Protein AF-0000000078977410 (afdb_homodimer)

Organism: NCBI:txid3068

Sequence (508 aa):
MSSPLLRNIPQKCVTSHCLGSPPLLCPMLLARGRVTGRFQIRHDTGGVRCRGFLGGLFGRGGTTTKQSQKPSLEDNLGPDVDELLLVETSQPDGSKAQILYRNGGPVAAADLESLCVKVGWPARPVSKVEAALRNSFMVSSLVLRVTLPPRPGSSESTTTTDGEAVVSEQLIGLARATSDHAFNATIWDVLVDPEFQGQGLGKALVEQMVRSLLRKDISNITLFADSKVVDFYRQMGFEADPEGIKGMFWYPKFMSSPLLRNIPQKCVTSHCLGSPPLLCPMLLARGRVTGRFQIRHDTGGVRCRGFLGGLFGRGGTTTKQSQKPSLEDNLGPDVDELLLVETSQPDGSKAQILYRNGGPVAAADLESLCVKVGWPARPVSKVEAALRNSFMVSSLVLRVTLPPRPGSSESTTTTDGEAVVSEQLIGLARATSDHAFNATIWDVLVDPEFQGQGLGKALVEQMVRSLLRKDISNITLFADSKVVDFYRQMGFEADPEGIKGMFWYPKF

Secondary structure (DSSP, 8-state):
---------------------------------------------------SGGGGSS--------------TTT------SEEEEEEEE-TTS-EEEEEEEES----HHHHHHHHHHHTPPP--HHHHHHHHHH-SEEEEEEEEEEEPPPTT--S-SS----PPEEEEEEEEEEEEEE-SSSEEEEEEEEE-GGGTTSSHHHHHHHHHHHHHHHTT--EEEEEE-GGGHHHHHTTTEEESGGG-EEEEE----/---------------------------------------------------SGGGGTS--------------TTT------SEEEEEEEE-TTS-EEEEEEEES----HHHHHHHHHHHTPPP--HHHHHHHHHT-SEEEEEEEEEEEPPPTT--S-SS----PPEEEEEEEEEEEEEE-SSSEEEEEEEEE-GGGTTSSHHHHHHHHHHHHHHHTT--EEEEEE-GGGHHHHHTTTEEESGGG-EEEEE----

Nearest PDB structures (foldseek):
  7daj-assembly1_B  TM=9.384E-01  e=1.564E-21  Oryza sativa Japonica Group
  7dai-assembly2_C  TM=9.442E-01  e=3.870E-21  Oryza sativa Japonica Group
  7dal-assembly1_B  TM=9.461E-01  e=4.602E-20  Oryza sativa Japonica Group
  7dai-assembly1_A-2  TM=9.448E-01  e=1.960E-19  Oryza sativa Japonica Group
  6k5m-assembly1_A  TM=9.207E-01  e=5.151E-19  Oryza sativa Japonica Group

Solvent-accessible surface area (backbone atoms only — not comparable to full-atom values): 30775 Å² total; per-residue (Å²): 141,84,84,86,79,85,77,71,78,68,83,74,78,77,71,75,72,76,76,76,84,83,80,81,71,79,70,84,74,84,75,83,80,77,80,63,82,75,75,78,73,78,75,73,76,71,76,78,76,70,70,76,76,65,65,68,77,71,68,83,77,76,76,84,59,87,73,69,74,66,74,23,61,79,78,54,55,67,79,96,60,51,62,44,84,75,47,76,48,75,47,96,82,55,31,32,41,32,37,31,39,26,59,46,78,93,73,58,46,67,60,52,48,54,47,37,49,72,70,68,48,82,89,70,62,57,69,46,47,41,40,28,62,69,44,29,71,38,44,33,35,30,33,40,35,39,36,37,50,46,72,85,69,79,66,72,79,66,77,85,71,79,82,51,63,49,76,47,77,41,83,41,28,36,34,33,24,29,34,22,78,26,49,42,34,38,50,43,75,72,49,54,36,70,82,59,54,96,62,56,51,65,56,52,53,52,52,52,51,52,32,55,38,45,74,63,58,29,64,49,37,32,36,72,32,51,62,90,45,44,66,66,43,39,77,74,28,31,35,68,37,62,95,50,26,36,26,28,39,51,45,76,49,125,142,80,88,75,81,75,81,73,77,79,76,80,71,78,75,76,78,74,80,74,84,85,79,78,76,71,78,72,67,81,72,77,80,72,78,59,82,72,73,73,70,77,73,72,74,71,72,78,74,72,69,74,76,64,65,68,77,71,66,82,76,76,76,82,59,86,75,68,77,65,76,23,62,78,77,55,56,68,80,95,58,52,64,45,84,75,44,76,49,72,45,95,82,55,31,34,40,34,35,31,40,26,58,47,77,93,73,57,46,67,60,52,50,54,47,37,49,72,70,67,48,81,88,69,64,58,70,44,46,40,41,26,60,69,45,30,70,40,44,35,35,29,33,40,36,38,36,36,51,46,71,85,68,79,65,75,82,68,76,78,71,76,84,51,60,49,74,48,76,42,80,42,30,36,35,34,25,30,35,21,78,26,49,43,33,39,50,41,74,74,49,55,36,68,83,58,54,94,62,57,52,65,57,52,53,51,53,52,50,52,33,54,38,45,74,61,59,29,63,50,37,31,37,73,32,51,60,89,46,44,65,65,44,40,76,74,27,31,36,68,38,62,94,50,25,37,26,28,37,50,45,76,50,123

pLDDT: mean 71.91, std 31.8, range [16.5, 98.88]

InterPro domains:
  IPR000182 GNAT domain [PF00583] (166-238)
  IPR000182 GNAT domain [PS51186] (127-254)
  IPR016181 Acyl-CoA N-acyltransferase [SSF55729] (165-243)
  IPR045039 Acetyltransferase NSI-like [PTHR43626] (67-253)

Foldseek 3Di:
DDDDDPPPVVPDPPPPCPDDDDDDCPPDDDDDDCPVPPPPPPPPVPPPLPPPDLVPPVDPPPDPPPPPPPPACLVDLDDPDQKDWDDWDADPQGKIKTKMKGKDDDDQLVLLQVQCVQVPHDGDDSVVSVVCVVQFPIKMFIKIKMWGFQDPDPPDDDPVDDRDIDIDIHTFWMKTWHDPLAEEIEIDDTDGRPSPPPNCVSVVRVSNVQSNCVVSVHNHYYYDDDPVCQVVVVVNPDDACVVNNDDDDDDDDD/DDDPCPPCPDPPPVPPDPDDDDDPCPDPPDDDDPPVPPPVPPPPVPVPLPPPDLVPPVDPPPDPPPPPPPDACLVDLDDPDQKDWDDWDADPQGKIKTKMKGKDDDDQLVLLQVQCVQVPHDGDDSVVSVVCVVQFPIKMFIKIKMWGFQDPDPPDDDDPDDRDIDIDIHTFWMKTWHDPLAEEIEIDDTDGRPSPPPNCVSVVRVSNVQSNCVVSVHNHYYYDDDPVCQVVVVVNPDDACVVNNDDDDDDDDD

Structure (mmCIF, N/CA/C/O backbone):
data_AF-0000000078977410-model_v1
#
loop_
_entity.id
_entity.type
_entity.pdbx_description
1 polymer 'N-acetyltransferase domain-containing protein'
#
loop_
_atom_site.group_PDB
_atom_site.id
_atom_site.type_symbol
_atom_site.label_atom_id
_atom_site.label_alt_id
_atom_site.label_comp_id
_atom_site.label_asym_id
_atom_site.label_entity_id
_atom_site.label_seq_id
_atom_site.pdbx_PDB_ins_code
_atom_site.Cartn_x
_atom_site.Cartn_y
_atom_site.Cartn_z
_atom_site.occupancy
_atom_site.B_iso_or_equiv
_atom_site.auth_seq_id
_atom_site.auth_comp_id
_atom_site.auth_asym_id
_atom_site.auth_atom_id
_atom_site.pdbx_PDB_model_num
ATOM 1 N N . MET A 1 1 ? -55.344 -20.859 -3.547 1 18.38 1 MET A N 1
ATOM 2 C CA . MET A 1 1 ? -55.344 -21.5 -2.236 1 18.38 1 MET A CA 1
ATOM 3 C C . MET A 1 1 ? -54.156 -21.047 -1.396 1 18.38 1 MET A C 1
ATOM 5 O O . MET A 1 1 ? -53.219 -20.438 -1.914 1 18.38 1 MET A O 1
ATOM 9 N N . SER A 1 2 ? -53.438 -22 -0.609 1 17.22 2 SER A N 1
ATOM 10 C CA . SER A 1 2 ? -53.125 -22.078 0.82 1 17.22 2 SER A CA 1
ATOM 11 C C . SER A 1 2 ? -51.812 -21.359 1.148 1 17.22 2 SER A C 1
ATOM 13 O O . SER A 1 2 ? -51.781 -20.453 1.982 1 17.22 2 SER A O 1
ATOM 15 N N . SER A 1 3 ? -50.656 -22.078 1.275 1 18.09 3 SER A N 1
ATOM 16 C CA . SER A 1 3 ? -50.156 -22.453 2.592 1 18.09 3 SER A CA 1
ATOM 17 C C . SER A 1 3 ? -49.062 -21.516 3.061 1 18.09 3 SER A C 1
ATOM 19 O O . SER A 1 3 ? -48.531 -20.734 2.271 1 18.09 3 SER A O 1
ATOM 21 N N . PRO A 1 4 ? -47.812 -22.109 3.611 1 18.12 4 PRO A N 1
ATOM 22 C CA . PRO A 1 4 ? -47.5 -22.094 5.039 1 18.12 4 PRO A CA 1
ATOM 23 C C . PRO A 1 4 ? -46.5 -20.984 5.41 1 18.12 4 PRO A C 1
ATOM 25 O O . PRO A 1 4 ? -46 -20.297 4.531 1 18.12 4 PRO A O 1
ATOM 28 N N . LEU A 1 5 ? -45.219 -21.328 5.789 1 18.14 5 LEU A N 1
ATOM 29 C C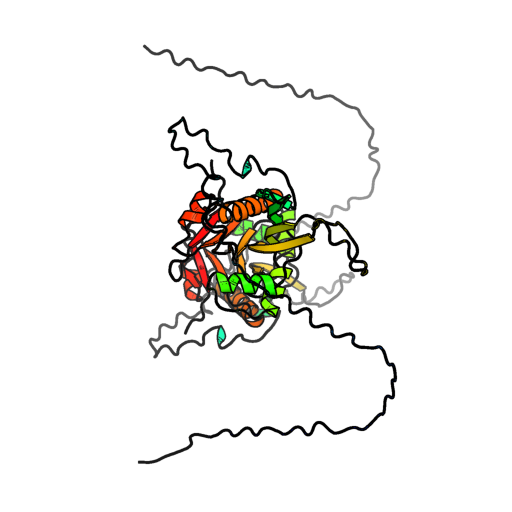A . LEU A 1 5 ? -44.625 -21.547 7.105 1 18.14 5 LEU A CA 1
ATOM 30 C C . LEU A 1 5 ? -43.469 -20.594 7.352 1 18.14 5 LEU A C 1
ATOM 32 O O . LEU A 1 5 ? -42.469 -20.641 6.645 1 18.14 5 LEU A O 1
ATOM 36 N N . LEU A 1 6 ? -43.688 -19.156 7.516 1 20.94 6 LEU A N 1
ATOM 37 C CA . LEU A 1 6 ? -42.844 -18.078 8 1 20.94 6 LEU A CA 1
ATOM 38 C C . LEU A 1 6 ? -42.094 -18.5 9.273 1 20.94 6 LEU A C 1
ATOM 40 O O . LEU A 1 6 ? -42.719 -18.594 10.344 1 20.94 6 LEU A O 1
ATOM 44 N N . ARG A 1 7 ? -41.25 -19.688 9.133 1 19.19 7 ARG A N 1
ATOM 45 C CA . ARG A 1 7 ? -40.656 -20.312 10.305 1 19.19 7 ARG A CA 1
ATOM 46 C C . ARG A 1 7 ? -39.844 -19.312 11.125 1 19.19 7 ARG A C 1
ATOM 48 O O . ARG A 1 7 ? -38.969 -18.641 10.586 1 19.19 7 ARG A O 1
ATOM 55 N N . ASN A 1 8 ? -40.406 -18.672 12.281 1 18.23 8 ASN A N 1
ATOM 56 C CA . ASN A 1 8 ? -40.125 -17.797 13.414 1 18.23 8 ASN A CA 1
ATOM 57 C C . ASN A 1 8 ? -38.906 -18.266 14.203 1 18.23 8 ASN A C 1
ATOM 59 O O . ASN A 1 8 ? -38.969 -19.312 14.852 1 18.23 8 ASN A O 1
ATOM 63 N N . ILE A 1 9 ? -37.75 -18.594 13.555 1 19.11 9 ILE A N 1
ATOM 64 C CA . ILE A 1 9 ? -36.844 -19.344 14.414 1 19.11 9 ILE A CA 1
ATOM 65 C C . ILE A 1 9 ? -36.531 -18.547 15.672 1 19.11 9 ILE A C 1
ATOM 67 O O . ILE A 1 9 ? -36.062 -17.406 15.594 1 19.11 9 ILE A O 1
ATOM 71 N N . PRO A 1 10 ? -37.219 -18.766 16.812 1 18.45 10 PRO A N 1
ATOM 72 C CA . PRO A 1 10 ? -37.281 -18.125 18.125 1 18.45 10 PRO A CA 1
ATOM 73 C C . PRO A 1 10 ? -35.938 -18.125 18.844 1 18.45 10 PRO A C 1
ATOM 75 O O . PRO A 1 10 ? -35.781 -17.453 19.875 1 18.45 10 PRO A O 1
ATOM 78 N N . GLN A 1 11 ? -34.75 -18.234 18.172 1 17.3 11 GLN A N 1
ATOM 79 C CA . GLN A 1 11 ? -33.812 -18.844 19.094 1 17.3 11 GLN A CA 1
ATOM 80 C C . GLN A 1 11 ? -33.656 -18 20.359 1 17.3 11 GLN A C 1
ATOM 82 O O . GLN A 1 11 ? -33.406 -16.797 20.281 1 17.3 11 GLN A O 1
ATOM 87 N N . LYS A 1 12 ? -34.312 -18.406 21.438 1 18.25 12 LYS A N 1
ATOM 88 C CA . LYS A 1 12 ? -34.469 -18.078 22.844 1 18.25 12 LYS A CA 1
ATOM 89 C C . LYS A 1 12 ? -33.094 -17.781 23.484 1 18.25 12 LYS A C 1
ATOM 91 O O . LYS A 1 12 ? -32.094 -18.312 23.062 1 18.25 12 LYS A O 1
ATOM 96 N N . CYS A 1 13 ? -33.031 -16.641 24.266 1 17.56 13 CYS A N 1
ATOM 97 C CA . CYS A 1 13 ? -32.281 -15.766 25.156 1 17.56 13 CYS A CA 1
ATOM 98 C C . CYS A 1 13 ? -31.672 -16.562 26.297 1 17.56 13 CYS A C 1
ATOM 100 O O . CYS A 1 13 ? -32.375 -16.984 27.203 1 17.56 13 CYS A O 1
ATOM 102 N N . VAL A 1 14 ? -30.969 -17.703 25.766 1 17.39 14 VAL A N 1
ATOM 103 C CA . VAL A 1 14 ? -30.609 -18.594 26.859 1 17.39 14 VAL A CA 1
ATOM 104 C C . VAL A 1 14 ? -29.906 -17.797 27.969 1 17.39 14 VAL A C 1
ATOM 106 O O . VAL A 1 14 ? -29.016 -16.984 27.688 1 17.39 14 VAL A O 1
ATOM 109 N N . THR A 1 15 ? -30.578 -17.594 29.016 1 17.97 15 THR A N 1
ATOM 110 C CA . THR A 1 15 ? -30.531 -16.906 30.312 1 17.97 15 THR A CA 1
ATOM 111 C C . THR A 1 15 ? -29.328 -17.375 31.125 1 17.97 15 THR A C 1
ATOM 113 O O . THR A 1 15 ? -29.328 -18.5 31.641 1 17.97 15 THR A O 1
ATOM 116 N N . SER A 1 16 ? -28.141 -17.453 30.297 1 17.64 16 SER A N 1
ATOM 117 C CA . SER A 1 16 ? -27.156 -18.188 31.078 1 17.64 16 SER A CA 1
ATOM 118 C C . SER A 1 16 ? -26.969 -17.578 32.469 1 17.64 16 SER A C 1
ATOM 120 O O . SER A 1 16 ? -26.969 -16.359 32.625 1 17.64 16 SER A O 1
ATOM 122 N N . HIS A 1 17 ? -27.328 -18.344 33.406 1 18.36 17 HIS A N 1
ATOM 123 C CA . HIS A 1 17 ? -27.516 -18.203 34.844 1 18.36 17 HIS A CA 1
ATOM 124 C C . HIS A 1 17 ? -26.172 -17.938 35.531 1 18.36 17 HIS A C 1
ATOM 126 O O . HIS A 1 17 ? -25.344 -18.844 35.656 1 18.36 17 HIS A O 1
ATOM 132 N N . CYS A 1 18 ? -25.375 -16.984 34.969 1 18.16 18 CYS A N 1
ATOM 133 C CA . CYS A 1 18 ? -24.094 -16.766 35.625 1 18.16 18 CYS A CA 1
ATOM 134 C C . CYS A 1 18 ? -24.281 -16.656 37.125 1 18.16 18 CYS A C 1
ATOM 136 O O . CYS A 1 18 ? -25.109 -15.867 37.594 1 18.16 18 CYS A O 1
ATOM 138 N N . LEU A 1 19 ? -23.938 -17.734 37.656 1 18.77 19 LEU A N 1
ATOM 139 C CA . LEU A 1 19 ? -23.969 -18.094 39.062 1 18.77 19 LEU A CA 1
ATOM 140 C C . LEU A 1 19 ? -23.312 -17.016 39.906 1 18.77 19 LEU A C 1
ATOM 142 O O . LEU A 1 19 ? -22.469 -16.266 39.438 1 18.77 19 LEU A O 1
ATOM 146 N N . GLY A 1 20 ? -23.703 -16.844 41.188 1 17.3 20 GLY A N 1
ATOM 147 C CA . GLY A 1 20 ? -23.984 -15.945 42.281 1 17.3 20 GLY A CA 1
ATOM 148 C C . GLY A 1 20 ? -22.75 -15.586 43.094 1 17.3 20 GLY A C 1
ATOM 149 O O . GLY A 1 20 ? -22.797 -14.68 43.938 1 17.3 20 GLY A O 1
ATOM 150 N N . SER A 1 21 ? -21.484 -16.203 42.875 1 18.52 21 SER A N 1
ATOM 151 C CA . SER A 1 21 ? -21.031 -16.438 44.25 1 18.52 21 SER A CA 1
ATOM 152 C C . SER A 1 21 ? -20.766 -15.117 44.969 1 18.52 21 SER A C 1
ATOM 154 O O . SER A 1 21 ? -20.516 -14.094 44.312 1 18.52 21 SER A O 1
ATOM 156 N N . PRO A 1 22 ? -20.406 -15.25 46.406 1 19.41 22 PRO A N 1
ATOM 157 C CA . PRO A 1 22 ? -20.781 -14.555 47.625 1 19.41 22 PRO A CA 1
ATOM 158 C C . PRO A 1 22 ? -19.953 -13.297 47.875 1 19.41 22 PRO A C 1
ATOM 160 O O . PRO A 1 22 ? -18.953 -13.07 47.188 1 19.41 22 PRO A O 1
ATOM 163 N N . PRO A 1 23 ? -19.734 -12.953 49.219 1 19 23 PRO A N 1
ATOM 164 C CA . PRO A 1 23 ? -19.953 -11.773 50.062 1 19 23 PRO A CA 1
ATOM 165 C C . PRO A 1 23 ? -18.688 -10.953 50.25 1 19 23 PRO A C 1
ATOM 167 O O . PRO A 1 23 ? -18.75 -9.805 50.719 1 19 23 PRO A O 1
ATOM 170 N N . LEU A 1 24 ? -17.438 -11.5 49.781 1 20.03 24 LEU A N 1
ATOM 171 C CA . LEU A 1 24 ? -16.516 -11.297 50.906 1 20.03 24 LEU A CA 1
ATOM 172 C C . LEU A 1 24 ? -16.219 -9.82 51.094 1 20.03 24 LEU A C 1
ATOM 174 O O . LEU A 1 24 ? -16.172 -9.047 50.125 1 20.03 24 LEU A O 1
ATOM 178 N N . LEU A 1 25 ? -16.125 -9.375 52.375 1 19.27 25 LEU A N 1
ATOM 179 C CA . LEU A 1 25 ? -16.297 -8.203 53.219 1 19.27 25 LEU A CA 1
ATOM 180 C C . LEU A 1 25 ? -15.086 -7.277 53.094 1 19.27 25 LEU A C 1
ATOM 182 O O . LEU A 1 25 ? -14.555 -6.824 54.125 1 19.27 25 LEU A O 1
ATOM 186 N N . CYS A 1 26 ? -14.523 -7.176 51.906 1 18.36 26 CYS A N 1
ATOM 187 C CA . CYS A 1 26 ? -13.219 -6.578 52.156 1 18.36 26 CYS A CA 1
ATOM 188 C C . CYS A 1 26 ? -13.367 -5.215 52.812 1 18.36 26 CYS A C 1
ATOM 190 O O . CYS A 1 26 ? -14.078 -4.344 52.312 1 18.36 26 CYS A O 1
ATOM 192 N N . PRO A 1 27 ? -12.867 -5.082 54 1 18.7 27 PRO A N 1
ATOM 193 C CA . PRO A 1 27 ? -13.094 -3.986 54.969 1 18.7 27 PRO A CA 1
ATOM 194 C C . PRO A 1 27 ? -12.422 -2.686 54.531 1 18.7 27 PRO A C 1
ATOM 196 O O . PRO A 1 27 ? -12.672 -1.631 55.094 1 18.7 27 PRO A O 1
ATOM 199 N N . MET A 1 28 ? -11.734 -2.684 53.344 1 18.89 28 MET A N 1
ATOM 200 C CA . MET A 1 28 ? -10.648 -1.744 53.625 1 18.89 28 MET A CA 1
ATOM 201 C C . MET A 1 28 ? -11.188 -0.343 53.875 1 18.89 28 MET A C 1
ATOM 203 O O . MET A 1 28 ? -12.125 0.1 53.219 1 18.89 28 MET A O 1
ATOM 207 N N . LEU A 1 29 ? -10.688 0.383 54.906 1 18.23 29 LEU A N 1
ATOM 208 C CA . LEU A 1 29 ? -10.969 1.514 55.781 1 18.23 29 LEU A CA 1
ATOM 209 C C . LEU A 1 29 ? -10.852 2.832 55.031 1 18.23 29 LEU A C 1
ATOM 211 O O . LEU A 1 29 ? -11.688 3.723 55.188 1 18.23 29 LEU A O 1
ATOM 215 N N . LEU A 1 30 ? -9.734 3.092 54.281 1 20.41 30 LEU A N 1
ATOM 216 C CA . LEU A 1 30 ? -9.078 4.324 54.719 1 20.41 30 LEU A CA 1
ATOM 217 C C . LEU A 1 30 ? -9.859 5.547 54.25 1 20.41 30 LEU A C 1
ATOM 219 O O . LEU A 1 30 ? -10.547 5.496 53.219 1 20.41 30 LEU A O 1
ATOM 223 N N . ALA A 1 31 ? -9.742 6.723 54.969 1 19.17 31 ALA A N 1
ATOM 224 C CA . ALA A 1 31 ? -10.43 7.957 55.312 1 19.17 31 ALA A CA 1
ATOM 225 C C . ALA A 1 31 ? -10.344 8.977 54.188 1 19.17 31 ALA A C 1
ATOM 227 O O . ALA A 1 31 ? -11.203 9.859 54.062 1 19.17 31 ALA A O 1
ATOM 228 N N . ARG A 1 32 ? -9.32 8.906 53.281 1 21.91 32 ARG A N 1
ATOM 229 C CA . ARG A 1 32 ? -8.773 10.242 53.062 1 21.91 32 ARG A CA 1
ATOM 230 C C . ARG A 1 32 ? -9.812 11.148 52.375 1 21.91 32 ARG A C 1
ATOM 232 O O . ARG A 1 32 ? -10.664 10.68 51.625 1 21.91 32 ARG A O 1
ATOM 239 N N . GLY A 1 33 ? -9.984 12.391 52.875 1 19.38 33 GLY A N 1
ATOM 240 C CA . GLY A 1 33 ? -10.852 13.547 52.781 1 19.38 33 GLY A CA 1
ATOM 241 C C . GLY A 1 33 ? -10.898 14.141 51.375 1 19.38 33 GLY A C 1
ATOM 242 O O . GLY A 1 33 ? -9.867 14.266 50.719 1 19.38 33 GLY A O 1
ATOM 243 N N . ARG A 1 34 ? -11.969 13.969 50.625 1 19.97 34 ARG A N 1
ATOM 244 C CA . ARG A 1 34 ? -12.328 14.391 49.25 1 19.97 34 ARG A CA 1
ATOM 245 C C . ARG A 1 34 ? -12.43 15.914 49.188 1 19.97 34 ARG A C 1
ATOM 247 O O . ARG A 1 34 ? -13.375 16.5 49.688 1 19.97 34 ARG A O 1
ATOM 254 N N . VAL A 1 35 ? -11.414 16.688 49.438 1 22.16 35 VAL A N 1
ATOM 255 C CA . VAL A 1 35 ? -11.727 18.109 49.219 1 22.16 35 VAL A CA 1
ATOM 256 C C . VAL A 1 35 ? -12.211 18.312 47.781 1 22.16 35 VAL A C 1
ATOM 258 O O . VAL A 1 35 ? -11.5 18 46.844 1 22.16 35 VAL A O 1
ATOM 261 N N . THR A 1 36 ? -13.438 18.234 47.469 1 22.09 36 THR A N 1
ATOM 262 C CA . THR A 1 36 ? -14.125 18.344 46.188 1 22.09 36 THR A CA 1
ATOM 263 C C . THR A 1 36 ? -14.055 19.766 45.656 1 22.09 36 THR A C 1
ATOM 265 O O . THR A 1 36 ? -14.727 20.109 44.688 1 22.09 36 THR A O 1
ATOM 268 N N . GLY A 1 37 ? -13.141 20.672 46.031 1 21.81 37 GLY A N 1
ATOM 269 C CA . GLY A 1 37 ? -13.578 21.969 45.562 1 21.81 37 GLY A CA 1
ATOM 270 C C . GLY A 1 37 ? -13.75 22.031 44.031 1 21.81 37 GLY A C 1
ATOM 271 O O . GLY A 1 37 ? -12.914 21.5 43.312 1 21.81 37 GLY A O 1
ATOM 272 N N . ARG A 1 38 ? -15.008 22.031 43.562 1 21.33 38 ARG A N 1
ATOM 273 C CA . ARG A 1 38 ? -15.539 22.109 42.219 1 21.33 38 ARG A CA 1
ATOM 274 C C . ARG A 1 38 ? -15.055 23.375 41.5 1 21.33 38 ARG A C 1
ATOM 276 O O . ARG A 1 38 ? -15.484 24.484 41.844 1 21.33 38 ARG A O 1
ATOM 283 N N . PHE A 1 39 ? -13.758 23.641 41.344 1 21.47 39 PHE A N 1
ATOM 284 C CA . PHE A 1 39 ? -13.477 24.781 40.469 1 21.47 39 PHE A CA 1
ATOM 285 C C . PHE A 1 39 ? -14.195 24.641 39.156 1 21.47 39 PHE A C 1
ATOM 287 O O . PHE A 1 39 ? -14.031 23.641 38.438 1 21.47 39 PHE A O 1
ATOM 294 N N . GLN A 1 40 ? -15.391 25.109 39.062 1 20.97 40 GLN A N 1
ATOM 295 C CA . GLN A 1 40 ? -16.125 25.297 37.812 1 20.97 40 GLN A CA 1
ATOM 296 C C . GLN A 1 40 ? -15.312 26.109 36.812 1 20.97 40 GLN A C 1
ATOM 298 O O . GLN A 1 40 ? -15.109 27.312 37 1 20.97 40 GLN A O 1
ATOM 303 N N . ILE A 1 41 ? -14.188 25.594 36.312 1 23.14 41 ILE A N 1
ATOM 304 C CA . ILE A 1 41 ? -13.578 26.281 35.156 1 23.14 41 ILE A CA 1
ATOM 305 C C . ILE A 1 41 ? -14.617 26.5 34.062 1 23.14 41 ILE A C 1
ATOM 307 O O . ILE A 1 41 ? -15.195 25.531 33.562 1 23.14 41 ILE A O 1
ATOM 311 N N . ARG A 1 42 ? -15.289 27.641 34.125 1 24.5 42 ARG A N 1
ATOM 312 C CA . ARG A 1 42 ? -16.078 28.125 32.969 1 24.5 42 ARG A CA 1
ATOM 313 C C . ARG A 1 42 ? -15.289 28 31.688 1 24.5 42 ARG A C 1
ATOM 315 O O . ARG A 1 42 ? -14.195 28.547 31.562 1 24.5 42 ARG A O 1
ATOM 322 N N . HIS A 1 43 ? -15.344 26.844 31 1 23.72 43 HIS A N 1
ATOM 323 C CA . HIS A 1 43 ? -14.883 26.562 29.641 1 23.72 43 HIS A CA 1
ATOM 324 C C . HIS A 1 43 ? -15.414 27.609 28.656 1 23.72 43 HIS A C 1
ATOM 326 O O . HIS A 1 43 ? -16.562 27.516 28.219 1 23.72 43 HIS A O 1
ATOM 332 N N . ASP A 1 44 ? -15.227 28.891 28.953 1 24.25 44 ASP A N 1
ATOM 333 C CA . ASP A 1 44 ? -15.539 29.75 27.812 1 24.25 44 ASP A CA 1
ATOM 334 C C . ASP A 1 44 ? -14.797 29.297 26.562 1 24.25 44 ASP A C 1
ATOM 336 O O . ASP A 1 44 ? -13.57 29.281 26.531 1 24.25 44 ASP A O 1
ATOM 340 N N . THR A 1 45 ? -15.305 28.328 25.844 1 27.66 45 THR A N 1
ATOM 341 C CA . THR A 1 45 ? -14.906 27.844 24.531 1 27.66 45 THR A CA 1
ATOM 342 C C . THR A 1 45 ? -14.773 29.016 23.547 1 27.66 45 THR A C 1
ATOM 344 O O . THR A 1 45 ? -15.727 29.344 22.844 1 27.66 45 THR A O 1
ATOM 347 N N . GLY A 1 46 ? -14.305 30.203 24 1 26.64 46 GLY A N 1
ATOM 348 C CA . GLY A 1 46 ? -14.102 31.156 22.922 1 26.64 46 GLY A CA 1
ATOM 349 C C . GLY A 1 46 ? -13.273 30.594 21.781 1 26.64 46 GLY A C 1
ATOM 350 O O . GLY A 1 46 ? -12.156 30.109 22 1 26.64 46 GLY A O 1
ATOM 351 N N . GLY A 1 47 ? -13.93 30 20.812 1 28 47 GLY A N 1
ATOM 352 C CA . GLY A 1 47 ? -13.398 29.609 19.516 1 28 47 GLY A CA 1
ATOM 353 C C . GLY A 1 47 ? -12.477 30.656 18.922 1 28 47 GLY A C 1
ATOM 354 O O . GLY A 1 47 ? -12.891 31.797 18.672 1 28 47 GLY A O 1
ATOM 355 N N . VAL A 1 48 ? -11.242 30.734 19.391 1 28.44 48 VAL A N 1
ATOM 356 C CA . VAL A 1 48 ? -10.25 31.547 18.703 1 28.44 48 VAL A CA 1
ATOM 357 C C . VAL A 1 48 ? -10.344 31.312 17.203 1 28.44 48 VAL A C 1
ATOM 359 O O . VAL A 1 48 ? -10.109 30.203 16.719 1 28.44 48 VAL A O 1
ATOM 362 N N . ARG A 1 49 ? -11.227 32.031 16.516 1 28.39 49 ARG A N 1
ATOM 363 C CA . ARG A 1 49 ? -11.281 32.125 15.055 1 28.39 49 ARG A CA 1
ATOM 364 C C . ARG A 1 49 ? -9.953 32.625 14.492 1 28.39 49 ARG A C 1
ATOM 366 O O . ARG A 1 49 ? -9.562 33.75 14.703 1 28.39 49 ARG A O 1
ATOM 373 N N . CYS A 1 50 ? -8.984 31.734 14.414 1 30.39 50 CYS A N 1
ATOM 374 C CA . CYS A 1 50 ? -7.738 31.984 13.688 1 30.39 50 CYS A CA 1
ATOM 375 C C . CYS A 1 50 ? -8.016 32.312 12.227 1 30.39 50 CYS A C 1
ATOM 377 O O . CYS A 1 50 ? -7.812 31.453 11.352 1 30.39 50 CYS A O 1
ATOM 379 N N . ARG A 1 51 ? -9.062 33 11.797 1 30.48 51 ARG A N 1
ATOM 380 C CA . ARG A 1 51 ? -9.305 33.312 10.391 1 30.48 51 ARG A CA 1
ATOM 381 C C . ARG A 1 51 ? -8.117 34.031 9.773 1 30.48 51 ARG A C 1
ATOM 383 O O . ARG A 1 51 ? -7.719 33.75 8.648 1 30.48 51 ARG A O 1
ATOM 390 N N . GLY A 1 52 ? -7.766 35.281 10.234 1 30.06 52 GLY A N 1
ATOM 391 C CA . GLY A 1 52 ? -7.141 36.312 9.422 1 30.06 52 GLY A CA 1
ATOM 392 C C . GLY A 1 52 ? -5.668 36.062 9.164 1 30.06 52 GLY A C 1
ATOM 393 O O . GLY A 1 52 ? -5.062 36.719 8.305 1 30.06 52 GLY A O 1
ATOM 394 N N . PHE A 1 53 ? -4.992 35.438 10.062 1 32.62 53 PHE A N 1
ATOM 395 C CA . PHE A 1 53 ? -3.559 35.688 10.125 1 32.62 53 PHE A CA 1
ATOM 396 C C . PHE A 1 53 ? -2.828 34.938 9.008 1 32.62 53 PHE A C 1
ATOM 398 O O . PHE A 1 53 ? -1.801 35.438 8.516 1 32.62 53 PHE A O 1
ATOM 405 N N . LEU A 1 54 ? -3.289 33.844 8.5 1 34.41 54 LEU A N 1
ATOM 406 C CA . LEU A 1 54 ? -2.447 33.031 7.641 1 34.41 54 LEU A CA 1
ATOM 407 C C . LEU A 1 54 ? -2.57 33.438 6.18 1 34.41 54 LEU A C 1
ATOM 409 O O . LEU A 1 54 ? -1.992 32.812 5.293 1 34.41 54 LEU A O 1
ATOM 413 N N . GLY A 1 55 ? -3.314 34.531 5.891 1 32.78 55 GLY A N 1
ATOM 414 C CA . GLY A 1 55 ? -3.496 34.906 4.496 1 32.78 55 GLY A CA 1
ATOM 415 C C . GLY A 1 55 ? -2.195 35.25 3.795 1 32.78 55 GLY A C 1
ATOM 416 O O . GLY A 1 55 ? -2.055 35 2.592 1 32.78 55 GLY A O 1
ATOM 417 N N . GLY A 1 56 ? -1.298 36.031 4.445 1 31.67 56 GLY A N 1
ATOM 418 C CA . GLY A 1 56 ? -0.184 36.688 3.768 1 31.67 56 GLY A CA 1
ATOM 419 C C . GLY A 1 56 ? 0.973 35.719 3.49 1 31.67 56 GLY A C 1
ATOM 420 O O . GLY A 1 56 ? 1.975 36.125 2.891 1 31.67 56 GLY A O 1
ATOM 421 N N . LEU A 1 57 ? 1.104 34.656 4.211 1 34.38 57 LEU A N 1
ATOM 422 C CA . LEU A 1 57 ? 2.395 33.969 4.18 1 34.38 57 LEU A CA 1
ATOM 423 C C . LEU A 1 57 ? 2.631 33.312 2.826 1 34.38 57 LEU A C 1
ATOM 425 O O . LEU A 1 57 ? 3.777 33.156 2.408 1 34.38 57 LEU A O 1
ATOM 429 N N . PHE A 1 58 ? 1.586 32.875 2.139 1 37 58 PHE A N 1
ATOM 430 C CA . PHE A 1 58 ? 1.872 32.312 0.832 1 37 58 PHE A CA 1
ATOM 431 C C . PHE A 1 58 ? 1.561 33.312 -0.282 1 37 58 PHE A C 1
ATOM 433 O O . PHE A 1 58 ? 0.393 33.562 -0.575 1 37 58 PHE A O 1
ATOM 440 N N . GLY A 1 59 ? 2.316 34.438 -0.414 1 30.28 59 GLY A N 1
ATOM 441 C CA . GLY A 1 59 ? 2.238 35.469 -1.424 1 30.28 59 GLY A CA 1
ATOM 442 C C . GLY A 1 59 ? 2.094 34.938 -2.832 1 30.28 59 GLY A C 1
ATOM 443 O O . GLY A 1 59 ? 2.701 33.938 -3.18 1 30.28 59 GLY A O 1
ATOM 444 N N . ARG A 1 60 ? 1.043 35.25 -3.51 1 33.34 60 ARG A N 1
ATOM 445 C CA . ARG A 1 60 ? 0.731 35.062 -4.926 1 33.34 60 ARG A CA 1
ATOM 446 C C . ARG A 1 60 ? 1.702 35.844 -5.805 1 33.34 60 ARG A C 1
ATOM 448 O O . ARG A 1 60 ? 1.413 37 -6.203 1 33.34 60 ARG A O 1
ATOM 455 N N . GLY A 1 61 ? 3.041 36 -5.602 1 31.02 61 GLY A N 1
ATOM 456 C CA . GLY A 1 61 ? 3.768 36.844 -6.527 1 31.02 61 GLY A CA 1
ATOM 457 C C . GLY A 1 61 ? 3.785 36.312 -7.945 1 31.02 61 GLY A C 1
ATOM 458 O O . GLY A 1 61 ? 4.133 35.156 -8.172 1 31.02 61 GLY A O 1
ATOM 459 N N . GLY A 1 62 ? 2.977 36.844 -8.867 1 30.05 62 GLY A N 1
ATOM 460 C CA . GLY A 1 62 ? 2.775 36.688 -10.305 1 30.05 62 GLY A CA 1
ATOM 461 C C . GLY A 1 62 ? 4.008 37.062 -11.117 1 30.05 62 GLY A C 1
ATOM 462 O O . GLY A 1 62 ? 3.914 37.312 -12.312 1 30.05 62 GLY A O 1
ATOM 463 N N . THR A 1 63 ? 5.16 37.438 -10.555 1 33.44 63 THR A N 1
ATOM 464 C CA . THR A 1 63 ? 6.016 38 -11.602 1 33.44 63 THR A CA 1
ATOM 465 C C . THR A 1 63 ? 6.488 36.906 -12.555 1 33.44 63 THR A C 1
ATOM 467 O O . THR A 1 63 ? 6.766 35.781 -12.125 1 33.44 63 THR A O 1
ATOM 470 N N . THR A 1 64 ? 6.348 37.094 -13.891 1 33.34 64 THR A N 1
ATOM 471 C CA . THR A 1 64 ? 6.637 36.344 -15.117 1 33.34 64 THR A CA 1
ATOM 472 C C . THR A 1 64 ? 8.117 36 -15.195 1 33.34 64 THR A C 1
ATOM 474 O O . THR A 1 64 ? 8.883 36.656 -15.914 1 33.34 64 THR A O 1
ATOM 477 N N . THR A 1 65 ? 8.969 36.25 -14.188 1 30.09 65 THR A N 1
ATOM 478 C CA . THR A 1 65 ? 10.352 36.031 -14.586 1 30.09 65 THR A CA 1
ATOM 479 C C . THR A 1 65 ? 10.547 34.625 -15.125 1 30.09 65 THR A C 1
ATOM 481 O O . THR A 1 65 ? 9.797 33.719 -14.773 1 30.09 65 THR A O 1
ATOM 484 N N . LYS A 1 66 ? 11.68 34.5 -15.992 1 36.34 66 LYS A N 1
ATOM 485 C CA . LYS A 1 66 ? 12.242 33.25 -16.516 1 36.34 66 LYS A CA 1
ATOM 486 C C . LYS A 1 66 ? 12.172 32.125 -15.469 1 36.34 66 LYS A C 1
ATOM 488 O O . LYS A 1 66 ? 12.695 32.281 -14.359 1 36.34 66 LYS A O 1
ATOM 493 N N . GLN A 1 67 ? 11.055 31.344 -15.336 1 35.38 67 GLN A N 1
ATOM 494 C CA . GLN A 1 67 ? 10.703 30.266 -14.422 1 35.38 67 GLN A CA 1
ATOM 495 C C . GLN A 1 67 ? 11.93 29.453 -14.023 1 35.38 67 GLN A C 1
ATOM 497 O O . GLN A 1 67 ? 12.5 28.734 -14.844 1 35.38 67 GLN A O 1
ATOM 502 N N . SER A 1 68 ? 12.859 29.969 -13.367 1 37.69 68 SER A N 1
ATOM 503 C CA . SER A 1 68 ? 13.875 29.109 -12.758 1 37.69 68 SER A CA 1
ATOM 504 C C . SER A 1 68 ? 13.289 27.766 -12.32 1 37.69 68 SER A C 1
ATOM 506 O O . SER A 1 68 ? 12.242 27.734 -11.672 1 37.69 68 SER A O 1
ATOM 508 N N . GLN A 1 69 ? 13.516 26.719 -13.102 1 43.03 69 GLN A N 1
ATOM 509 C CA . GLN A 1 69 ? 13.078 25.344 -12.844 1 43.03 69 GLN A CA 1
ATOM 510 C C . GLN A 1 69 ? 13.203 25 -11.367 1 43.03 69 GLN A C 1
ATOM 512 O O . GLN A 1 69 ? 14.289 25.078 -10.789 1 43.03 69 GLN A O 1
ATOM 517 N N . LYS A 1 70 ? 12.203 25.406 -10.602 1 49.44 70 LYS A N 1
ATOM 518 C CA . LYS A 1 70 ? 12.172 25 -9.203 1 49.44 70 LYS A CA 1
ATOM 519 C C . LYS A 1 70 ? 12.766 23.594 -9.023 1 49.44 70 LYS A C 1
ATOM 521 O O . LYS A 1 70 ? 12.414 22.672 -9.758 1 49.44 70 LYS A O 1
ATOM 526 N N . PRO A 1 71 ? 13.914 23.594 -8.297 1 49.16 71 PRO A N 1
ATOM 527 C CA . PRO A 1 71 ? 14.5 22.266 -8.086 1 49.16 71 PRO A CA 1
ATOM 528 C C . PRO A 1 71 ? 13.461 21.219 -7.703 1 49.16 71 PRO A C 1
ATOM 530 O O . PRO A 1 71 ? 12.477 21.531 -7.031 1 49.16 71 PRO A O 1
ATOM 533 N N . SER A 1 72 ? 13.555 20.078 -8.461 1 59.66 72 SER A N 1
ATOM 534 C CA . SER A 1 72 ? 12.68 18.953 -8.156 1 59.66 72 SER A CA 1
ATOM 535 C C . SER A 1 72 ? 12.883 18.469 -6.719 1 59.66 72 SER A C 1
ATOM 537 O O . SER A 1 72 ? 13.93 18.703 -6.121 1 59.66 72 SER A O 1
ATOM 539 N N . LEU A 1 73 ? 11.797 18.188 -6.012 1 69.19 73 LEU A N 1
ATOM 540 C CA . LEU A 1 73 ? 11.875 17.641 -4.66 1 69.19 73 LEU A CA 1
ATOM 541 C C . LEU A 1 73 ? 13.031 16.656 -4.539 1 69.19 73 LEU A C 1
ATOM 543 O O . LEU A 1 73 ? 13.68 16.578 -3.494 1 69.19 73 LEU A O 1
ATOM 547 N N . GLU A 1 74 ? 13.414 16 -5.672 1 69.06 74 GLU A N 1
ATOM 548 C CA . GLU A 1 74 ? 14.469 14.992 -5.641 1 69.06 74 GLU A CA 1
ATOM 549 C C . GLU A 1 74 ? 15.844 15.641 -5.457 1 69.06 74 GLU A C 1
ATOM 551 O O . GLU A 1 74 ? 16.75 15.023 -4.891 1 69.06 74 GLU A O 1
ATOM 556 N N . ASP A 1 75 ? 15.93 16.812 -6 1 66.06 75 ASP A N 1
ATOM 557 C CA . ASP A 1 75 ? 17.234 17.469 -6.004 1 66.06 75 ASP A CA 1
ATOM 558 C C . ASP A 1 75 ? 17.531 18.094 -4.645 1 66.06 75 ASP A C 1
ATOM 560 O O . ASP A 1 75 ? 18.688 18.375 -4.328 1 66.06 75 ASP A O 1
ATOM 564 N N . ASN A 1 76 ? 16.5 18.312 -3.877 1 68.5 76 ASN A N 1
ATOM 565 C CA . ASN A 1 76 ? 16.688 18.906 -2.557 1 68.5 76 ASN A CA 1
ATOM 566 C C . ASN A 1 76 ? 15.773 18.266 -1.52 1 68.5 76 ASN A C 1
ATOM 568 O O . ASN A 1 76 ? 14.672 18.75 -1.271 1 68.5 76 ASN A O 1
ATOM 572 N N . LEU A 1 77 ? 16.234 17.203 -0.954 1 75.44 77 LEU A N 1
ATOM 573 C CA . LEU A 1 77 ? 15.422 16.469 0.009 1 75.44 77 LEU A CA 1
ATOM 574 C C . LEU A 1 77 ? 15.383 17.203 1.35 1 75.44 77 LEU A C 1
ATOM 576 O O . LEU A 1 77 ? 14.562 16.891 2.211 1 75.44 77 LEU A O 1
ATOM 580 N N . GLY A 1 78 ? 16.062 18.297 1.416 1 71 78 GLY A N 1
ATOM 581 C CA . GLY A 1 78 ? 16.062 19.047 2.666 1 71 78 GLY A CA 1
ATOM 582 C C . GLY A 1 78 ? 16.609 18.234 3.836 1 71 78 GLY A C 1
ATOM 583 O O . GLY A 1 78 ? 17.141 17.141 3.648 1 71 78 GLY A O 1
ATOM 584 N N . PRO A 1 79 ? 16.578 18.859 5.031 1 70.31 79 PRO A N 1
ATOM 585 C CA . PRO A 1 79 ? 17.062 18.141 6.203 1 70.31 79 PRO A CA 1
ATOM 586 C C . PRO A 1 79 ? 16.172 16.953 6.586 1 70.31 79 PRO A C 1
ATOM 588 O O . PRO A 1 79 ? 14.969 16.984 6.348 1 70.31 79 PRO A O 1
ATOM 591 N N . ASP A 1 80 ? 16.859 15.844 6.961 1 75.06 80 ASP A N 1
ATOM 592 C CA . ASP A 1 80 ? 16.125 14.68 7.477 1 75.06 80 ASP A CA 1
ATOM 593 C C . ASP A 1 80 ? 15.781 14.859 8.953 1 75.06 80 ASP A C 1
ATOM 595 O O . ASP A 1 80 ? 16.562 14.477 9.828 1 75.06 80 ASP A O 1
ATOM 599 N N . VAL A 1 81 ? 14.656 15.617 9.141 1 79.38 81 VAL A N 1
ATOM 600 C CA . VAL A 1 81 ? 14.273 15.883 10.523 1 79.38 81 VAL A CA 1
ATOM 601 C C . VAL A 1 81 ? 12.922 15.234 10.812 1 79.38 81 VAL A C 1
ATOM 603 O O . VAL A 1 81 ? 12.062 15.148 9.938 1 79.38 81 VAL A O 1
ATOM 606 N N . ASP A 1 82 ? 12.867 14.82 12.055 1 88.25 82 ASP A N 1
ATOM 607 C CA . ASP A 1 82 ? 11.609 14.211 12.469 1 88.25 82 ASP A CA 1
ATOM 608 C C . ASP A 1 82 ? 10.547 15.273 12.758 1 88.25 82 ASP A C 1
ATOM 610 O O . ASP A 1 82 ? 9.352 14.977 12.742 1 88.25 82 ASP A O 1
ATOM 614 N N . GLU A 1 83 ? 11.07 16.484 13.062 1 93.06 83 GLU A N 1
ATOM 615 C CA . GLU A 1 83 ? 10.156 17.594 13.336 1 93.06 83 GLU A CA 1
ATOM 616 C C . GLU A 1 83 ? 10.586 18.859 12.594 1 93.06 83 GLU A C 1
ATOM 618 O O . GLU A 1 83 ? 11.773 19.172 12.547 1 93.06 83 GLU A O 1
ATOM 623 N N . LEU A 1 84 ? 9.609 19.531 11.945 1 94.06 84 LEU A N 1
ATOM 624 C CA . LEU A 1 84 ? 9.859 20.75 11.195 1 94.06 84 LEU A CA 1
ATOM 625 C C . LEU A 1 84 ? 8.859 21.844 11.578 1 94.06 84 LEU A C 1
ATOM 627 O O . LEU A 1 84 ? 7.645 21.594 11.594 1 94.06 84 LEU A O 1
ATOM 631 N N . LEU A 1 85 ? 9.383 23.047 11.977 1 96.06 85 LEU A N 1
ATOM 632 C CA . LEU A 1 85 ? 8.523 24.188 12.234 1 96.06 85 LEU A CA 1
ATOM 633 C C . LEU A 1 85 ? 8.023 24.797 10.93 1 96.06 85 LEU A C 1
ATOM 635 O O . LEU A 1 85 ? 8.828 25.219 10.094 1 96.06 85 LEU A O 1
ATOM 639 N N . LEU A 1 86 ? 6.707 24.859 10.766 1 95.19 86 LEU A N 1
ATOM 640 C CA . LEU A 1 86 ? 6.148 25.375 9.516 1 95.19 86 LEU A CA 1
ATOM 641 C C . LEU A 1 86 ? 5.707 26.828 9.68 1 95.19 86 LEU A C 1
ATOM 643 O O . LEU A 1 86 ? 5.918 27.641 8.781 1 95.19 86 LEU A O 1
ATOM 647 N N . VAL A 1 87 ? 5.043 27.094 10.742 1 94.19 87 VAL A N 1
ATOM 648 C CA . VAL A 1 87 ? 4.488 28.422 11.031 1 94.19 87 VAL A CA 1
ATOM 649 C C . VAL A 1 87 ? 4.695 28.75 12.508 1 94.19 87 VAL A C 1
ATOM 651 O O . VAL A 1 87 ? 4.59 27.875 13.367 1 94.19 87 VAL A O 1
ATOM 654 N N . GLU A 1 88 ? 5.031 29.984 12.766 1 95.5 88 GLU A N 1
ATOM 655 C CA . GLU A 1 88 ? 5.105 30.469 14.141 1 95.5 88 GLU A CA 1
ATOM 656 C C . GLU A 1 88 ? 4.496 31.859 14.266 1 95.5 88 GLU A C 1
ATOM 658 O O . GLU A 1 88 ? 4.723 32.719 13.414 1 95.5 88 GLU A O 1
ATOM 663 N N . THR A 1 89 ? 3.645 31.969 15.242 1 92.62 89 THR A N 1
ATOM 664 C CA . THR A 1 89 ? 3.08 33.281 15.555 1 92.62 89 THR A CA 1
ATOM 665 C C . THR A 1 89 ? 3.166 33.562 17.047 1 92.62 89 THR A C 1
ATOM 667 O O . THR A 1 89 ? 3.139 32.625 17.875 1 92.62 89 THR A O 1
ATOM 670 N N . SER A 1 90 ? 3.377 34.812 17.344 1 92.69 90 SER A N 1
ATOM 671 C CA . SER A 1 90 ? 3.426 35.25 18.734 1 92.69 90 SER A CA 1
ATOM 672 C C . SER A 1 90 ? 2.453 36.406 19 1 92.69 90 SER A C 1
ATOM 674 O O . SER A 1 90 ? 2.17 37.188 18.094 1 92.69 90 SER A O 1
ATOM 676 N N . GLN A 1 91 ? 1.954 36.375 20.203 1 89.88 91 GLN A N 1
ATOM 677 C CA . GLN A 1 91 ? 1.048 37.438 20.609 1 89.88 91 GLN A CA 1
ATOM 678 C C . GLN A 1 91 ? 1.722 38.375 21.609 1 89.88 91 GLN A C 1
ATOM 680 O O . GLN A 1 91 ? 2.721 38 22.234 1 89.88 91 GLN A O 1
ATOM 685 N N . PRO A 1 92 ? 1.165 39.562 21.734 1 90.38 92 PRO A N 1
ATOM 686 C CA . PRO A 1 92 ? 1.751 40.531 22.656 1 90.38 92 PRO A CA 1
ATOM 687 C C . PRO A 1 92 ? 1.786 40.031 24.094 1 90.38 92 PRO A C 1
ATOM 689 O O . PRO A 1 92 ? 2.654 40.469 24.875 1 90.38 92 PRO A O 1
ATOM 692 N N . ASP A 1 93 ? 0.874 39.156 24.469 1 88.12 93 ASP A N 1
ATOM 693 C CA . ASP A 1 93 ? 0.792 38.688 25.844 1 88.12 93 ASP A CA 1
ATOM 694 C C . ASP A 1 93 ? 1.841 37.625 26.125 1 88.12 93 ASP A C 1
ATOM 696 O O . ASP A 1 93 ? 1.902 37.062 27.219 1 88.12 93 ASP A O 1
ATOM 700 N N . GLY A 1 94 ? 2.613 37.344 25.141 1 88.06 94 GLY A N 1
ATOM 701 C CA . GLY A 1 94 ? 3.676 36.344 25.328 1 88.06 94 GLY A CA 1
ATOM 702 C C . GLY A 1 94 ? 3.299 34.969 24.844 1 88.06 94 GLY A C 1
ATOM 703 O O . GLY A 1 94 ? 4.145 34.062 24.797 1 88.06 94 GLY A O 1
ATOM 704 N N . SER A 1 95 ? 2.018 34.844 24.453 1 90.88 95 SER A N 1
ATOM 705 C CA . SER A 1 95 ? 1.588 33.531 23.953 1 90.88 95 SER A CA 1
ATOM 706 C C . SER A 1 95 ? 2.172 33.281 22.562 1 90.88 95 SER A C 1
ATOM 708 O O . SER A 1 95 ? 2.367 34.188 21.781 1 90.88 95 SER A O 1
ATOM 710 N N . LYS A 1 96 ? 2.508 31.969 22.406 1 95 96 LYS A N 1
ATOM 711 C CA . LYS A 1 96 ? 3.086 31.547 21.141 1 95 96 LYS A CA 1
ATOM 712 C C . LYS A 1 96 ? 2.316 30.359 20.547 1 95 96 LYS A C 1
ATOM 714 O O . LYS A 1 96 ? 1.869 29.484 21.281 1 95 96 LYS A O 1
ATOM 719 N N . ALA A 1 97 ? 2.137 30.438 19.219 1 95.31 97 ALA A N 1
ATOM 720 C CA . ALA A 1 97 ? 1.545 29.312 18.484 1 95.31 97 ALA A CA 1
ATOM 721 C C . ALA A 1 97 ? 2.455 28.859 17.359 1 95.31 97 ALA A C 1
ATOM 723 O O . ALA A 1 97 ? 2.986 29.688 16.609 1 95.31 97 ALA A O 1
ATOM 724 N N . GLN A 1 98 ? 2.623 27.531 17.359 1 97.38 98 GLN A N 1
ATOM 725 C CA . GLN A 1 98 ? 3.457 26.938 16.328 1 97.38 98 GLN A CA 1
ATOM 726 C C . GLN A 1 98 ? 2.725 25.812 15.609 1 97.38 98 GLN A C 1
ATOM 728 O O . GLN A 1 98 ? 1.998 25.031 16.25 1 97.38 98 GLN A O 1
ATOM 733 N N . ILE A 1 99 ? 2.863 25.734 14.32 1 97.56 99 ILE A N 1
ATOM 734 C CA . ILE A 1 99 ? 2.449 24.562 13.578 1 97.56 99 ILE A CA 1
ATOM 735 C C . ILE A 1 99 ? 3.68 23.75 13.172 1 97.56 99 ILE A C 1
ATOM 737 O O . ILE A 1 99 ? 4.57 24.25 12.484 1 97.56 99 ILE A O 1
ATOM 741 N N . LEU A 1 100 ? 3.621 22.484 13.617 1 97.06 100 LEU A N 1
ATOM 742 C CA . LEU A 1 100 ? 4.77 21.609 13.398 1 97.06 100 LEU A CA 1
ATOM 743 C C . LEU A 1 100 ? 4.398 20.438 12.492 1 97.06 100 LEU A C 1
ATOM 745 O O . LEU A 1 100 ? 3.287 19.922 12.57 1 97.06 100 LEU A O 1
ATOM 749 N N . TYR A 1 101 ? 5.344 20.109 11.578 1 97.12 101 TYR A N 1
ATOM 750 C CA . TYR A 1 101 ? 5.324 18.812 10.898 1 97.12 101 TYR A CA 1
ATOM 751 C C . TYR A 1 101 ? 6.148 17.781 11.656 1 97.12 101 TYR A C 1
ATOM 753 O O . TYR A 1 101 ? 7.293 18.047 12.031 1 97.12 101 TYR A O 1
ATOM 761 N N . ARG A 1 102 ? 5.555 16.641 11.93 1 96.75 102 ARG A N 1
ATOM 762 C CA . ARG A 1 102 ? 6.254 15.539 12.594 1 96.75 102 ARG A CA 1
ATOM 763 C C . ARG A 1 102 ? 6.188 14.266 11.758 1 96.75 102 ARG A C 1
ATOM 765 O O . ARG A 1 102 ? 5.109 13.867 11.312 1 96.75 102 ARG A O 1
ATOM 772 N N . ASN A 1 103 ? 7.352 13.719 11.453 1 94.44 103 ASN A N 1
ATOM 773 C CA . ASN A 1 103 ? 7.422 12.398 10.828 1 94.44 103 ASN A CA 1
ATOM 774 C C . ASN A 1 103 ? 7.59 11.305 11.875 1 94.44 103 ASN A C 1
ATOM 776 O O . ASN A 1 103 ? 8.68 11.125 12.43 1 94.44 103 ASN A O 1
ATOM 780 N N . GLY A 1 104 ? 6.547 10.703 12.07 1 89.56 104 GLY A N 1
ATOM 781 C CA . GLY A 1 104 ? 6.551 9.719 13.141 1 89.56 104 GLY A CA 1
ATOM 782 C C . GLY A 1 104 ? 6.062 10.273 14.461 1 89.56 104 GLY A C 1
ATOM 783 O O . GLY A 1 104 ? 5.496 11.367 14.516 1 89.56 104 GLY A O 1
ATOM 784 N N . GLY A 1 105 ? 6.07 9.562 15.555 1 80.56 105 GLY A N 1
ATOM 785 C CA . GLY A 1 105 ? 5.574 9.938 16.859 1 80.56 105 GLY A CA 1
ATOM 786 C C . GLY A 1 105 ? 4.195 9.383 17.172 1 80.56 105 GLY A C 1
ATOM 787 O O . GLY A 1 105 ? 3.51 8.891 16.266 1 80.56 105 GLY A O 1
ATOM 788 N N . PRO A 1 106 ? 3.916 9.531 18.328 1 86.19 106 PRO A N 1
ATOM 789 C CA . PRO A 1 106 ? 2.635 8.945 18.734 1 86.19 106 PRO A CA 1
ATOM 790 C C . PRO A 1 106 ? 1.438 9.766 18.266 1 86.19 106 PRO A C 1
ATOM 792 O O . PRO A 1 106 ? 1.462 10.992 18.328 1 86.19 106 PRO A O 1
ATOM 795 N N . VAL A 1 107 ? 0.531 9.195 17.625 1 96.19 107 VAL A N 1
ATOM 796 C CA . VAL A 1 107 ? -0.771 9.766 17.297 1 96.19 107 VAL A CA 1
ATOM 797 C C . VAL A 1 107 ? -1.88 8.898 17.891 1 96.19 107 VAL A C 1
ATOM 799 O O . VAL A 1 107 ? -1.948 7.695 17.625 1 96.19 107 VAL A O 1
ATOM 802 N N . ALA A 1 108 ? -2.668 9.57 18.766 1 96.25 108 ALA A N 1
ATOM 803 C CA . ALA A 1 108 ? -3.793 8.844 19.344 1 96.25 108 ALA A CA 1
ATOM 804 C C . ALA A 1 108 ? -4.914 8.656 18.312 1 96.25 108 ALA A C 1
ATOM 806 O O . ALA A 1 108 ? -5.316 9.609 17.656 1 96.25 108 ALA A O 1
ATOM 807 N N . ALA A 1 109 ? -5.43 7.418 18.297 1 97.62 109 ALA A N 1
ATOM 808 C CA . ALA A 1 109 ? -6.512 7.113 17.359 1 97.62 109 ALA A CA 1
ATOM 809 C C . ALA A 1 109 ? -7.715 8.016 17.594 1 97.62 109 ALA A C 1
ATOM 811 O O . ALA A 1 109 ? -8.383 8.438 16.656 1 97.62 109 ALA A O 1
ATOM 812 N N . ALA A 1 110 ? -7.93 8.328 18.844 1 96.38 110 ALA A N 1
ATOM 813 C CA . ALA A 1 110 ? -9.062 9.18 19.188 1 96.38 110 ALA A CA 1
ATOM 814 C C . ALA A 1 110 ? -8.906 10.57 18.594 1 96.38 110 ALA A C 1
ATOM 816 O O . ALA A 1 110 ? -9.875 11.172 18.125 1 96.38 110 ALA A O 1
ATOM 817 N N . ASP A 1 111 ? -7.691 11.094 18.641 1 97.12 111 ASP A N 1
ATOM 818 C CA . ASP A 1 111 ? -7.418 12.406 18.062 1 97.12 111 ASP A CA 1
ATOM 819 C C . ASP A 1 111 ? -7.621 12.383 16.547 1 97.12 111 ASP A C 1
ATOM 821 O O . ASP A 1 111 ? -8.188 13.32 15.977 1 97.12 111 ASP A O 1
ATOM 825 N N . LEU A 1 112 ? -7.184 11.32 15.891 1 98.25 112 LEU A N 1
ATOM 826 C CA . LEU A 1 112 ? -7.371 11.188 14.453 1 98.25 112 LEU A CA 1
ATOM 827 C C . LEU A 1 112 ? -8.852 11.094 14.102 1 98.25 112 LEU A C 1
ATOM 829 O O . LEU A 1 112 ? -9.32 11.758 13.18 1 98.25 112 LEU A O 1
ATOM 833 N N . GLU A 1 113 ? -9.594 10.328 14.852 1 97.12 113 GLU A N 1
ATOM 834 C CA . GLU A 1 113 ? -11.016 10.172 14.555 1 97.12 113 GLU A CA 1
ATOM 835 C C . GLU A 1 113 ? -11.773 11.477 14.766 1 97.12 113 GLU A C 1
ATOM 837 O O . GLU A 1 113 ? -12.703 11.797 14.016 1 97.12 113 GLU A O 1
ATOM 842 N N . SER A 1 114 ? -11.383 12.195 15.82 1 96.56 114 SER A N 1
ATOM 843 C CA . SER A 1 114 ? -11.969 13.516 16.016 1 96.56 114 SER A CA 1
ATOM 844 C C . SER A 1 114 ? -11.734 14.406 14.805 1 96.56 114 SER A C 1
ATOM 846 O O . SER A 1 114 ? -12.633 15.133 14.383 1 96.56 114 SER A O 1
ATOM 848 N N . LEU A 1 115 ? -10.562 14.375 14.289 1 97.19 115 LEU A N 1
ATOM 849 C CA . LEU A 1 115 ? -10.219 15.141 13.094 1 97.19 115 LEU A CA 1
ATOM 850 C C . LEU A 1 115 ? -11.016 14.656 11.891 1 97.19 115 LEU A C 1
ATOM 852 O O . LEU A 1 115 ? -11.5 15.461 11.094 1 97.19 115 LEU A O 1
ATOM 856 N N . CYS A 1 116 ? -11.18 13.32 11.727 1 96.88 116 CYS A N 1
ATOM 857 C CA . CYS A 1 116 ? -11.938 12.742 10.625 1 96.88 116 CYS A CA 1
ATOM 858 C C . CYS A 1 116 ? -13.391 13.203 10.664 1 96.88 116 CYS A C 1
ATOM 860 O O . CYS A 1 116 ? -13.984 13.508 9.625 1 96.88 116 CYS A O 1
ATOM 862 N N . VAL A 1 117 ? -13.945 13.289 11.828 1 95 117 VAL A N 1
ATOM 863 C CA . VAL A 1 117 ? -15.305 13.773 11.992 1 95 117 VAL A CA 1
ATOM 864 C C . VAL A 1 117 ? -15.398 15.227 11.516 1 95 117 VAL A C 1
ATOM 866 O O . VAL A 1 117 ? -16.344 15.594 10.805 1 95 117 VAL A O 1
ATOM 869 N N . LYS A 1 118 ? -14.477 16.031 11.867 1 95.75 118 LYS A N 1
ATOM 870 C CA . LYS A 1 118 ? -14.469 17.453 11.5 1 95.75 118 LYS A CA 1
ATOM 871 C C . LYS A 1 118 ? -14.484 17.609 9.984 1 95.75 118 LYS A C 1
ATOM 873 O O . LYS A 1 118 ? -15.086 18.562 9.461 1 95.75 118 LYS A O 1
ATOM 878 N N . VAL A 1 119 ? -13.805 16.719 9.25 1 95.12 119 VAL A N 1
ATOM 879 C CA . VAL A 1 119 ? -13.711 16.875 7.805 1 95.12 119 VAL A CA 1
ATOM 880 C C . VAL A 1 119 ? -14.883 16.156 7.129 1 95.12 119 VAL A C 1
ATOM 882 O O . VAL A 1 119 ? -15 16.172 5.902 1 95.12 119 VAL A O 1
ATOM 885 N N . GLY A 1 120 ? -15.734 15.445 7.871 1 94.25 120 GLY A N 1
ATOM 886 C CA . GLY A 1 120 ? -16.969 14.875 7.348 1 94.25 120 GLY A CA 1
ATOM 887 C C . GLY A 1 120 ? -16.812 13.422 6.926 1 94.25 120 GLY A C 1
ATOM 888 O O . GLY A 1 120 ? -17.609 12.914 6.125 1 94.25 120 GLY A O 1
ATOM 889 N N . TRP A 1 121 ? -15.797 12.719 7.402 1 94.5 121 TRP A N 1
ATOM 890 C CA . TRP A 1 121 ? -15.602 11.312 7.059 1 94.5 121 TRP A CA 1
ATOM 891 C C . TRP A 1 121 ? -16.422 10.406 7.973 1 94.5 121 TRP A C 1
ATOM 893 O O . TRP A 1 121 ? -16.688 10.75 9.125 1 94.5 121 TRP A O 1
ATOM 903 N N . PRO A 1 122 ? -16.859 9.258 7.414 1 92.06 122 PRO A N 1
ATOM 904 C CA . PRO A 1 122 ? -17.594 8.328 8.281 1 92.06 122 PRO A CA 1
ATOM 905 C C . PRO A 1 122 ? -16.719 7.785 9.414 1 92.06 122 PRO A C 1
ATOM 907 O O . PRO A 1 122 ? -15.508 7.637 9.25 1 92.06 122 PRO A O 1
ATOM 910 N N . ALA A 1 123 ? -17.406 7.496 10.516 1 92.56 123 ALA A N 1
ATOM 911 C CA . ALA A 1 123 ? -16.688 6.949 11.672 1 92.56 123 ALA A CA 1
ATOM 912 C C . ALA A 1 123 ? -16.188 5.539 11.391 1 92.56 123 ALA A C 1
ATOM 914 O O . ALA A 1 123 ? -16.859 4.746 10.734 1 92.56 123 ALA A O 1
ATOM 915 N N . ARG A 1 124 ? -15.031 5.266 11.82 1 94.56 124 ARG A N 1
ATOM 916 C CA . ARG A 1 124 ? -14.406 3.947 11.75 1 94.56 124 ARG A CA 1
ATOM 917 C C . ARG A 1 124 ? -14.172 3.377 13.148 1 94.56 124 ARG A C 1
ATOM 919 O O . ARG A 1 124 ? -14.016 4.129 14.109 1 94.56 124 ARG A O 1
ATOM 926 N N . PRO A 1 125 ? -14.133 2.037 13.281 1 94.69 125 PRO A N 1
ATOM 927 C CA . PRO A 1 125 ? -13.789 1.468 14.586 1 94.69 125 PRO A CA 1
ATOM 928 C C . PRO A 1 125 ? -12.398 1.898 15.07 1 94.69 125 PRO A C 1
ATOM 930 O O . PRO A 1 125 ? -11.414 1.741 14.344 1 94.69 125 PRO A O 1
ATOM 933 N N . VAL A 1 126 ? -12.367 2.344 16.312 1 96.12 126 VAL A N 1
ATOM 934 C CA . VAL A 1 126 ? -11.148 2.936 16.859 1 96.12 126 VAL A CA 1
ATOM 935 C C . VAL A 1 126 ? -10.031 1.892 16.891 1 96.12 126 VAL A C 1
ATOM 937 O O . VAL A 1 126 ? -8.875 2.205 16.609 1 96.12 126 VAL A O 1
ATOM 940 N N . SER A 1 127 ? -10.383 0.682 17.219 1 96.75 127 SER A N 1
ATOM 941 C CA . SER A 1 127 ? -9.375 -0.378 17.281 1 96.75 127 SER A CA 1
ATOM 942 C C . SER A 1 127 ? -8.742 -0.617 15.922 1 96.75 127 SER A C 1
ATOM 944 O O . SER A 1 127 ? -7.543 -0.9 15.828 1 96.75 127 SER A O 1
ATOM 946 N N . LYS A 1 128 ? -9.492 -0.529 14.859 1 97.19 128 LYS A N 1
ATOM 947 C CA . LYS A 1 128 ? -8.953 -0.701 13.516 1 97.19 128 LYS A CA 1
ATOM 948 C C . LYS A 1 128 ? -8.078 0.482 13.117 1 97.19 128 LYS A C 1
ATOM 950 O O . LYS A 1 128 ? -7.062 0.308 12.438 1 97.19 128 LYS A O 1
ATOM 955 N N . VAL A 1 129 ? -8.523 1.651 13.578 1 97.94 129 VAL A N 1
ATOM 956 C CA . VAL A 1 129 ? -7.719 2.84 13.312 1 97.94 129 VAL A CA 1
ATOM 957 C C . VAL A 1 129 ? -6.367 2.717 14.016 1 97.94 129 VAL A C 1
ATOM 959 O O . VAL A 1 129 ? -5.328 3.043 13.438 1 97.94 129 VAL A O 1
ATOM 962 N N . GLU A 1 130 ? -6.383 2.262 15.211 1 97.81 130 GLU A N 1
ATOM 963 C CA . GLU A 1 130 ? -5.145 2.041 15.953 1 97.81 130 GLU A CA 1
ATOM 964 C C . GLU A 1 130 ? -4.23 1.065 15.219 1 97.81 130 GLU A C 1
ATOM 966 O O . GLU A 1 130 ? -3.023 1.299 15.109 1 97.81 130 GLU A O 1
ATOM 971 N N . ALA A 1 131 ? -4.812 0.001 14.742 1 97.94 131 ALA A N 1
ATOM 972 C CA . ALA A 1 131 ? -4.043 -0.995 14 1 97.94 131 ALA A CA 1
ATOM 973 C C . ALA A 1 131 ? -3.445 -0.394 12.734 1 97.94 131 ALA A C 1
ATOM 975 O O . ALA A 1 131 ? -2.283 -0.642 12.406 1 97.94 131 ALA A O 1
ATOM 976 N N . ALA A 1 132 ? -4.27 0.406 12.047 1 98.25 132 ALA A N 1
ATOM 977 C CA . ALA A 1 132 ? -3.797 1.041 10.82 1 98.25 132 ALA A CA 1
ATOM 978 C C . ALA A 1 132 ? -2.619 1.971 11.102 1 98.25 132 ALA A C 1
ATOM 980 O O . ALA A 1 132 ? -1.63 1.971 10.367 1 98.25 132 ALA A O 1
ATOM 981 N N . LEU A 1 133 ? -2.721 2.73 12.18 1 98.12 133 LEU A N 1
ATOM 982 C CA . LEU A 1 133 ? -1.643 3.637 12.562 1 98.12 133 LEU A CA 1
ATOM 983 C C . LEU A 1 133 ? -0.383 2.859 12.93 1 98.12 133 LEU A C 1
ATOM 985 O O . LEU A 1 133 ? 0.714 3.197 12.477 1 98.12 133 LEU A O 1
ATOM 989 N N . ARG A 1 134 ? -0.556 1.813 13.633 1 97.25 134 ARG A N 1
ATOM 990 C CA . ARG A 1 134 ? 0.559 1.01 14.125 1 97.25 134 ARG A CA 1
ATOM 991 C C . ARG A 1 134 ? 1.283 0.319 12.977 1 97.25 134 ARG A C 1
ATOM 993 O O . ARG A 1 134 ? 2.508 0.173 13 1 97.25 134 ARG A O 1
ATOM 1000 N N . ASN A 1 135 ? 0.553 -0.038 11.953 1 97.38 135 ASN A N 1
ATOM 1001 C CA . ASN A 1 135 ? 1.128 -0.873 10.906 1 97.38 135 ASN A CA 1
ATOM 1002 C C . ASN A 1 135 ? 1.438 -0.062 9.648 1 97.38 135 ASN A C 1
ATOM 1004 O O . ASN A 1 135 ? 1.829 -0.622 8.625 1 97.38 135 ASN A O 1
ATOM 1008 N N . SER A 1 136 ? 1.261 1.227 9.781 1 98.12 136 SER A N 1
ATOM 1009 C CA . SER A 1 136 ? 1.725 2.094 8.703 1 98.12 136 SER A CA 1
ATOM 1010 C C . SER A 1 136 ? 3.246 2.213 8.703 1 98.12 136 SER A C 1
ATOM 1012 O O . SER A 1 136 ? 3.873 2.191 9.766 1 98.12 136 SER A O 1
ATOM 1014 N N . PHE A 1 137 ? 3.779 2.277 7.484 1 98 137 PHE A N 1
ATOM 1015 C CA . PHE A 1 137 ? 5.219 2.455 7.328 1 98 137 PHE A CA 1
ATOM 1016 C C . PHE A 1 137 ? 5.652 3.82 7.848 1 98 137 PHE A C 1
ATOM 1018 O O . PHE A 1 137 ? 6.703 3.945 8.484 1 98 137 PHE A O 1
ATOM 1025 N N . MET A 1 138 ? 4.789 4.785 7.566 1 97.31 138 MET A N 1
ATOM 1026 C CA . MET A 1 138 ? 5.047 6.168 7.953 1 97.31 138 MET A CA 1
ATOM 1027 C C . MET A 1 138 ? 3.746 6.879 8.32 1 97.31 138 MET A C 1
ATOM 1029 O O . MET A 1 138 ? 2.729 6.711 7.648 1 97.31 138 MET A O 1
ATOM 1033 N N . VAL A 1 139 ? 3.857 7.547 9.453 1 98.19 139 VAL A N 1
ATOM 1034 C CA . VAL A 1 139 ? 2.779 8.438 9.875 1 98.19 139 VAL A CA 1
ATOM 1035 C C . VAL A 1 139 ? 3.322 9.844 10.094 1 98.19 139 VAL A C 1
ATOM 1037 O O . VAL A 1 139 ? 4.23 10.047 10.898 1 98.19 139 VAL A O 1
ATOM 1040 N N . SER A 1 140 ? 2.811 10.742 9.297 1 97.88 140 SER A N 1
ATOM 1041 C CA . SER A 1 140 ? 3.172 12.148 9.438 1 97.88 140 SER A CA 1
ATOM 1042 C C . SER A 1 140 ? 1.999 12.969 9.961 1 97.88 140 SER A C 1
ATOM 1044 O O . SER A 1 140 ? 0.854 12.758 9.555 1 97.88 140 SER A O 1
ATOM 1046 N N . SER A 1 141 ? 2.35 13.914 10.867 1 98.25 141 SER A N 1
ATOM 1047 C CA . SER A 1 141 ? 1.286 14.695 11.484 1 98.25 141 SER A CA 1
ATOM 1048 C C . SER A 1 141 ? 1.604 16.188 11.438 1 98.25 141 SER A C 1
ATOM 1050 O O . SER A 1 141 ? 2.77 16.578 11.359 1 98.25 141 SER A O 1
ATOM 1052 N N . LEU A 1 142 ? 0.61 16.969 11.336 1 98.19 142 LEU A N 1
ATOM 1053 C CA . LEU A 1 142 ? 0.628 18.391 11.648 1 98.19 142 LEU A CA 1
ATOM 1054 C C . LEU A 1 142 ? 0.071 18.656 13.039 1 98.19 142 LEU A C 1
ATOM 1056 O O . LEU A 1 142 ? -1.035 18.219 13.367 1 98.19 142 LEU A O 1
ATOM 1060 N N . VAL A 1 143 ? 0.864 19.438 13.805 1 97.88 143 VAL A N 1
ATOM 1061 C CA . VAL A 1 143 ? 0.488 19.672 15.195 1 97.88 143 VAL A CA 1
ATOM 1062 C C . VAL A 1 143 ? 0.487 21.172 15.484 1 97.88 143 VAL A C 1
ATOM 1064 O O . VAL A 1 143 ? 1.437 21.875 15.141 1 97.88 143 VAL A O 1
ATOM 1067 N N . LEU A 1 144 ? -0.612 21.609 16.047 1 97.75 144 LEU A N 1
ATOM 1068 C CA . LEU A 1 144 ? -0.653 22.953 16.609 1 97.75 144 LEU A CA 1
ATOM 1069 C C . LEU A 1 144 ? -0.17 22.938 18.062 1 97.75 144 LEU A C 1
ATOM 1071 O O . LEU A 1 144 ? -0.766 22.281 18.922 1 97.75 144 LEU A O 1
ATOM 1075 N N . ARG A 1 145 ? 0.925 23.641 18.281 1 97.25 145 ARG A N 1
ATOM 1076 C CA . ARG A 1 145 ? 1.457 23.797 19.625 1 97.25 145 ARG A CA 1
ATOM 1077 C C . ARG A 1 145 ? 1.244 25.219 20.156 1 97.25 145 ARG A C 1
ATOM 1079 O O . ARG A 1 145 ? 1.694 26.188 19.531 1 97.25 145 ARG A O 1
ATOM 1086 N N . VAL A 1 146 ? 0.581 25.312 21.297 1 96.31 146 VAL A N 1
ATOM 1087 C CA . VAL A 1 146 ? 0.329 26.609 21.922 1 96.31 146 VAL A CA 1
ATOM 1088 C C . VAL A 1 146 ? 1.064 26.703 23.25 1 96.31 146 VAL A C 1
ATOM 1090 O O . VAL A 1 146 ? 0.957 25.797 24.078 1 96.31 146 VAL A O 1
ATOM 1093 N N . THR A 1 147 ? 1.847 27.766 23.391 1 95 147 THR A N 1
ATOM 1094 C CA . THR A 1 147 ? 2.559 28.047 24.641 1 95 147 THR A CA 1
ATOM 1095 C C . THR A 1 147 ? 2.031 29.328 25.281 1 95 147 THR A C 1
ATOM 1097 O O . THR A 1 147 ? 2.072 30.406 24.672 1 95 147 THR A O 1
ATOM 1100 N N . LEU A 1 148 ? 1.595 29.172 26.5 1 92.12 148 LEU A N 1
ATOM 1101 C CA . LEU A 1 148 ? 1.125 30.328 27.266 1 92.12 148 LEU A CA 1
ATOM 1102 C C . LEU A 1 148 ? 2.143 30.719 28.328 1 92.12 148 LEU A C 1
ATOM 1104 O O . LEU A 1 148 ? 2.703 29.859 29.016 1 92.12 148 LEU A O 1
ATOM 1108 N N . PRO A 1 149 ? 2.396 32 28.375 1 88.19 149 PRO A N 1
ATOM 1109 C CA . PRO A 1 149 ? 3.336 32.469 29.406 1 88.19 149 PRO A CA 1
ATOM 1110 C C . PRO A 1 149 ? 2.826 32.25 30.828 1 88.19 149 PRO A C 1
ATOM 1112 O O . PRO A 1 149 ? 1.618 32.094 31.031 1 88.19 149 PRO A O 1
ATOM 1115 N N . PRO A 1 150 ? 3.809 32.125 31.609 1 82.31 150 PRO A N 1
ATOM 1116 C CA . PRO A 1 150 ? 3.371 32 33 1 82.31 150 PRO A CA 1
ATOM 1117 C C . PRO A 1 150 ? 2.527 33.188 33.469 1 82.31 150 PRO A C 1
ATOM 1119 O O . PRO A 1 150 ? 2.701 34.312 32.969 1 82.31 150 PRO A O 1
ATOM 1122 N N . ARG A 1 151 ? 1.329 33.094 34.031 1 72.31 151 ARG A N 1
ATOM 1123 C CA . ARG A 1 151 ? 0.513 34.188 34.562 1 72.31 151 ARG A CA 1
ATOM 1124 C C . ARG A 1 151 ? 1.283 34.969 35.594 1 72.31 151 ARG A C 1
ATOM 1126 O O . ARG A 1 151 ? 1.907 34.406 36.5 1 72.31 151 ARG A O 1
ATOM 1133 N N . PRO A 1 152 ? 1.38 36.344 35.219 1 59.66 152 PRO A N 1
ATOM 1134 C CA . PRO A 1 152 ? 1.903 37.219 36.281 1 59.66 152 PRO A CA 1
ATOM 1135 C C . PRO A 1 152 ? 1.042 37.188 37.531 1 59.66 152 PRO A C 1
ATOM 1137 O O . PRO A 1 152 ? -0.178 37.031 37.469 1 59.66 152 PRO A O 1
ATOM 1140 N N . GLY A 1 153 ? 1.479 36.906 38.688 1 58.06 153 GLY A N 1
ATOM 1141 C CA . GLY A 1 153 ? 0.929 37.188 40 1 58.06 153 GLY A CA 1
ATOM 1142 C C . GLY A 1 153 ? 0.267 36 40.656 1 58.06 153 GLY A C 1
ATOM 1143 O O . GLY A 1 153 ? -0.471 36.156 41.656 1 58.06 153 GLY A O 1
ATOM 1144 N N . SER A 1 154 ? -0.027 34.906 40 1 50.22 154 SER A N 1
ATOM 1145 C CA . SER A 1 154 ? -0.662 34.062 41 1 50.22 154 SER A CA 1
ATOM 1146 C C . SER A 1 154 ? 0.197 33.938 42.25 1 50.22 154 SER A C 1
ATOM 1148 O O . SER A 1 154 ? 1.201 33.219 42.25 1 50.22 154 SER A O 1
ATOM 1150 N N . SER A 1 155 ? 0.403 35.031 42.938 1 43.28 155 SER A N 1
ATOM 1151 C CA . SER A 1 155 ? 1.02 35.031 44.281 1 43.28 155 SER A CA 1
ATOM 1152 C C . SER A 1 155 ? 0.37 34.031 45.188 1 43.28 155 SER A C 1
ATOM 1154 O O . SER A 1 155 ? 0.736 33.938 46.375 1 43.28 155 SER A O 1
ATOM 1156 N N . GLU A 1 156 ? -1.042 33.875 45.25 1 43.41 156 GLU A N 1
ATOM 1157 C CA . GLU A 1 156 ? -1.467 33.094 46.406 1 43.41 156 GLU A CA 1
ATOM 1158 C C . GLU A 1 156 ? -0.662 31.812 46.5 1 43.41 156 GLU A C 1
ATOM 1160 O O . GLU A 1 156 ? -0.124 31.328 45.531 1 43.41 156 GLU A O 1
ATOM 1165 N N . SER A 1 157 ? -0.609 31.188 47.844 1 38.97 157 SER A N 1
ATOM 1166 C CA . SER A 1 157 ? 0.204 30.094 48.375 1 38.97 157 SER A CA 1
ATOM 1167 C C . SER A 1 157 ? 0.171 28.875 47.469 1 38.97 157 SER A C 1
ATOM 1169 O O . SER A 1 157 ? 0.988 27.969 47.594 1 38.97 157 SER A O 1
ATOM 1171 N N . THR A 1 158 ? -1.183 28.328 47.375 1 41.12 158 THR A N 1
ATOM 1172 C CA . THR A 1 158 ? -1.167 26.875 47.344 1 41.12 158 THR A CA 1
ATOM 1173 C C . THR A 1 158 ? -0.198 26.375 46.25 1 41.12 158 THR A C 1
ATOM 1175 O O . THR A 1 158 ? 0.092 27.094 45.312 1 41.12 158 THR A O 1
ATOM 1178 N N . THR A 1 159 ? 0.232 25.047 46.375 1 38.81 159 THR A N 1
ATOM 1179 C CA . THR A 1 159 ? 1.192 24.141 45.75 1 38.81 159 THR A CA 1
ATOM 1180 C C . THR A 1 159 ? 1.146 24.25 44.25 1 38.81 159 THR A C 1
ATOM 1182 O O . THR A 1 159 ? 1.723 23.406 43.531 1 38.81 159 THR A O 1
ATOM 1185 N N . THR A 1 160 ? -0.077 24.562 43.812 1 41.62 160 THR A N 1
ATOM 1186 C CA . THR A 1 160 ? 0.064 24.391 42.375 1 41.62 160 THR A CA 1
ATOM 1187 C C . THR A 1 160 ? 1.149 25.297 41.844 1 41.62 160 THR A C 1
ATOM 1189 O O . THR A 1 160 ? 0.995 26.531 41.844 1 41.62 160 THR A O 1
ATOM 1192 N N . THR A 1 161 ? 2.355 25.047 42.156 1 43.19 161 THR A N 1
ATOM 1193 C CA . THR A 1 161 ? 3.709 25.562 41.969 1 43.19 161 THR A CA 1
ATOM 1194 C C . THR A 1 161 ? 3.77 26.516 40.781 1 43.19 161 THR A C 1
ATOM 1196 O O . THR A 1 161 ? 4.207 27.656 40.906 1 43.19 161 THR A O 1
ATOM 1199 N N . ASP A 1 162 ? 4.656 26.078 39.594 1 46.69 162 ASP A N 1
ATOM 1200 C CA . ASP A 1 162 ? 5.777 26.547 38.75 1 46.69 162 ASP A CA 1
ATOM 1201 C C . ASP A 1 162 ? 5.289 27.406 37.594 1 46.69 162 ASP A C 1
ATOM 1203 O O . ASP A 1 162 ? 4.238 27.125 37 1 46.69 162 ASP A O 1
ATOM 1207 N N . GLY A 1 163 ? 5.664 28.859 37.375 1 59.12 163 GLY A N 1
ATOM 1208 C CA . GLY A 1 163 ? 6.199 29.828 36.406 1 59.12 163 GLY A CA 1
ATOM 1209 C C . GLY A 1 163 ? 6.492 29.234 35.062 1 59.12 163 GLY A C 1
ATOM 1210 O O . GLY A 1 163 ? 7.324 29.75 34.312 1 59.12 163 GLY A O 1
ATOM 1211 N N . GLU A 1 164 ? 6.062 28.062 35.062 1 74 164 GLU A N 1
ATOM 1212 C CA . GLU A 1 164 ? 6.477 27.422 33.812 1 74 164 GLU A CA 1
ATOM 1213 C C . GLU A 1 164 ? 5.418 27.594 32.719 1 74 164 GLU A C 1
ATOM 1215 O O . GLU A 1 164 ? 4.227 27.688 33.031 1 74 164 GLU A O 1
ATOM 1220 N N . ALA A 1 165 ? 5.812 27.938 31.609 1 83.56 165 ALA A N 1
ATOM 1221 C CA . ALA A 1 165 ? 4.984 28.031 30.406 1 83.56 165 ALA A CA 1
ATOM 1222 C C . ALA A 1 165 ? 4.145 26.766 30.234 1 83.56 165 ALA A C 1
ATOM 1224 O O . ALA A 1 165 ? 4.594 25.672 30.547 1 83.56 165 ALA A O 1
ATOM 1225 N N . VAL A 1 166 ? 2.846 26.953 30.109 1 90.62 166 VAL A N 1
ATOM 1226 C CA . VAL A 1 166 ? 1.958 25.844 29.797 1 90.62 166 VAL A CA 1
ATOM 1227 C C . VAL A 1 166 ? 1.971 25.562 28.297 1 90.62 166 VAL A C 1
ATOM 1229 O O . VAL A 1 166 ? 1.778 26.484 27.5 1 90.62 166 VAL A O 1
ATOM 1232 N N . VAL A 1 167 ? 2.24 24.344 27.969 1 93.88 167 VAL A N 1
ATOM 1233 C CA . VAL A 1 167 ? 2.305 23.969 26.562 1 93.88 167 VAL A CA 1
ATOM 1234 C C . VAL A 1 167 ? 1.193 22.984 26.25 1 93.88 167 VAL A C 1
ATOM 1236 O O . VAL A 1 167 ? 0.972 22.031 26.984 1 93.88 167 VAL A O 1
ATOM 1239 N N . SER A 1 168 ? 0.397 23.219 25.188 1 95.56 168 SER A N 1
ATOM 1240 C CA . SER A 1 168 ? -0.612 22.297 24.688 1 95.56 168 SER A CA 1
ATOM 1241 C C . SER A 1 168 ? -0.401 22 23.203 1 95.56 168 SER A C 1
ATOM 1243 O O . SER A 1 168 ? 0.066 22.859 22.453 1 95.56 168 SER A O 1
ATOM 1245 N N . GLU A 1 169 ? -0.782 20.703 22.844 1 96.31 169 GLU A N 1
ATOM 1246 C CA . GLU A 1 169 ? -0.65 20.297 21.438 1 96.31 169 GLU A CA 1
ATOM 1247 C C . GLU A 1 169 ? -1.947 19.688 20.922 1 96.31 169 GLU A C 1
ATOM 1249 O O . GLU A 1 169 ? -2.658 19 21.656 1 96.31 169 GLU A O 1
ATOM 1254 N N . GLN A 1 170 ? -2.225 20.016 19.734 1 96.81 170 GLN A N 1
ATOM 1255 C CA . GLN A 1 170 ? -3.412 19.484 19.062 1 96.81 170 GLN A CA 1
ATOM 1256 C C . GLN A 1 170 ? -3.072 18.984 17.656 1 96.81 170 GLN A C 1
ATOM 1258 O O . GLN A 1 170 ? -2.34 19.625 16.922 1 96.81 170 GLN A O 1
ATOM 1263 N N . LEU A 1 171 ? -3.613 17.766 17.359 1 98.31 171 LEU A N 1
ATOM 1264 C CA . LEU A 1 171 ? -3.477 17.234 16 1 98.31 171 LEU A CA 1
ATOM 1265 C C . LEU A 1 171 ? -4.352 18.016 15.023 1 98.31 171 LEU A C 1
ATOM 1267 O O . LEU A 1 171 ? -5.566 18.109 15.211 1 98.31 171 LEU A O 1
ATOM 1271 N N . ILE A 1 172 ? -3.723 18.578 13.93 1 98.5 172 ILE A N 1
ATOM 1272 C CA . ILE A 1 172 ? -4.535 19.375 13.016 1 98.5 172 ILE A CA 1
ATOM 1273 C C . ILE A 1 172 ? -4.387 18.844 11.594 1 98.5 172 ILE A C 1
ATOM 1275 O O . ILE A 1 172 ? -5.02 19.344 10.664 1 98.5 172 ILE A O 1
ATOM 1279 N N . GLY A 1 173 ? -3.562 17.797 11.336 1 98.69 173 GLY A N 1
ATOM 1280 C CA . GLY A 1 173 ? -3.416 17.141 10.039 1 98.69 173 GLY A CA 1
ATOM 1281 C C . GLY A 1 173 ? -2.67 15.828 10.125 1 98.69 173 GLY A C 1
ATOM 1282 O O . GLY A 1 173 ? -1.937 15.578 11.078 1 98.69 173 GLY A O 1
ATOM 1283 N N . LEU A 1 174 ? -2.865 15.008 9.148 1 98.62 174 LEU A N 1
ATOM 1284 C CA . LEU A 1 174 ? -2.211 13.711 9.148 1 98.62 174 LEU A CA 1
ATOM 1285 C C . LEU A 1 174 ? -2.141 13.133 7.738 1 98.62 174 LEU A C 1
ATOM 1287 O O . LEU A 1 174 ? -3.01 13.414 6.906 1 98.62 174 LEU A O 1
ATOM 1291 N N . ALA A 1 175 ? -1.122 12.391 7.488 1 98.44 175 ALA A N 1
ATOM 1292 C CA . ALA A 1 175 ? -0.967 11.492 6.348 1 98.44 175 ALA A CA 1
ATOM 1293 C C . ALA A 1 175 ? -0.239 10.211 6.758 1 98.44 175 ALA A C 1
ATOM 1295 O O . ALA A 1 175 ? 0.637 10.242 7.625 1 98.44 175 ALA A O 1
ATOM 1296 N N . ARG A 1 176 ? -0.594 9.133 6.203 1 98.25 176 ARG A N 1
ATOM 1297 C CA . ARG A 1 176 ? 0.149 7.906 6.473 1 98.25 176 ARG A CA 1
ATOM 1298 C C . ARG A 1 176 ? 0.463 7.16 5.18 1 98.25 176 ARG A C 1
ATOM 1300 O O . ARG A 1 176 ? -0.12 7.445 4.133 1 98.25 176 ARG A O 1
ATOM 1307 N N . ALA A 1 177 ? 1.457 6.273 5.227 1 98.62 177 ALA A N 1
ATOM 1308 C CA . ALA A 1 177 ? 1.842 5.5 4.047 1 98.62 177 ALA A CA 1
ATOM 1309 C C . ALA A 1 177 ? 2.068 4.031 4.406 1 98.62 177 ALA A C 1
ATOM 1311 O O . ALA A 1 177 ? 2.635 3.723 5.457 1 98.62 177 ALA A O 1
ATOM 1312 N N . THR A 1 178 ? 1.537 3.125 3.594 1 98.75 178 THR A N 1
ATOM 1313 C CA . THR A 1 178 ? 1.97 1.73 3.596 1 98.75 178 THR A CA 1
ATOM 1314 C C . THR A 1 178 ? 3.098 1.512 2.592 1 98.75 178 THR A C 1
ATOM 1316 O O . THR A 1 178 ? 3.205 2.24 1.604 1 98.75 178 THR A O 1
ATOM 1319 N N . SER A 1 179 ? 3.977 0.521 2.875 1 98.75 179 SER A N 1
ATOM 1320 C CA . SER A 1 179 ? 5.152 0.333 2.033 1 98.75 179 SER A CA 1
ATOM 1321 C C . SER A 1 179 ? 5.719 -1.076 2.182 1 98.75 179 SER A C 1
ATOM 1323 O O . SER A 1 179 ? 5.469 -1.75 3.184 1 98.75 179 SER A O 1
ATOM 1325 N N . ASP A 1 180 ? 6.355 -1.483 1.158 1 98.5 180 ASP A N 1
ATOM 1326 C CA . ASP A 1 180 ? 7.172 -2.689 1.244 1 98.5 180 ASP A CA 1
ATOM 1327 C C . ASP A 1 180 ? 8.594 -2.361 1.71 1 98.5 180 ASP A C 1
ATOM 1329 O O . ASP A 1 180 ? 9.469 -3.227 1.704 1 98.5 180 ASP A O 1
ATOM 1333 N N . HIS A 1 181 ? 8.867 -1.103 2.051 1 98.19 181 HIS A N 1
ATOM 1334 C CA . HIS A 1 181 ? 10.117 -0.582 2.6 1 98.19 181 HIS A CA 1
ATOM 1335 C C . HIS A 1 181 ? 11.234 -0.636 1.567 1 98.19 181 HIS A C 1
ATOM 1337 O O . HIS A 1 181 ? 12.414 -0.559 1.92 1 98.19 181 HIS A O 1
ATOM 1343 N N . ALA A 1 182 ? 10.898 -0.86 0.304 1 98.06 182 ALA A N 1
ATOM 1344 C CA . ALA A 1 182 ? 11.938 -1.046 -0.701 1 98.06 182 ALA A CA 1
ATOM 1345 C C . ALA A 1 182 ? 11.609 -0.285 -1.982 1 98.06 182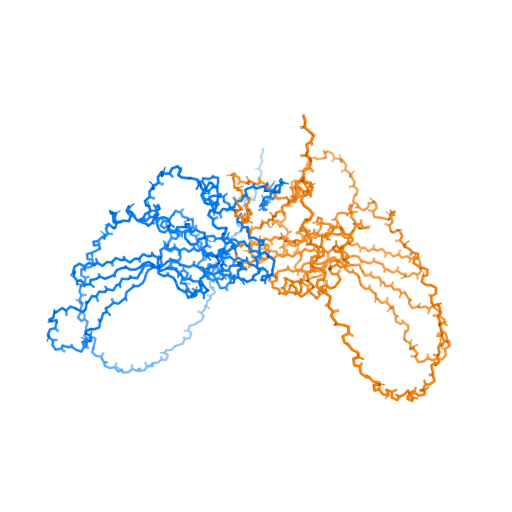 ALA A C 1
ATOM 1347 O O . ALA A 1 182 ? 12.352 0.613 -2.387 1 98.06 182 ALA A O 1
ATOM 1348 N N . PHE A 1 183 ? 10.477 -0.598 -2.535 1 97.56 183 PHE A N 1
ATOM 1349 C CA . PHE A 1 183 ? 10.164 -0.051 -3.85 1 97.56 183 PHE A CA 1
ATOM 1350 C C . PHE A 1 183 ? 8.977 0.899 -3.777 1 97.56 183 PHE A C 1
ATOM 1352 O O . PHE A 1 183 ? 9.023 2.002 -4.324 1 97.56 183 PHE A O 1
ATOM 1359 N N . ASN A 1 184 ? 7.922 0.441 -3.09 1 98.19 184 ASN A N 1
ATOM 1360 C CA . ASN A 1 184 ? 6.602 1.041 -3.252 1 98.19 184 ASN A CA 1
ATOM 1361 C C . ASN A 1 184 ? 6.105 1.659 -1.948 1 98.19 184 ASN A C 1
ATOM 1363 O O . ASN A 1 184 ? 6.34 1.114 -0.869 1 98.19 184 ASN A O 1
ATOM 1367 N N . ALA A 1 185 ? 5.445 2.766 -2.057 1 98.75 185 ALA A N 1
ATOM 1368 C CA . ALA A 1 185 ? 4.641 3.318 -0.972 1 98.75 185 ALA A CA 1
ATOM 1369 C C . ALA A 1 185 ? 3.324 3.887 -1.5 1 98.75 185 ALA A C 1
ATOM 1371 O O . ALA A 1 185 ? 3.279 4.445 -2.6 1 98.75 185 ALA A O 1
ATOM 1372 N N . THR A 1 186 ? 2.26 3.668 -0.771 1 98.88 186 THR A N 1
ATOM 1373 C CA . THR A 1 186 ? 0.975 4.297 -1.053 1 98.88 186 THR A CA 1
ATOM 1374 C C . THR A 1 186 ? 0.555 5.207 0.099 1 98.88 186 THR A C 1
ATOM 1376 O O . THR A 1 186 ? 0.556 4.789 1.259 1 98.88 186 THR A O 1
ATOM 1379 N N . ILE A 1 187 ? 0.236 6.441 -0.198 1 98.69 187 ILE A N 1
ATOM 1380 C CA . ILE A 1 187 ? -0.171 7.43 0.793 1 98.69 187 ILE A CA 1
ATOM 1381 C C . ILE A 1 187 ? -1.681 7.359 1.008 1 98.69 187 ILE A C 1
ATOM 1383 O O . ILE A 1 187 ? -2.447 7.27 0.045 1 98.69 187 ILE A O 1
ATOM 1387 N N . TRP A 1 188 ? -2.049 7.363 2.291 1 97.62 188 TRP A N 1
ATOM 1388 C CA . TRP A 1 188 ? -3.445 7.266 2.701 1 97.62 188 TRP A CA 1
ATOM 1389 C C . TRP A 1 188 ? -3.814 8.391 3.658 1 97.62 188 TRP A C 1
ATOM 1391 O O . TRP A 1 188 ? -2.941 8.977 4.305 1 97.62 188 TRP A O 1
ATOM 1401 N N . ASP A 1 189 ? -5.105 8.656 3.797 1 96.25 189 ASP A N 1
ATOM 1402 C CA . ASP A 1 189 ? -5.734 9.422 4.875 1 96.25 189 ASP A CA 1
ATOM 1403 C C . ASP A 1 189 ? -5.121 10.812 4.996 1 96.25 189 ASP A C 1
ATOM 1405 O O . ASP A 1 189 ? -4.738 11.234 6.094 1 96.25 189 ASP A O 1
ATOM 1409 N N . VAL A 1 190 ? -4.988 11.43 3.916 1 98.06 190 VAL A N 1
ATOM 1410 C CA . VAL A 1 190 ? -4.48 12.797 3.975 1 98.06 190 VAL A CA 1
ATOM 1411 C C . VAL A 1 190 ? -5.605 13.75 4.367 1 98.06 190 VAL A C 1
ATOM 1413 O O . VAL A 1 190 ? -6.613 13.859 3.664 1 98.06 190 VAL A O 1
ATOM 1416 N N . LEU A 1 191 ? -5.422 14.438 5.5 1 98.06 191 LEU A N 1
ATOM 1417 C CA . LEU A 1 191 ? -6.457 15.367 5.922 1 98.06 191 LEU A CA 1
ATOM 1418 C C . LEU A 1 191 ? -5.863 16.484 6.77 1 98.06 191 LEU A C 1
ATOM 1420 O O . LEU A 1 191 ? -4.852 16.297 7.445 1 98.06 191 LEU A O 1
ATOM 1424 N N . VAL A 1 192 ? -6.41 17.609 6.707 1 98.56 192 VAL A N 1
ATOM 1425 C CA . VAL A 1 192 ? -6.102 18.797 7.496 1 98.56 192 VAL A CA 1
ATOM 1426 C C . VAL A 1 192 ? -7.383 19.359 8.102 1 98.56 192 VAL A C 1
ATOM 1428 O O . VAL A 1 192 ? -8.422 19.406 7.438 1 98.56 192 VAL A O 1
ATOM 1431 N N . ASP A 1 193 ? -7.312 19.734 9.344 1 98.5 193 ASP A N 1
ATOM 1432 C CA . ASP A 1 193 ? -8.43 20.422 10.008 1 98.5 193 ASP A CA 1
ATOM 1433 C C . ASP A 1 193 ? -8.969 21.547 9.141 1 98.5 193 ASP A C 1
ATOM 1435 O O . ASP A 1 193 ? -8.211 22.391 8.656 1 98.5 193 ASP A O 1
ATOM 1439 N N . PRO A 1 194 ? -10.297 21.562 8.945 1 97.94 194 PRO A N 1
ATOM 1440 C CA . PRO A 1 194 ? -10.891 22.562 8.062 1 97.94 194 PRO A CA 1
ATOM 1441 C C . PRO A 1 194 ? -10.516 24 8.461 1 97.94 194 PRO A C 1
ATOM 1443 O O . PRO A 1 194 ? -10.359 24.859 7.598 1 97.94 194 PRO A O 1
ATOM 1446 N N . GLU A 1 195 ? -10.344 24.25 9.703 1 97 195 GLU A N 1
ATOM 1447 C CA . GLU A 1 195 ? -10.008 25.578 10.195 1 97 195 GLU A CA 1
ATOM 1448 C C . GLU A 1 195 ? -8.609 26 9.742 1 97 195 GLU A C 1
ATOM 1450 O O . GLU A 1 195 ? -8.258 27.172 9.797 1 97 195 GLU A O 1
ATOM 1455 N N . PHE A 1 196 ? -7.812 25.047 9.273 1 96.94 196 PHE A N 1
ATOM 1456 C CA . PHE A 1 196 ? -6.43 25.344 8.914 1 96.94 196 PHE A CA 1
ATOM 1457 C C . PHE A 1 196 ? -6.188 25.062 7.438 1 96.94 196 PHE A C 1
ATOM 1459 O O . PHE A 1 196 ? -5.043 25.047 6.98 1 96.94 196 PHE A O 1
ATOM 1466 N N . GLN A 1 197 ? -7.23 24.797 6.672 1 95.75 197 GLN A N 1
ATOM 1467 C CA . GLN A 1 197 ? -7.094 24.5 5.25 1 95.75 197 GLN A CA 1
ATOM 1468 C C . GLN A 1 197 ? -6.914 25.766 4.438 1 95.75 197 GLN A C 1
ATOM 1470 O O . GLN A 1 197 ? -7.148 26.875 4.938 1 95.75 197 GLN A O 1
ATOM 1475 N N . GLY A 1 198 ? -6.383 25.562 3.252 1 94.19 198 GLY A N 1
ATOM 1476 C CA . GLY A 1 198 ? -6.223 26.688 2.348 1 94.19 198 GLY A CA 1
ATOM 1477 C C . GLY A 1 198 ? -5 27.531 2.654 1 94.19 198 GLY A C 1
ATOM 1478 O O . GLY A 1 198 ? -4.871 28.656 2.156 1 94.19 198 GLY A O 1
ATOM 1479 N N . GLN A 1 199 ? -4.102 26.969 3.459 1 93.81 199 GLN A N 1
ATOM 1480 C CA . GLN A 1 199 ? -2.92 27.719 3.879 1 93.81 199 GLN A CA 1
ATOM 1481 C C . GLN A 1 199 ? -1.64 27.016 3.439 1 93.81 199 GLN A C 1
ATOM 1483 O O . GLN A 1 199 ? -0.546 27.375 3.887 1 93.81 199 GLN A O 1
ATOM 1488 N N . GLY A 1 200 ? -1.782 25.984 2.67 1 96.12 200 GLY A N 1
ATOM 1489 C CA . GLY A 1 200 ? -0.625 25.281 2.145 1 96.12 200 GLY A CA 1
ATOM 1490 C C . GLY A 1 200 ? -0.141 24.172 3.055 1 96.12 200 GLY A C 1
ATOM 1491 O O . GLY A 1 200 ? 0.859 23.516 2.762 1 96.12 200 GLY A O 1
ATOM 1492 N N . LEU A 1 201 ? -0.833 23.906 4.145 1 97.31 201 LEU A N 1
ATOM 1493 C CA . LEU A 1 201 ? -0.39 22.906 5.125 1 97.31 201 LEU A CA 1
ATOM 1494 C C . LEU A 1 201 ? -0.498 21.5 4.562 1 97.31 201 LEU A C 1
ATOM 1496 O O . LEU A 1 201 ? 0.349 20.656 4.844 1 97.31 201 LEU A O 1
ATOM 1500 N N . GLY A 1 202 ? -1.562 21.281 3.799 1 97.62 202 GLY A N 1
ATOM 1501 C CA . GLY A 1 202 ? -1.682 19.984 3.145 1 97.62 202 GLY A CA 1
ATOM 1502 C C . GLY A 1 202 ? -0.544 19.703 2.184 1 97.62 202 GLY A C 1
ATOM 1503 O O . GLY A 1 202 ? -0.017 18.578 2.154 1 97.62 202 GLY A O 1
ATOM 1504 N N . LYS A 1 203 ? -0.231 20.688 1.403 1 96.88 203 LYS A N 1
ATOM 1505 C CA . LYS A 1 203 ? 0.895 20.562 0.481 1 96.88 203 LYS A CA 1
ATOM 1506 C C . LYS A 1 203 ? 2.191 20.266 1.229 1 96.88 203 LYS A C 1
ATOM 1508 O O . LYS A 1 203 ? 2.943 19.375 0.849 1 96.88 203 LYS A O 1
ATOM 1513 N N . ALA A 1 204 ? 2.416 21.031 2.258 1 96.06 204 ALA A N 1
ATOM 1514 C CA . ALA A 1 204 ? 3.615 20.828 3.064 1 96.06 204 ALA A CA 1
ATOM 1515 C C . ALA A 1 204 ? 3.656 19.406 3.631 1 96.06 204 ALA A C 1
ATOM 1517 O O . ALA A 1 204 ? 4.707 18.766 3.633 1 96.06 204 ALA A O 1
ATOM 1518 N N . LEU A 1 205 ? 2.559 18.953 4.121 1 97.12 205 LEU A N 1
ATOM 1519 C CA . LEU A 1 205 ? 2.428 17.625 4.707 1 97.12 205 LEU A CA 1
ATOM 1520 C C . LEU A 1 205 ? 2.82 16.547 3.705 1 97.12 205 LEU A C 1
ATOM 1522 O O . LEU A 1 205 ? 3.691 15.719 3.984 1 97.12 205 LEU A O 1
ATOM 1526 N N . VAL A 1 206 ? 2.303 16.578 2.502 1 97.44 206 VAL A N 1
ATOM 1527 C CA . VAL A 1 206 ? 2.521 15.562 1.483 1 97.44 206 VAL A CA 1
ATOM 1528 C C . VAL A 1 206 ? 3.939 15.68 0.93 1 97.44 206 VAL A C 1
ATOM 1530 O O . VAL A 1 206 ? 4.637 14.672 0.778 1 97.44 206 VAL A O 1
ATOM 1533 N N . GLU A 1 207 ? 4.344 16.844 0.655 1 95.44 207 GLU A N 1
ATOM 1534 C CA . GLU A 1 207 ? 5.68 17.047 0.099 1 95.44 207 GLU A CA 1
ATOM 1535 C C . GLU A 1 207 ? 6.754 16.547 1.06 1 95.44 207 GLU A C 1
ATOM 1537 O O . GLU A 1 207 ? 7.727 15.914 0.639 1 95.44 207 GLU A O 1
ATOM 1542 N N . GLN A 1 208 ? 6.598 16.859 2.316 1 95.31 208 GLN A N 1
ATOM 1543 C CA . GLN A 1 208 ? 7.582 16.406 3.289 1 95.31 208 GLN A CA 1
ATOM 1544 C C . GLN A 1 208 ? 7.57 14.875 3.404 1 95.31 208 GLN A C 1
ATOM 1546 O O . GLN A 1 208 ? 8.625 14.25 3.549 1 95.31 208 GLN A O 1
ATOM 1551 N N . MET A 1 209 ? 6.41 14.297 3.385 1 96.25 209 MET A N 1
ATOM 1552 C CA . MET A 1 209 ? 6.332 12.844 3.412 1 96.25 209 MET A CA 1
ATOM 1553 C C . MET A 1 209 ? 7.027 12.234 2.197 1 96.25 209 MET A C 1
ATOM 1555 O O . MET A 1 209 ? 7.773 11.258 2.326 1 96.25 209 MET A O 1
ATOM 1559 N N . VAL A 1 210 ? 6.805 12.805 1 1 96.81 210 VAL A N 1
ATOM 1560 C CA . VAL A 1 210 ? 7.445 12.328 -0.222 1 96.81 210 VAL A CA 1
ATOM 1561 C C . VAL A 1 210 ? 8.961 12.406 -0.077 1 96.81 210 VAL A C 1
ATOM 1563 O O . VAL A 1 210 ? 9.672 11.453 -0.408 1 96.81 210 VAL A O 1
ATOM 1566 N N . ARG A 1 211 ? 9.43 13.477 0.484 1 94.69 211 ARG A N 1
ATOM 1567 C CA . ARG A 1 211 ? 10.859 13.625 0.708 1 94.69 211 ARG A CA 1
ATOM 1568 C C . ARG A 1 211 ? 11.391 12.523 1.625 1 94.69 211 ARG A C 1
ATOM 1570 O O . ARG A 1 211 ? 12.453 11.961 1.376 1 94.69 211 ARG A O 1
ATOM 1577 N N . SER A 1 212 ? 10.672 12.289 2.664 1 94.75 212 SER A N 1
ATOM 1578 C CA . SER A 1 212 ? 11.078 11.258 3.613 1 94.75 212 SER A CA 1
ATOM 1579 C C . SER A 1 212 ? 11.125 9.883 2.955 1 94.75 212 SER A C 1
ATOM 1581 O O . SER A 1 212 ? 12.039 9.094 3.213 1 94.75 212 SER A O 1
ATOM 1583 N N . LEU A 1 213 ? 10.188 9.602 2.117 1 96.5 213 LEU A N 1
ATOM 1584 C CA . LEU A 1 213 ? 10.148 8.328 1.406 1 96.5 213 LEU A CA 1
ATOM 1585 C C . LEU A 1 213 ? 11.312 8.219 0.43 1 96.5 213 LEU A C 1
ATOM 1587 O O . LEU A 1 213 ? 11.969 7.176 0.358 1 96.5 213 LEU A O 1
ATOM 1591 N N . LEU A 1 214 ? 11.625 9.289 -0.286 1 95.44 214 LEU A N 1
ATOM 1592 C CA . LEU A 1 214 ? 12.734 9.297 -1.235 1 95.44 214 LEU A CA 1
ATOM 1593 C C . LEU A 1 214 ? 14.07 9.094 -0.521 1 95.44 214 LEU A C 1
ATOM 1595 O O . LEU A 1 214 ? 14.953 8.398 -1.032 1 95.44 214 LEU A O 1
ATOM 1599 N N . ARG A 1 215 ? 14.148 9.656 0.661 1 94.31 215 ARG A N 1
ATOM 1600 C CA . ARG A 1 215 ? 15.367 9.492 1.448 1 94.31 215 ARG A CA 1
ATOM 1601 C C . ARG A 1 215 ? 15.586 8.031 1.823 1 94.31 215 ARG A C 1
ATOM 1603 O O . ARG A 1 215 ? 16.719 7.609 2.062 1 94.31 215 ARG A O 1
ATOM 1610 N N . LYS A 1 216 ? 14.531 7.305 1.884 1 94.62 216 LYS A N 1
ATOM 1611 C CA . LYS A 1 216 ? 14.609 5.883 2.221 1 94.62 216 LYS A CA 1
ATOM 1612 C C . LYS A 1 216 ? 14.695 5.023 0.961 1 94.62 216 LYS A C 1
ATOM 1614 O O . LYS A 1 216 ? 14.5 3.809 1.02 1 94.62 216 LYS A O 1
ATOM 1619 N N . ASP A 1 217 ? 14.891 5.664 -0.17 1 95 217 ASP A N 1
ATOM 1620 C CA . ASP A 1 217 ? 15.078 5.031 -1.472 1 95 217 ASP A CA 1
ATOM 1621 C C . ASP A 1 217 ? 13.797 4.344 -1.939 1 95 217 ASP A C 1
ATOM 1623 O O . ASP A 1 217 ? 13.852 3.271 -2.547 1 95 217 ASP A O 1
ATOM 1627 N N . ILE A 1 218 ? 12.734 4.848 -1.495 1 96.81 218 ILE A N 1
ATOM 1628 C CA . ILE A 1 218 ? 11.422 4.449 -2 1 96.81 218 ILE A CA 1
ATOM 1629 C C . ILE A 1 218 ? 10.93 5.477 -3.016 1 96.81 218 ILE A C 1
ATOM 1631 O O . ILE A 1 218 ? 10.586 6.605 -2.65 1 96.81 218 ILE A O 1
ATOM 1635 N N . SER A 1 219 ? 10.852 5.023 -4.258 1 94.44 219 SER A N 1
ATOM 1636 C CA . SER A 1 219 ? 10.633 6.027 -5.289 1 94.44 219 SER A CA 1
ATOM 1637 C C . SER A 1 219 ? 9.305 5.805 -6.008 1 94.44 219 SER A C 1
ATOM 1639 O O . SER A 1 219 ? 8.82 6.688 -6.715 1 94.44 219 SER A O 1
ATOM 1641 N N . ASN A 1 220 ? 8.75 4.578 -5.938 1 96.88 220 ASN A N 1
ATOM 1642 C CA . ASN A 1 220 ? 7.414 4.371 -6.488 1 96.88 220 ASN A CA 1
ATOM 1643 C C . ASN A 1 220 ? 6.332 4.754 -5.484 1 96.88 220 ASN A C 1
ATOM 1645 O O . ASN A 1 220 ? 5.832 3.898 -4.75 1 96.88 220 ASN A O 1
ATOM 1649 N N . ILE A 1 221 ? 5.992 6.051 -5.484 1 98.31 221 ILE A N 1
ATOM 1650 C CA . ILE A 1 221 ? 5.051 6.605 -4.52 1 98.31 221 ILE A CA 1
ATOM 1651 C C . ILE A 1 221 ? 3.703 6.852 -5.195 1 98.31 221 ILE A C 1
ATOM 1653 O O . ILE A 1 221 ? 3.627 7.547 -6.211 1 98.31 221 ILE A O 1
ATOM 1657 N N . THR A 1 222 ? 2.662 6.227 -4.641 1 98.5 222 THR A N 1
ATOM 1658 C CA . THR A 1 222 ? 1.339 6.297 -5.254 1 98.5 222 THR A CA 1
ATOM 1659 C C . THR A 1 222 ? 0.298 6.766 -4.242 1 98.5 222 THR A C 1
ATOM 1661 O O . THR A 1 222 ? 0.565 6.801 -3.039 1 98.5 222 THR A O 1
ATOM 1664 N N . LEU A 1 223 ? -0.814 7.199 -4.711 1 98.25 223 LEU A N 1
ATOM 1665 C CA . LEU A 1 223 ? -2.002 7.473 -3.91 1 98.25 223 LEU A CA 1
ATOM 1666 C C . LEU A 1 223 ? -3.264 7.383 -4.762 1 98.25 223 LEU A C 1
ATOM 1668 O O . LEU A 1 223 ? -3.186 7.211 -5.98 1 98.25 223 LEU A O 1
ATOM 1672 N N . PHE A 1 224 ? -4.414 7.375 -4.117 1 96.69 224 PHE A N 1
ATOM 1673 C CA . PHE A 1 224 ? -5.727 7.453 -4.75 1 96.69 224 PHE A CA 1
ATOM 1674 C C . PHE A 1 224 ? -6.422 8.758 -4.391 1 96.69 224 PHE A C 1
ATOM 1676 O O . PHE A 1 224 ? -6.621 9.062 -3.213 1 96.69 224 PHE A O 1
ATOM 1683 N N . ALA A 1 225 ? -6.746 9.523 -5.359 1 96.44 225 ALA A N 1
ATOM 1684 C CA . ALA A 1 225 ? -7.316 10.852 -5.148 1 96.44 225 ALA A CA 1
ATOM 1685 C C . ALA A 1 225 ? -8.758 10.914 -5.645 1 96.44 225 ALA A C 1
ATOM 1687 O O . ALA A 1 225 ? -9.062 10.445 -6.742 1 96.44 225 ALA A O 1
ATOM 1688 N N . ASP A 1 226 ? -9.586 11.516 -4.812 1 92.38 226 ASP A N 1
ATOM 1689 C CA . ASP A 1 226 ? -10.898 11.906 -5.309 1 92.38 226 ASP A CA 1
ATOM 1690 C C . ASP A 1 226 ? -10.781 12.867 -6.492 1 92.38 226 ASP A C 1
ATOM 1692 O O . ASP A 1 226 ? -9.82 13.633 -6.574 1 92.38 226 ASP A O 1
ATOM 1696 N N . SER A 1 227 ? -11.773 12.852 -7.348 1 91.06 227 SER A N 1
ATOM 1697 C CA . SER A 1 227 ? -11.742 13.672 -8.547 1 91.06 227 SER A CA 1
ATOM 1698 C C . SER A 1 227 ? -11.562 15.148 -8.203 1 91.06 227 SER A C 1
ATOM 1700 O O . SER A 1 227 ? -10.945 15.898 -8.961 1 91.06 227 SER A O 1
ATOM 1702 N N . LYS A 1 228 ? -11.992 15.602 -7.047 1 91.81 228 LYS A N 1
ATOM 1703 C CA . LYS A 1 228 ? -12 17.016 -6.668 1 91.81 228 LYS A CA 1
ATOM 1704 C C . LYS A 1 228 ? -10.609 17.469 -6.223 1 91.81 228 LYS A C 1
ATOM 1706 O O . LYS A 1 228 ? -10.336 18.672 -6.145 1 91.81 228 LYS A O 1
ATOM 1711 N N . VAL A 1 229 ? -9.727 16.469 -5.918 1 93.94 229 VAL A N 1
ATOM 1712 C CA . VAL A 1 229 ? -8.445 16.875 -5.363 1 93.94 229 VAL A CA 1
ATOM 1713 C C . VAL A 1 229 ? -7.312 16.406 -6.273 1 93.94 229 VAL A C 1
ATOM 1715 O O . VAL A 1 229 ? -6.137 16.484 -5.906 1 93.94 229 VAL A O 1
ATOM 1718 N N . VAL A 1 230 ? -7.574 16.031 -7.48 1 95.62 230 VAL A N 1
ATOM 1719 C CA . VAL A 1 230 ? -6.566 15.594 -8.438 1 95.62 230 VAL A CA 1
ATOM 1720 C C . VAL A 1 230 ? -5.594 16.734 -8.734 1 95.62 230 VAL A C 1
ATOM 1722 O O . VAL A 1 230 ? -4.379 16.531 -8.766 1 95.62 230 VAL A O 1
ATOM 1725 N N . ASP A 1 231 ? -6.145 17.906 -8.938 1 95.12 231 ASP A N 1
ATOM 1726 C CA . ASP A 1 231 ? -5.312 19.047 -9.258 1 95.12 231 ASP A CA 1
ATOM 1727 C C . ASP A 1 231 ? -4.391 19.406 -8.094 1 95.12 231 ASP A C 1
ATOM 1729 O O . ASP A 1 231 ? -3.25 19.828 -8.297 1 95.12 231 ASP A O 1
ATOM 1733 N N . PHE A 1 232 ? -4.918 19.234 -6.918 1 95.56 232 PHE A N 1
ATOM 1734 C CA . PHE A 1 232 ? -4.121 19.453 -5.719 1 95.56 232 PHE A CA 1
ATOM 1735 C C . PHE A 1 232 ? -2.852 18.609 -5.75 1 95.56 232 PHE A C 1
ATOM 1737 O O . PHE A 1 232 ? -1.75 19.125 -5.551 1 95.56 232 PHE A O 1
ATOM 1744 N N . TYR A 1 233 ? -2.922 17.375 -6.098 1 97.12 233 TYR A N 1
ATOM 1745 C CA . TYR A 1 233 ? -1.79 16.453 -6.09 1 97.12 233 TYR A CA 1
ATOM 1746 C C . TYR A 1 233 ? -0.922 16.641 -7.324 1 97.12 233 TYR A C 1
ATOM 1748 O O . TYR A 1 233 ? 0.297 16.469 -7.27 1 97.12 233 TYR A O 1
ATOM 1756 N N . ARG A 1 234 ? -1.535 17 -8.406 1 95.75 234 ARG A N 1
ATOM 1757 C CA . ARG A 1 234 ? -0.777 17.281 -9.625 1 95.75 234 ARG A CA 1
ATOM 1758 C C . ARG A 1 234 ? 0.264 18.359 -9.391 1 95.75 234 ARG A C 1
ATOM 1760 O O . ARG A 1 234 ? 1.383 18.281 -9.906 1 95.75 234 ARG A O 1
ATOM 1767 N N . GLN A 1 235 ? -0.089 19.312 -8.648 1 93.44 235 GLN A N 1
ATOM 1768 C CA . GLN A 1 235 ? 0.807 20.438 -8.359 1 93.44 235 GLN A CA 1
ATOM 1769 C C . GLN A 1 235 ? 2.033 19.969 -7.578 1 93.44 235 GLN A C 1
ATOM 1771 O O . GLN A 1 235 ? 3.041 20.672 -7.512 1 93.44 235 GLN A O 1
ATOM 1776 N N . MET A 1 236 ? 1.943 18.812 -7 1 94.19 236 MET A N 1
ATOM 1777 C CA . MET A 1 236 ? 3.037 18.297 -6.18 1 94.19 236 MET A CA 1
ATOM 1778 C C . MET A 1 236 ? 3.809 17.219 -6.918 1 94.19 236 MET A C 1
ATOM 1780 O O . MET A 1 236 ? 4.594 16.484 -6.312 1 94.19 236 MET A O 1
ATOM 1784 N N . GLY A 1 237 ? 3.5 17.016 -8.188 1 94.5 237 GLY A N 1
ATOM 1785 C CA . GLY A 1 237 ? 4.293 16.094 -8.984 1 94.5 237 GLY A CA 1
ATOM 1786 C C . GLY A 1 237 ? 3.611 14.758 -9.203 1 94.5 237 GLY A C 1
ATOM 1787 O O . GLY A 1 237 ? 4.184 13.859 -9.82 1 94.5 237 GLY A O 1
ATOM 1788 N N . PHE A 1 238 ? 2.381 14.656 -8.727 1 96.88 238 PHE A N 1
ATOM 1789 C CA . PHE A 1 238 ? 1.646 13.422 -8.984 1 96.88 238 PHE A CA 1
ATOM 1790 C C . PHE A 1 238 ? 0.959 13.469 -10.344 1 96.88 238 PHE A C 1
ATOM 1792 O O . PHE A 1 238 ? 0.479 14.523 -10.766 1 96.88 238 PHE A O 1
ATOM 1799 N N . GLU A 1 239 ? 0.927 12.312 -10.977 1 96.06 239 GLU A N 1
ATOM 1800 C CA . GLU A 1 239 ? 0.283 12.188 -12.281 1 96.06 239 GLU A CA 1
ATOM 1801 C C . GLU A 1 239 ? -0.778 11.086 -12.266 1 96.06 239 GLU A C 1
ATOM 1803 O O . GLU A 1 239 ? -0.53 9.984 -11.781 1 96.06 239 GLU A O 1
ATOM 1808 N N . ALA A 1 240 ? -1.882 11.461 -12.781 1 93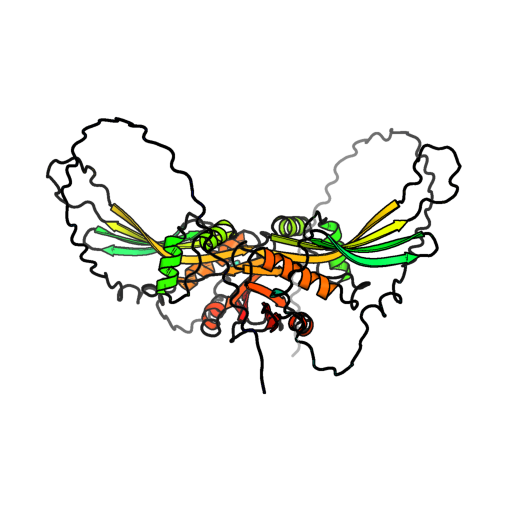.75 240 ALA A N 1
ATOM 1809 C CA . ALA A 1 240 ? -2.955 10.477 -12.898 1 93.75 240 ALA A CA 1
ATOM 1810 C C . ALA A 1 240 ? -2.766 9.602 -14.133 1 93.75 240 ALA A C 1
ATOM 1812 O O . ALA A 1 240 ? -2.389 10.102 -15.203 1 93.75 240 ALA A O 1
ATOM 1813 N N . ASP A 1 241 ? -2.932 8.242 -14.008 1 90.25 241 ASP A N 1
ATOM 1814 C CA . ASP A 1 241 ? -2.955 7.266 -15.094 1 90.25 241 ASP A CA 1
ATOM 1815 C C . ASP A 1 241 ? -1.717 7.395 -15.977 1 90.25 241 ASP A C 1
ATOM 1817 O O . ASP A 1 241 ? -1.829 7.469 -17.203 1 90.25 241 ASP A O 1
ATOM 1821 N N . PRO A 1 242 ? -0.57 7.438 -15.367 1 88.56 242 PRO A N 1
ATOM 1822 C CA . PRO A 1 242 ? 0.613 7.551 -16.219 1 88.56 242 PRO A CA 1
ATOM 1823 C C . PRO A 1 242 ? 0.759 6.379 -17.188 1 88.56 242 PRO A C 1
ATOM 1825 O O . PRO A 1 242 ? 0.637 5.219 -16.781 1 88.56 242 PRO A O 1
ATOM 1828 N N . GLU A 1 243 ? 0.964 6.742 -18.5 1 88.81 243 GLU A N 1
ATOM 1829 C CA . GLU A 1 243 ? 1.148 5.746 -19.562 1 88.81 243 GLU A CA 1
ATOM 1830 C C . GLU A 1 243 ? -0.038 4.789 -19.625 1 88.81 243 GLU A C 1
ATOM 1832 O O . GLU A 1 243 ? 0.125 3.615 -19.953 1 88.81 243 GLU A O 1
ATOM 1837 N N . GLY A 1 244 ? -1.143 5.211 -19.141 1 89.56 244 GLY A N 1
ATOM 1838 C CA . GLY A 1 244 ? -2.373 4.441 -19.25 1 89.56 244 GLY A CA 1
ATOM 1839 C C . GLY A 1 244 ? -2.613 3.523 -18.062 1 89.56 244 GLY A C 1
ATOM 1840 O O . GLY A 1 244 ? -3.602 2.787 -18.031 1 89.56 244 GLY A O 1
ATOM 1841 N N . ILE A 1 245 ? -1.71 3.578 -17.141 1 93.38 245 ILE A N 1
ATOM 1842 C CA . ILE A 1 245 ? -1.877 2.76 -15.945 1 93.38 245 ILE A CA 1
ATOM 1843 C C . ILE A 1 245 ? -3.127 3.203 -15.188 1 93.38 245 ILE A C 1
ATOM 1845 O O . ILE A 1 245 ? -3.389 4.402 -15.055 1 93.38 245 ILE A O 1
ATOM 1849 N N . LYS A 1 246 ? -3.898 2.221 -14.695 1 95.06 246 LYS A N 1
ATOM 1850 C CA . LYS A 1 246 ? -5.129 2.521 -13.969 1 95.06 246 LYS A CA 1
ATOM 1851 C C . LYS A 1 246 ? -5.055 2.02 -12.531 1 95.06 246 LYS A C 1
ATOM 1853 O O . LYS A 1 246 ? -4.633 0.889 -12.289 1 95.06 246 LYS A O 1
ATOM 1858 N N . GLY A 1 247 ? -5.363 2.953 -11.633 1 96 247 GLY A N 1
ATOM 1859 C CA . GLY A 1 247 ? -5.684 2.477 -10.297 1 96 247 GLY A CA 1
ATOM 1860 C C . GLY A 1 247 ? -7.031 1.787 -10.219 1 96 247 GLY A C 1
ATOM 1861 O O . GLY A 1 247 ? -8.016 2.277 -10.773 1 96 247 GLY A O 1
ATOM 1862 N N . MET A 1 248 ? -7.039 0.583 -9.578 1 97.44 248 MET A N 1
ATOM 1863 C CA . MET A 1 248 ? -8.281 -0.182 -9.523 1 97.44 248 MET A CA 1
ATOM 1864 C C . MET A 1 248 ? -8.617 -0.574 -8.086 1 97.44 248 MET A C 1
ATOM 1866 O O . MET A 1 248 ? -7.719 -0.788 -7.273 1 97.44 248 MET A O 1
ATOM 1870 N N . PHE A 1 249 ? -9.93 -0.624 -7.832 1 96.94 249 PHE A N 1
ATOM 1871 C CA . PHE A 1 249 ? -10.477 -1.039 -6.543 1 96.94 249 PHE A CA 1
ATOM 1872 C C . PHE A 1 249 ? -11.297 -2.316 -6.688 1 96.94 249 PHE A C 1
ATOM 1874 O O . PHE A 1 249 ? -12.062 -2.467 -7.645 1 96.94 249 PHE A O 1
ATOM 1881 N N . TRP A 1 250 ? -11.141 -3.135 -5.711 1 95.81 250 TRP A N 1
ATOM 1882 C CA . TRP A 1 250 ? -11.93 -4.359 -5.723 1 95.81 250 TRP A CA 1
ATOM 1883 C C . TRP A 1 250 ? -13.297 -4.133 -5.09 1 95.81 250 TRP A C 1
ATOM 1885 O O . TRP A 1 250 ? -13.406 -3.514 -4.027 1 95.81 250 TRP A O 1
ATOM 1895 N N . TYR A 1 251 ? -14.32 -4.582 -5.703 1 89.12 251 TYR A N 1
ATOM 1896 C CA . TYR A 1 251 ? -15.688 -4.594 -5.191 1 89.12 251 TYR A CA 1
ATOM 1897 C C . TYR A 1 251 ? -16.312 -5.98 -5.332 1 89.12 251 TYR A C 1
ATOM 1899 O O . TYR A 1 251 ? -16.016 -6.699 -6.289 1 89.12 251 TYR A O 1
ATOM 1907 N N . PRO A 1 252 ? -17.062 -6.355 -4.336 1 79.62 252 PRO A N 1
ATOM 1908 C CA . PRO A 1 252 ? -17.75 -7.641 -4.484 1 79.62 252 PRO A CA 1
ATOM 1909 C C . PRO A 1 252 ? -18.703 -7.664 -5.68 1 79.62 252 PRO A C 1
ATOM 1911 O O . PRO A 1 252 ? -19.328 -6.645 -6 1 79.62 252 PRO A O 1
ATOM 1914 N N . LYS A 1 253 ? -18.562 -8.656 -6.551 1 67.06 253 LYS A N 1
ATOM 1915 C CA . LYS A 1 253 ? -19.516 -8.797 -7.648 1 67.06 253 LYS A CA 1
ATOM 1916 C C . LYS A 1 253 ? -20.875 -9.281 -7.141 1 67.06 253 LYS A C 1
ATOM 1918 O O . LYS A 1 253 ? -20.938 -10.219 -6.344 1 67.06 253 LYS A O 1
ATOM 1923 N N . PHE A 1 254 ? -21.859 -8.344 -7.043 1 50.25 254 PHE A N 1
ATOM 1924 C CA . PHE A 1 254 ? -23.219 -8.781 -6.746 1 50.25 254 PHE A CA 1
ATOM 1925 C C . PHE A 1 254 ? -23.891 -9.367 -7.984 1 50.25 254 PHE A C 1
ATOM 1927 O O . PHE A 1 254 ? -23.547 -8.992 -9.109 1 50.25 254 PHE A O 1
ATOM 1934 N N . MET B 1 1 ? 26.984 30.281 -47.188 1 20.06 1 MET B N 1
ATOM 1935 C CA . MET B 1 1 ? 28.328 29.984 -46.719 1 20.06 1 MET B CA 1
ATOM 1936 C C . MET B 1 1 ? 28.297 29.125 -45.438 1 20.06 1 MET B C 1
ATOM 1938 O O . MET B 1 1 ? 27.406 29.281 -44.594 1 20.06 1 MET B O 1
ATOM 1942 N N . SER B 1 2 ? 29.188 27.969 -45.281 1 19.58 2 SER B N 1
ATOM 1943 C CA . SER B 1 2 ? 29.25 26.562 -44.938 1 19.58 2 SER B CA 1
ATOM 1944 C C . SER B 1 2 ? 29.562 26.375 -43.438 1 19.58 2 SER B C 1
ATOM 1946 O O . SER B 1 2 ? 29.281 25.312 -42.875 1 19.58 2 SER B O 1
ATOM 1948 N N . SER B 1 3 ? 30.234 27.297 -42.688 1 21.03 3 SER B N 1
ATOM 1949 C CA . SER B 1 3 ? 31.391 26.797 -41.969 1 21.03 3 SER B CA 1
ATOM 1950 C C . SER B 1 3 ? 30.984 26.188 -40.625 1 21.03 3 SER B C 1
ATOM 1952 O O . SER B 1 3 ? 30.344 26.844 -39.812 1 21.03 3 SER B O 1
ATOM 1954 N N . PRO B 1 4 ? 30.781 24.766 -40.469 1 21.94 4 PRO B N 1
ATOM 1955 C CA . PRO B 1 4 ? 30.297 23.688 -39.594 1 21.94 4 PRO B CA 1
ATOM 1956 C C . PRO B 1 4 ? 31.172 23.484 -38.375 1 21.94 4 PRO B C 1
ATOM 1958 O O . PRO B 1 4 ? 32.312 23 -38.5 1 21.94 4 PRO B O 1
ATOM 1961 N N . LEU B 1 5 ? 31.469 24.594 -37.594 1 20.58 5 LEU B N 1
ATOM 1962 C CA . LEU B 1 5 ? 32.594 24.531 -36.688 1 20.58 5 LEU B CA 1
ATOM 1963 C C . LEU B 1 5 ? 32.375 23.484 -35.594 1 20.58 5 LEU B C 1
ATOM 1965 O O . LEU B 1 5 ? 31.391 23.531 -34.875 1 20.58 5 LEU B O 1
ATOM 1969 N N . LEU B 1 6 ? 32.812 22.172 -35.781 1 19.66 6 LEU B N 1
ATOM 1970 C CA . LEU B 1 6 ? 32.812 20.844 -35.188 1 19.66 6 LEU B CA 1
ATOM 1971 C C . LEU B 1 6 ? 33.562 20.844 -33.875 1 19.66 6 LEU B C 1
ATOM 1973 O O . LEU B 1 6 ? 34.781 21.016 -33.812 1 19.66 6 LEU B O 1
ATOM 1977 N N . ARG B 1 7 ? 33.094 21.766 -32.875 1 19.66 7 ARG B N 1
ATOM 1978 C CA . ARG B 1 7 ? 33.969 21.969 -31.719 1 19.66 7 ARG B CA 1
ATOM 1979 C C . ARG B 1 7 ? 34.25 20.656 -31 1 19.66 7 ARG B C 1
ATOM 1981 O O . ARG B 1 7 ? 33.344 19.922 -30.656 1 19.66 7 ARG B O 1
ATOM 1988 N N . ASN B 1 8 ? 35.406 19.953 -31.219 1 17.58 8 ASN B N 1
ATOM 1989 C CA . ASN B 1 8 ? 36.156 18.75 -30.891 1 17.58 8 ASN B CA 1
ATOM 1990 C C . ASN B 1 8 ? 36.375 18.625 -29.375 1 17.58 8 ASN B C 1
ATOM 1992 O O . ASN B 1 8 ? 37.062 19.438 -28.781 1 17.58 8 ASN B O 1
ATOM 1996 N N . ILE B 1 9 ? 35.312 18.75 -28.531 1 20.62 9 ILE B N 1
ATOM 1997 C CA . ILE B 1 9 ? 35.688 18.875 -27.125 1 20.62 9 ILE B CA 1
ATOM 1998 C C . ILE B 1 9 ? 36.531 17.672 -26.703 1 20.62 9 ILE B C 1
ATOM 2000 O O . ILE B 1 9 ? 36.125 16.531 -26.922 1 20.62 9 ILE B O 1
ATOM 2004 N N . PRO B 1 10 ? 37.812 17.891 -26.516 1 18.41 10 PRO B N 1
ATOM 2005 C CA . PRO B 1 10 ? 38.906 16.953 -26.297 1 18.41 10 PRO B CA 1
ATOM 2006 C C . PRO B 1 10 ? 38.688 16.047 -25.094 1 18.41 10 PRO B C 1
ATOM 2008 O O . PRO B 1 10 ? 37.938 16.406 -24.172 1 18.41 10 PRO B O 1
ATOM 2011 N N . GLN B 1 11 ? 38.688 14.664 -25.391 1 17.39 11 GLN B N 1
ATOM 2012 C CA . GLN B 1 11 ? 38.594 13.344 -24.766 1 17.39 11 GLN B CA 1
ATOM 2013 C C . GLN B 1 11 ? 39.625 13.18 -23.672 1 17.39 11 GLN B C 1
ATOM 2015 O O . GLN B 1 11 ? 40.812 13.094 -23.953 1 17.39 11 GLN B O 1
ATOM 2020 N N . LYS B 1 12 ? 39.531 14.148 -22.625 1 18.41 12 LYS B N 1
ATOM 2021 C CA . LYS B 1 12 ? 40.625 14.086 -21.656 1 18.41 12 LYS B CA 1
ATOM 2022 C C . LYS B 1 12 ? 40.812 12.664 -21.125 1 18.41 12 LYS B C 1
ATOM 2024 O O . LYS B 1 12 ? 39.875 12.109 -20.516 1 18.41 12 LYS B O 1
ATOM 2029 N N . CYS B 1 13 ? 41.531 11.719 -21.828 1 16.5 13 CYS B N 1
ATOM 2030 C CA . CYS B 1 13 ? 41.938 10.328 -21.656 1 16.5 13 CYS B CA 1
ATOM 2031 C C . CYS B 1 13 ? 42.719 10.125 -20.359 1 16.5 13 CYS B C 1
ATOM 2033 O O . CYS B 1 13 ? 43.844 10.57 -20.219 1 16.5 13 CYS B O 1
ATOM 2035 N N . VAL B 1 14 ? 42 10.688 -19.234 1 18.42 14 VAL B N 1
ATOM 2036 C CA . VAL B 1 14 ? 42.875 10.648 -18.062 1 18.42 14 VAL B CA 1
ATOM 2037 C C . VAL B 1 14 ? 43.406 9.227 -17.859 1 18.42 14 VAL B C 1
ATOM 2039 O O . VAL B 1 14 ? 42.625 8.266 -17.891 1 18.42 14 VAL B O 1
ATOM 2042 N N . THR B 1 15 ? 44.656 8.977 -18.266 1 17.31 15 THR B N 1
ATOM 2043 C CA . THR B 1 15 ? 45.594 7.859 -18.359 1 17.31 15 THR B CA 1
ATOM 2044 C C . THR B 1 15 ? 45.781 7.211 -17 1 17.31 15 THR B C 1
ATOM 2046 O O . THR B 1 15 ? 46.219 7.875 -16.047 1 17.31 15 THR B O 1
ATOM 2049 N N . SER B 1 16 ? 44.719 6.48 -16.594 1 17.94 16 SER B N 1
ATOM 2050 C CA . SER B 1 16 ? 44.719 5.688 -15.359 1 17.94 16 SER B CA 1
ATOM 2051 C C . SER B 1 16 ? 45.969 4.793 -15.297 1 17.94 16 SER B C 1
ATOM 2053 O O . SER B 1 16 ? 46.25 4.039 -16.219 1 17.94 16 SER B O 1
ATOM 2055 N N . HIS B 1 17 ? 47 5.418 -14.719 1 17.64 17 HIS B N 1
ATOM 2056 C CA . HIS B 1 17 ? 48.281 4.758 -14.586 1 17.64 17 HIS B CA 1
ATOM 2057 C C . HIS B 1 17 ? 48.156 3.398 -13.914 1 17.64 17 HIS B C 1
ATOM 2059 O O . HIS B 1 17 ? 47.344 3.242 -12.984 1 17.64 17 HIS B O 1
ATOM 2065 N N . CYS B 1 18 ? 48.656 2.291 -14.539 1 18.2 18 CYS B N 1
ATOM 2066 C CA . CYS B 1 18 ? 48.719 0.839 -14.656 1 18.2 18 CYS B CA 1
ATOM 2067 C C . CYS B 1 18 ? 49.531 0.249 -13.508 1 18.2 18 CYS B C 1
ATOM 2069 O O . CYS B 1 18 ? 49.812 -0.949 -13.492 1 18.2 18 CYS B O 1
ATOM 2071 N N . LEU B 1 19 ? 49.625 1.17 -12.312 1 18.72 19 LEU B N 1
ATOM 2072 C CA . LEU B 1 19 ? 50.875 0.698 -11.742 1 18.72 19 LEU B CA 1
ATOM 2073 C C . LEU B 1 19 ? 50.812 -0.791 -11.422 1 18.72 19 LEU B C 1
ATOM 2075 O O . LEU B 1 19 ? 49.719 -1.337 -11.242 1 18.72 19 LEU B O 1
ATOM 2079 N N . GLY B 1 20 ? 52 -1.523 -11.281 1 17.38 20 GLY B N 1
ATOM 2080 C CA . GLY B 1 20 ? 52.781 -2.727 -11.562 1 17.38 20 GLY B CA 1
ATOM 2081 C C . GLY B 1 20 ? 52.656 -3.775 -10.477 1 17.38 20 GLY B C 1
ATOM 2082 O O . GLY B 1 20 ? 53.094 -4.918 -10.656 1 17.38 20 GLY B O 1
ATOM 2083 N N . SER B 1 21 ? 51.969 -3.535 -9.219 1 18.16 21 SER B N 1
ATOM 2084 C CA . SER B 1 21 ? 52.875 -4.16 -8.266 1 18.16 21 SER B CA 1
ATOM 2085 C C . SER B 1 21 ? 52.938 -5.668 -8.461 1 18.16 21 SER B C 1
ATOM 2087 O O . SER B 1 21 ? 52.031 -6.262 -9.047 1 18.16 21 SER B O 1
ATOM 2089 N N . PRO B 1 22 ? 53.875 -6.336 -7.477 1 19.97 22 PRO B N 1
ATOM 2090 C CA . PRO B 1 22 ? 54.875 -7.41 -7.566 1 19.97 22 PRO B CA 1
ATOM 2091 C C . PRO B 1 22 ? 54.25 -8.797 -7.465 1 19.97 22 PRO B C 1
ATOM 2093 O O . PRO B 1 22 ? 53.094 -8.93 -7.074 1 19.97 22 PRO B O 1
ATOM 2096 N N . PRO B 1 23 ? 55.125 -9.797 -7.277 1 19.88 23 PRO B N 1
ATOM 2097 C CA . PRO B 1 23 ? 55.375 -11.156 -7.766 1 19.88 23 PRO B CA 1
ATOM 2098 C C . PRO B 1 23 ? 54.688 -12.227 -6.922 1 19.88 23 PRO B C 1
ATOM 2100 O O . PRO B 1 23 ? 54.688 -13.406 -7.285 1 19.88 23 PRO B O 1
ATOM 2103 N N . LEU B 1 24 ? 53.938 -11.734 -5.758 1 20.36 24 LEU B N 1
ATOM 2104 C CA . LEU B 1 24 ? 54.25 -12.688 -4.703 1 20.36 24 LEU B CA 1
ATOM 2105 C C . LEU B 1 24 ? 53.75 -14.086 -5.07 1 20.36 24 LEU B C 1
ATOM 2107 O O . LEU B 1 24 ? 52.719 -14.227 -5.715 1 20.36 24 LEU B O 1
ATOM 2111 N N . LEU B 1 25 ? 54.594 -15.07 -4.738 1 19.03 25 LEU B N 1
ATOM 2112 C CA . LEU B 1 25 ? 54.906 -16.453 -5.062 1 19.03 25 LEU B CA 1
ATOM 2113 C C . LEU B 1 25 ? 53.844 -17.406 -4.535 1 19.03 25 LEU B C 1
ATOM 2115 O O . LEU B 1 25 ? 53.688 -17.547 -3.32 1 19.03 25 LEU B O 1
ATOM 2119 N N . CYS B 1 26 ? 52.625 -17.172 -4.977 1 19.23 26 CYS B N 1
ATOM 2120 C CA . CYS B 1 26 ? 51.594 -18.016 -4.395 1 19.23 26 CYS B CA 1
ATOM 2121 C C . CYS B 1 26 ? 51.906 -19.484 -4.574 1 19.23 26 CYS B C 1
ATOM 2123 O O . CYS B 1 26 ? 52.062 -19.953 -5.699 1 19.23 26 CYS B O 1
ATOM 2125 N N . PRO B 1 27 ? 52.562 -19.969 -3.547 1 19.62 27 PRO B N 1
ATOM 2126 C CA . PRO B 1 27 ? 53.031 -21.344 -3.67 1 19.62 27 PRO B CA 1
ATOM 2127 C C . PRO B 1 27 ? 51.906 -22.312 -4.027 1 19.62 27 PRO B C 1
ATOM 2129 O O . PRO B 1 27 ? 50.75 -22.109 -3.639 1 19.62 27 PRO B O 1
ATOM 2132 N N . MET B 1 28 ? 52.031 -22.922 -5.191 1 18.91 28 MET B N 1
ATOM 2133 C CA . MET B 1 28 ? 51.25 -23.781 -6.055 1 18.91 28 MET B CA 1
ATOM 2134 C C . MET B 1 28 ? 50.906 -25.094 -5.348 1 18.91 28 MET B C 1
ATOM 2136 O O . MET B 1 28 ? 50.281 -25.984 -5.938 1 18.91 28 MET B O 1
ATOM 2140 N N . LEU B 1 29 ? 51.281 -25.234 -4.016 1 19.14 29 LEU B N 1
ATOM 2141 C CA . LEU B 1 29 ? 51.594 -26.656 -3.977 1 19.14 29 LEU B CA 1
ATOM 2142 C C . LEU B 1 29 ? 50.344 -27.5 -4.156 1 19.14 29 LEU B C 1
ATOM 2144 O O . LEU B 1 29 ? 50.438 -28.688 -4.488 1 19.14 29 LEU B O 1
ATOM 2148 N N . LEU B 1 30 ? 49.188 -26.922 -3.852 1 19.83 30 LEU B N 1
ATOM 2149 C CA . LEU B 1 30 ? 48.344 -27.969 -3.307 1 19.83 30 LEU B CA 1
ATOM 2150 C C . LEU B 1 30 ? 48 -29 -4.375 1 19.83 30 LEU B C 1
ATOM 2152 O O . LEU B 1 30 ? 47.5 -28.641 -5.453 1 19.83 30 LEU B O 1
ATOM 2156 N N . ALA B 1 31 ? 48.594 -30.172 -4.277 1 19.12 31 ALA B N 1
ATOM 2157 C CA . ALA B 1 31 ? 48.656 -31.328 -5.176 1 19.12 31 ALA B CA 1
ATOM 2158 C C . ALA B 1 31 ? 47.25 -31.828 -5.508 1 19.12 31 ALA B C 1
ATOM 2160 O O . ALA B 1 31 ? 47.031 -32.344 -6.602 1 19.12 31 ALA B O 1
ATOM 2161 N N . ARG B 1 32 ? 46.312 -31.719 -4.52 1 22.62 32 ARG B N 1
ATOM 2162 C CA . ARG B 1 32 ? 45.562 -32.969 -4.383 1 22.62 32 ARG B CA 1
ATOM 2163 C C . ARG B 1 32 ? 44.75 -33.25 -5.645 1 22.62 32 ARG B C 1
ATOM 2165 O O . ARG B 1 32 ? 44.406 -32.344 -6.387 1 22.62 32 ARG B O 1
ATOM 2172 N N . GLY B 1 33 ? 44.531 -34.562 -5.992 1 19.03 33 GLY B N 1
ATOM 2173 C CA . GLY B 1 33 ? 44.156 -35.406 -7.113 1 19.03 33 GLY B CA 1
ATOM 2174 C C . GLY B 1 33 ? 42.781 -35.125 -7.656 1 19.03 33 GLY B C 1
ATOM 2175 O O . GLY B 1 33 ? 41.812 -35.031 -6.898 1 19.03 33 GLY B O 1
ATOM 2176 N N . ARG B 1 34 ? 42.656 -34.25 -8.641 1 21.33 34 ARG B N 1
ATOM 2177 C CA . ARG B 1 34 ? 41.469 -33.812 -9.328 1 21.33 34 ARG B CA 1
ATOM 2178 C C . ARG B 1 34 ? 40.719 -34.969 -9.969 1 21.33 34 ARG B C 1
ATOM 2180 O O . ARG B 1 34 ? 41.188 -35.531 -10.969 1 21.33 34 ARG B O 1
ATOM 2187 N N . VAL B 1 35 ? 40.312 -35.969 -9.219 1 21.38 35 VAL B N 1
ATOM 2188 C CA . VAL B 1 35 ? 39.594 -36.938 -10.023 1 21.38 35 VAL B CA 1
ATOM 2189 C C . VAL B 1 35 ? 38.5 -36.25 -10.828 1 21.38 35 VAL B C 1
ATOM 2191 O O . VAL B 1 35 ? 37.625 -35.625 -10.258 1 21.38 35 VAL B O 1
ATOM 2194 N N . THR B 1 36 ? 38.781 -35.75 -11.945 1 22.8 36 THR B N 1
ATOM 2195 C CA . THR B 1 36 ? 37.969 -35 -12.883 1 22.8 36 THR B CA 1
ATOM 2196 C C . THR B 1 36 ? 36.844 -35.844 -13.414 1 22.8 36 THR B C 1
ATOM 2198 O O . THR B 1 36 ? 36.125 -35.469 -14.344 1 22.8 36 THR B O 1
ATOM 2201 N N . GLY B 1 37 ? 36.406 -37 -12.828 1 21.27 37 GLY B N 1
ATOM 2202 C CA . GLY B 1 37 ? 35.562 -37.656 -13.805 1 21.27 37 GLY B CA 1
ATOM 2203 C C . GLY B 1 37 ? 34.406 -36.781 -14.273 1 21.27 37 GLY B C 1
ATOM 2204 O O . GLY B 1 37 ? 33.719 -36.188 -13.461 1 21.27 37 GLY B O 1
ATOM 2205 N N . ARG B 1 38 ? 34.625 -36.094 -15.391 1 21.98 38 ARG B N 1
ATOM 2206 C CA . ARG B 1 38 ? 33.656 -35.219 -16.094 1 21.98 38 ARG B CA 1
ATOM 2207 C C . ARG B 1 38 ? 32.375 -35.969 -16.391 1 21.98 38 ARG B C 1
ATOM 2209 O O . ARG B 1 38 ? 32.344 -36.875 -17.234 1 21.98 38 ARG B O 1
ATOM 2216 N N . PHE B 1 39 ? 31.672 -36.5 -15.398 1 21.38 39 PHE B N 1
ATOM 2217 C CA . PHE B 1 39 ? 30.359 -36.969 -15.852 1 21.38 39 PHE B CA 1
ATOM 2218 C C . PHE B 1 39 ? 29.656 -35.875 -16.656 1 21.38 39 PHE B C 1
ATOM 2220 O O . PHE B 1 39 ? 29.469 -34.75 -16.188 1 21.38 39 PHE B O 1
ATOM 2227 N N . GLN B 1 40 ? 29.984 -35.812 -17.875 1 20.8 40 GLN B N 1
ATOM 2228 C CA . GLN B 1 40 ? 29.234 -34.969 -18.812 1 20.8 40 GLN B CA 1
ATOM 2229 C C . GLN B 1 40 ? 27.734 -35.25 -18.719 1 20.8 40 GLN B C 1
ATOM 2231 O O . GLN B 1 40 ? 27.281 -36.344 -19.094 1 20.8 40 GLN B O 1
ATOM 2236 N N . ILE B 1 41 ? 27.125 -34.938 -17.578 1 22.95 41 ILE B N 1
ATOM 2237 C CA . ILE B 1 41 ? 25.656 -34.969 -17.641 1 22.95 41 ILE B CA 1
ATOM 2238 C C . ILE B 1 41 ? 25.172 -34.188 -18.859 1 22.95 41 ILE B C 1
ATOM 2240 O O . ILE B 1 41 ? 25.469 -33 -19 1 22.95 41 ILE B O 1
ATOM 2244 N N . ARG B 1 42 ? 25.094 -34.875 -19.953 1 24.88 42 ARG B N 1
ATOM 2245 C CA . ARG B 1 42 ? 24.344 -34.312 -21.078 1 24.88 42 ARG B CA 1
ATOM 2246 C C . ARG B 1 42 ? 23.016 -33.719 -20.609 1 24.88 42 ARG B C 1
ATOM 2248 O O . ARG B 1 42 ? 22.188 -34.406 -20 1 24.88 42 ARG B O 1
ATOM 2255 N N . HIS B 1 43 ? 23.047 -32.438 -20.094 1 23.53 43 HIS B N 1
ATOM 2256 C CA . HIS B 1 43 ? 21.875 -31.609 -19.859 1 23.53 43 HIS B CA 1
ATOM 2257 C C . HIS B 1 43 ? 20.953 -31.578 -21.062 1 23.53 43 HIS B C 1
ATOM 2259 O O . HIS B 1 43 ? 21.219 -30.844 -22.031 1 23.53 43 HIS B O 1
ATOM 2265 N N . ASP B 1 44 ? 20.594 -32.75 -21.578 1 23.66 44 ASP B N 1
ATOM 2266 C CA . ASP B 1 44 ? 19.531 -32.562 -22.547 1 23.66 44 ASP B CA 1
ATOM 2267 C C . ASP B 1 44 ? 18.391 -31.719 -21.984 1 23.66 44 ASP B C 1
ATOM 2269 O O . ASP B 1 44 ? 17.766 -32.094 -20.984 1 23.66 44 ASP B O 1
ATOM 2273 N N . THR B 1 45 ? 18.531 -30.422 -21.984 1 27.77 45 THR B N 1
ATOM 2274 C CA . THR B 1 45 ? 17.5 -29.422 -21.734 1 27.77 45 THR B CA 1
ATOM 2275 C C . THR B 1 45 ? 16.234 -29.734 -22.5 1 27.77 45 THR B C 1
ATOM 2277 O O . THR B 1 45 ? 16.031 -29.25 -23.625 1 27.77 45 THR B O 1
ATOM 2280 N N . GLY B 1 46 ? 15.906 -31.031 -22.641 1 25.89 46 GLY B N 1
ATOM 2281 C CA . GLY B 1 46 ? 14.602 -31.156 -23.281 1 25.89 46 GLY B CA 1
ATOM 2282 C C . GLY B 1 46 ? 13.531 -30.328 -22.609 1 25.89 46 GLY B C 1
ATOM 2283 O O . GLY B 1 46 ? 13.289 -30.469 -21.406 1 25.89 46 GLY B O 1
ATOM 2284 N N . GLY B 1 47 ? 13.438 -29.078 -22.984 1 28.11 47 GLY B N 1
ATOM 2285 C CA . GLY B 1 47 ? 12.305 -28.219 -22.688 1 28.11 47 GLY B CA 1
ATOM 2286 C C . GLY B 1 47 ? 10.969 -28.938 -22.75 1 28.11 47 GLY B C 1
ATOM 2287 O O . GLY B 1 47 ? 10.586 -29.453 -23.797 1 28.11 47 GLY B O 1
ATOM 2288 N N . VAL B 1 48 ? 10.664 -29.703 -21.75 1 28.56 48 VAL B N 1
ATOM 2289 C CA . VAL B 1 48 ? 9.305 -30.219 -21.656 1 28.56 48 VAL B CA 1
ATOM 2290 C C . VAL B 1 48 ? 8.312 -29.109 -21.984 1 28.56 48 VAL B C 1
ATOM 2292 O O . VAL B 1 48 ? 8.227 -28.109 -21.281 1 28.56 48 VAL B O 1
ATOM 2295 N N . ARG B 1 49 ? 8.07 -28.891 -23.25 1 28.84 49 ARG B N 1
ATOM 2296 C CA . ARG B 1 49 ? 6.965 -28.062 -23.75 1 28.84 49 ARG B CA 1
ATOM 2297 C C . ARG B 1 49 ? 5.633 -28.547 -23.188 1 28.84 49 ARG B C 1
ATOM 2299 O O . ARG B 1 49 ? 5.188 -29.656 -23.484 1 28.84 49 ARG B O 1
ATOM 2306 N N . CYS B 1 50 ? 5.355 -28.219 -21.969 1 30.81 50 CYS B N 1
ATOM 2307 C CA . CYS B 1 50 ? 4.023 -28.375 -21.391 1 30.81 50 CYS B CA 1
ATOM 2308 C C . CYS B 1 50 ? 2.973 -27.672 -22.25 1 30.81 50 CYS B C 1
ATOM 2310 O O . CYS B 1 50 ? 2.498 -26.594 -21.906 1 30.81 50 CYS B O 1
ATOM 2312 N N . ARG B 1 51 ? 3.043 -27.641 -23.578 1 30.33 51 ARG B N 1
ATOM 2313 C CA . ARG B 1 51 ? 2.02 -26.984 -24.391 1 30.33 51 ARG B CA 1
ATOM 2314 C C . ARG B 1 51 ? 0.632 -27.531 -24.062 1 30.33 51 ARG B C 1
ATOM 2316 O O . ARG B 1 51 ? -0.323 -26.766 -23.938 1 30.33 51 ARG B O 1
ATOM 2323 N N . GLY B 1 52 ? 0.306 -28.828 -24.422 1 30.33 52 GLY B N 1
ATOM 2324 C CA . GLY B 1 52 ? -1.02 -29.312 -24.797 1 30.33 52 GLY B CA 1
ATOM 2325 C C . GLY B 1 52 ? -1.935 -29.5 -23.594 1 30.33 52 GLY B C 1
ATOM 2326 O O . GLY B 1 52 ? -3.143 -29.688 -23.75 1 30.33 52 GLY B O 1
ATOM 2327 N N . PHE B 1 53 ? -1.401 -29.797 -22.469 1 32.72 53 PHE B N 1
ATOM 2328 C CA . PHE B 1 53 ? -2.24 -30.516 -21.516 1 32.72 53 PHE B CA 1
ATOM 2329 C C . PHE B 1 53 ? -3.246 -29.578 -20.859 1 32.72 53 PHE B C 1
ATOM 2331 O O . PHE B 1 53 ? -4.359 -29.984 -20.531 1 32.72 53 PHE B O 1
ATOM 2338 N N . LEU B 1 54 ? -2.988 -28.312 -20.688 1 34.47 54 LEU B N 1
ATOM 2339 C CA . LEU B 1 54 ? -3.842 -27.484 -19.844 1 34.47 54 LEU B CA 1
ATOM 2340 C C . LEU B 1 54 ? -4.992 -26.891 -20.641 1 34.47 54 LEU B C 1
ATOM 2342 O O . LEU B 1 54 ? -5.777 -26.094 -20.125 1 34.47 54 LEU B O 1
ATOM 2346 N N . GLY B 1 55 ? -5.109 -27.25 -21.938 1 33.06 55 GLY B N 1
ATOM 2347 C CA . GLY B 1 55 ? -6.148 -26.625 -22.734 1 33.06 55 GLY B CA 1
ATOM 2348 C C . GLY B 1 55 ? -7.547 -26.906 -22.219 1 33.06 55 GLY B C 1
ATOM 2349 O O . GLY B 1 55 ? -8.453 -26.078 -22.375 1 33.06 55 GLY B O 1
ATOM 2350 N N . GLY B 1 56 ? -7.848 -28.172 -21.828 1 32.03 56 GLY B N 1
ATOM 2351 C CA . GLY B 1 56 ? -9.211 -28.625 -21.609 1 32.03 56 GLY B CA 1
ATOM 2352 C C . GLY B 1 56 ? -9.773 -28.172 -20.281 1 32.03 56 GLY B C 1
ATOM 2353 O O . GLY B 1 56 ? -10.93 -28.469 -19.953 1 32.03 56 GLY B O 1
ATOM 2354 N N . LEU B 1 57 ? -8.961 -27.859 -19.328 1 34.88 57 LEU B N 1
ATOM 2355 C CA . LEU B 1 57 ? -9.492 -27.781 -17.969 1 34.88 57 LEU B CA 1
ATOM 2356 C C . LEU B 1 57 ? -10.406 -26.578 -17.812 1 34.88 57 LEU B C 1
ATOM 2358 O O . LEU B 1 57 ? -11.32 -26.578 -16.984 1 34.88 57 LEU B O 1
ATOM 2362 N N . PHE B 1 58 ? -10.156 -25.484 -18.547 1 37.41 58 PHE B N 1
ATOM 2363 C CA . PHE B 1 58 ? -11.094 -24.375 -18.406 1 37.41 58 PHE B CA 1
ATOM 2364 C C . PHE B 1 58 ? -12.055 -24.328 -19.578 1 37.41 58 PHE B C 1
ATOM 2366 O O . PHE B 1 58 ? -11.672 -23.938 -20.688 1 37.41 58 PHE B O 1
ATOM 2373 N N . GLY B 1 59 ? -12.961 -25.328 -19.766 1 30.41 59 GLY B N 1
ATOM 2374 C CA . GLY B 1 59 ? -14 -25.453 -20.781 1 30.41 59 GLY B CA 1
ATOM 2375 C C . GLY B 1 59 ? -14.781 -24.156 -20.984 1 30.41 59 GLY B C 1
ATOM 2376 O O . GLY B 1 59 ? -15.078 -23.453 -20.016 1 30.41 59 GLY B O 1
ATOM 2377 N N . ARG B 1 60 ? -14.742 -23.594 -22.141 1 33.56 60 ARG B N 1
ATOM 2378 C CA . ARG B 1 60 ? -15.539 -22.5 -22.672 1 33.56 60 ARG B CA 1
ATOM 2379 C C . ARG B 1 60 ? -17.016 -22.875 -22.734 1 33.56 60 ARG B C 1
ATOM 2381 O O . ARG B 1 60 ? -17.516 -23.312 -23.766 1 33.56 60 ARG B O 1
ATOM 2388 N N . GLY B 1 61 ? -17.703 -23.594 -21.812 1 31.22 61 GLY B N 1
ATOM 2389 C CA . GLY B 1 61 ? -19.109 -23.875 -22.109 1 31.22 61 GLY B CA 1
ATOM 2390 C C . GLY B 1 61 ? -19.969 -22.625 -22.125 1 31.22 61 GLY B C 1
ATOM 2391 O O . GLY B 1 61 ? -19.969 -21.844 -21.172 1 31.22 61 GLY B O 1
ATOM 2392 N N . GLY B 1 62 ? -20.328 -22.094 -23.297 1 30.66 62 GLY B N 1
ATOM 2393 C CA . GLY B 1 62 ? -21.219 -21.016 -23.719 1 30.66 62 GLY B CA 1
ATOM 2394 C C . GLY B 1 62 ? -22.656 -21.25 -23.312 1 30.66 62 GLY B C 1
ATOM 2395 O O . GLY B 1 62 ? -23.562 -20.641 -23.875 1 30.66 62 GLY B O 1
ATOM 2396 N N . THR B 1 63 ? -23.047 -22.266 -22.531 1 33.69 63 THR B N 1
ATOM 2397 C CA . THR B 1 63 ? -24.5 -22.328 -22.562 1 33.69 63 THR B CA 1
ATOM 2398 C C . THR B 1 63 ? -25.094 -21.141 -21.812 1 33.69 63 THR B C 1
ATOM 2400 O O . THR B 1 63 ? -24.562 -20.703 -20.797 1 33.69 63 THR B O 1
ATOM 2403 N N . THR B 1 64 ? -26.047 -20.406 -22.453 1 33.75 64 THR B N 1
ATOM 2404 C CA . THR B 1 64 ? -26.875 -19.234 -22.141 1 33.75 64 THR B CA 1
ATOM 2405 C C . THR B 1 64 ? -27.688 -19.469 -20.875 1 33.75 64 THR B C 1
ATOM 2407 O O . THR B 1 64 ? -28.906 -19.625 -20.953 1 33.75 64 THR B O 1
ATOM 2410 N N . THR B 1 65 ? -27.5 -20.547 -20.109 1 30.33 65 THR B N 1
ATOM 2411 C CA . THR B 1 65 ? -28.531 -20.641 -19.078 1 30.33 65 THR B CA 1
ATOM 2412 C C . THR B 1 65 ? -28.562 -19.359 -18.234 1 30.33 65 THR B C 1
ATOM 2414 O O . THR B 1 65 ? -27.562 -18.656 -18.125 1 30.33 65 THR B O 1
ATOM 2417 N N . LYS B 1 66 ? -29.828 -19.094 -17.625 1 36.34 66 LYS B N 1
ATOM 2418 C CA . LYS B 1 66 ? -30.125 -18.062 -16.641 1 36.34 66 LYS B CA 1
ATOM 2419 C C . LYS B 1 66 ? -28.969 -17.891 -15.656 1 36.34 66 LYS B C 1
ATOM 2421 O O . LYS B 1 66 ? -28.547 -18.859 -15.016 1 36.34 66 LYS B O 1
ATOM 2426 N N . GLN B 1 67 ? -27.922 -17.047 -15.945 1 35.19 67 GLN B N 1
ATOM 2427 C CA . GLN B 1 67 ? -26.688 -16.719 -15.242 1 35.19 67 GLN B CA 1
ATOM 2428 C C . GLN B 1 67 ? -26.891 -16.781 -13.734 1 35.19 67 GLN B C 1
ATOM 2430 O O . GLN B 1 67 ? -27.562 -15.938 -13.156 1 35.19 67 GLN B O 1
ATOM 2435 N N . SER B 1 68 ? -27.125 -17.859 -13.141 1 37.69 68 SER B N 1
ATOM 2436 C CA . SER B 1 68 ? -27.031 -17.953 -11.688 1 37.69 68 SER B CA 1
ATOM 2437 C C . SER B 1 68 ? -25.922 -17.047 -11.156 1 37.69 68 SER B C 1
ATOM 2439 O O . SER B 1 68 ? -24.797 -17.078 -11.68 1 37.69 68 SER B O 1
ATOM 2441 N N . GLN B 1 69 ? -26.266 -15.906 -10.578 1 42.97 69 GLN B N 1
ATOM 2442 C CA . GLN B 1 69 ? -25.359 -14.938 -9.969 1 42.97 69 GLN B CA 1
ATOM 2443 C C . GLN B 1 69 ? -24.234 -15.633 -9.211 1 42.97 69 GLN B C 1
ATOM 2445 O O . GLN B 1 69 ? -24.484 -16.406 -8.289 1 42.97 69 GLN B O 1
ATOM 2450 N N . LYS B 1 70 ? -23.219 -16.047 -9.938 1 49.53 70 LYS B N 1
ATOM 2451 C CA . LYS B 1 70 ? -22.047 -16.594 -9.281 1 49.53 70 LYS B CA 1
ATOM 2452 C C . LYS B 1 70 ? -21.781 -15.906 -7.945 1 49.53 70 LYS B C 1
ATOM 2454 O O . LYS B 1 70 ? -21.781 -14.672 -7.863 1 49.53 70 LYS B O 1
ATOM 2459 N N 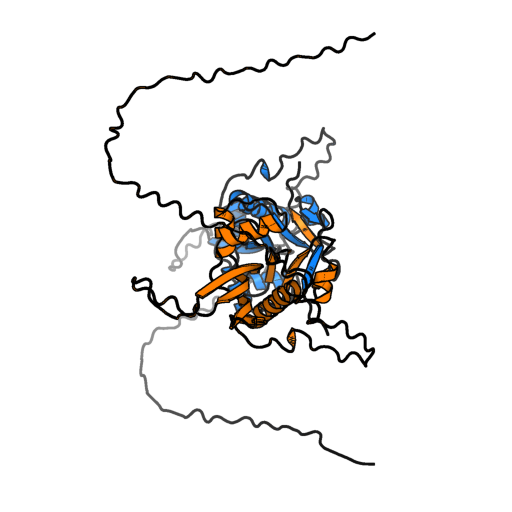. PRO B 1 71 ? -21.922 -16.734 -6.867 1 49.34 71 PRO B N 1
ATOM 2460 C CA . PRO B 1 71 ? -21.672 -16.109 -5.566 1 49.34 71 PRO B CA 1
ATOM 2461 C C . PRO B 1 71 ? -20.406 -15.234 -5.57 1 49.34 71 PRO B C 1
ATOM 2463 O O . PRO B 1 71 ? -19.453 -15.531 -6.281 1 49.34 71 PRO B O 1
ATOM 2466 N N . SER B 1 72 ? -20.641 -13.984 -5.027 1 59.31 72 SER B N 1
ATOM 2467 C CA . SER B 1 72 ? -19.516 -13.062 -4.895 1 59.31 72 SER B CA 1
ATOM 2468 C C . SER B 1 72 ? -18.406 -13.656 -4.027 1 59.31 72 SER B C 1
ATOM 2470 O O . SER B 1 72 ? -18.672 -14.547 -3.211 1 59.31 72 SER B O 1
ATOM 2472 N N . LEU B 1 73 ? -17.188 -13.508 -4.406 1 69.12 73 LEU B N 1
ATOM 2473 C CA . LEU B 1 73 ? -16.047 -13.953 -3.607 1 69.12 73 LEU B CA 1
ATOM 2474 C C . LEU B 1 73 ? -16.297 -13.711 -2.123 1 69.12 73 LEU B C 1
ATOM 2476 O O . LEU B 1 73 ? -15.883 -14.516 -1.28 1 69.12 73 LEU B O 1
ATOM 2480 N N . GLU B 1 74 ? -17.125 -12.688 -1.791 1 68.62 74 GLU B N 1
ATOM 2481 C CA . GLU B 1 74 ? -17.375 -12.344 -0.394 1 68.62 74 GLU B CA 1
ATOM 2482 C C . GLU B 1 74 ? -18.25 -13.391 0.279 1 68.62 74 GLU B C 1
ATOM 2484 O O . GLU B 1 74 ? -18.172 -13.602 1.49 1 68.62 74 GLU B O 1
ATOM 2489 N N . ASP B 1 75 ? -19.109 -13.945 -0.539 1 66 75 ASP B N 1
ATOM 2490 C CA . ASP B 1 75 ? -20.094 -14.867 0.019 1 66 75 ASP B CA 1
ATOM 2491 C C . ASP B 1 75 ? -19.469 -16.234 0.289 1 66 75 ASP B C 1
ATOM 2493 O O . ASP B 1 75 ? -20 -17.016 1.086 1 66 75 ASP B O 1
ATOM 2497 N N . ASN B 1 76 ? -18.391 -16.531 -0.372 1 68 76 ASN B N 1
ATOM 2498 C CA . ASN B 1 76 ? -17.719 -17.812 -0.189 1 68 76 ASN B CA 1
ATOM 2499 C C . ASN B 1 76 ? -16.203 -17.656 -0.182 1 68 76 ASN B C 1
ATOM 2501 O O . ASN B 1 76 ? -15.562 -17.766 -1.228 1 68 76 ASN B O 1
ATOM 2505 N N . LEU B 1 77 ? -15.68 -17.391 0.989 1 74.94 77 LEU B N 1
ATOM 2506 C CA . LEU B 1 77 ? -14.242 -17.172 1.093 1 74.94 77 LEU B CA 1
ATOM 2507 C C . LEU B 1 77 ? -13.477 -18.484 1.01 1 74.94 77 LEU B C 1
ATOM 2509 O O . LEU B 1 77 ? -12.258 -18.484 0.834 1 74.94 77 LEU B O 1
ATOM 2513 N N . GLY B 1 78 ? -14.203 -19.547 0.88 1 70.75 78 GLY B N 1
ATOM 2514 C CA . GLY B 1 78 ? -13.539 -20.844 0.802 1 70.75 78 GLY B CA 1
ATOM 2515 C C . GLY B 1 78 ? -12.711 -21.156 2.031 1 70.75 78 GLY B C 1
ATOM 2516 O O . GLY B 1 78 ? -12.789 -20.453 3.039 1 70.75 78 GLY B O 1
ATOM 2517 N N . PRO B 1 79 ? -12.031 -22.328 1.983 1 70 79 PRO B N 1
ATOM 2518 C CA . PRO B 1 79 ? -11.203 -22.688 3.133 1 70 79 PRO B CA 1
ATOM 2519 C C . PRO B 1 79 ? -10 -21.766 3.311 1 70 79 PRO B C 1
ATOM 2521 O O . PRO B 1 79 ? -9.484 -21.219 2.33 1 70 79 PRO B O 1
ATOM 2524 N N . ASP B 1 80 ? -9.742 -21.422 4.594 1 74.88 80 ASP B N 1
ATOM 2525 C CA . ASP B 1 80 ? -8.547 -20.656 4.918 1 74.88 80 ASP B CA 1
ATOM 2526 C C . ASP B 1 80 ? -7.316 -21.547 4.996 1 74.88 80 ASP B C 1
ATOM 2528 O O . ASP B 1 80 ? -6.973 -22.047 6.07 1 74.88 80 ASP B O 1
ATOM 2532 N N . VAL B 1 81 ? -6.801 -21.844 3.758 1 78.94 81 VAL B N 1
ATOM 2533 C CA . VAL B 1 81 ? -5.648 -22.734 3.732 1 78.94 81 VAL B CA 1
ATOM 2534 C C . VAL B 1 81 ? -4.422 -21.969 3.229 1 78.94 81 VAL B C 1
ATOM 2536 O O . VAL B 1 81 ? -4.535 -21.078 2.385 1 78.94 81 VAL B O 1
ATOM 2539 N N . ASP B 1 82 ? -3.336 -22.391 3.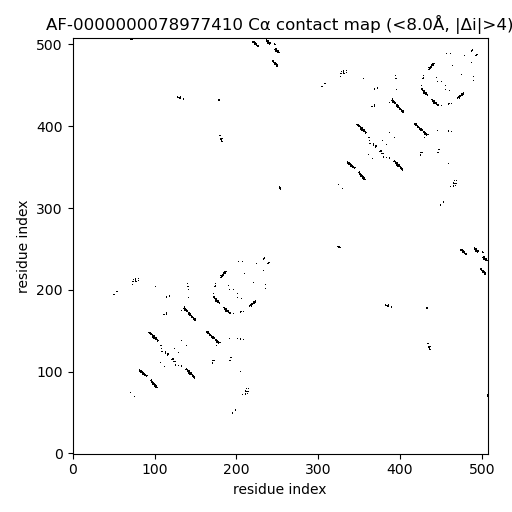824 1 88.31 82 ASP B N 1
ATOM 2540 C CA . ASP B 1 82 ? -2.084 -21.781 3.4 1 88.31 82 ASP B CA 1
ATOM 2541 C C . ASP B 1 82 ? -1.619 -22.344 2.061 1 88.31 82 ASP B C 1
ATOM 2543 O O . ASP B 1 82 ? -0.833 -21.719 1.353 1 88.31 82 ASP B O 1
ATOM 2547 N N . GLU B 1 83 ? -2.129 -23.578 1.798 1 93 83 GLU B N 1
ATOM 2548 C CA . GLU B 1 83 ? -1.776 -24.219 0.535 1 93 83 GLU B CA 1
ATOM 2549 C C . GLU B 1 83 ? -3.004 -24.828 -0.138 1 93 83 GLU B C 1
ATOM 2551 O O . GLU B 1 83 ? -3.846 -25.438 0.526 1 93 83 GLU B O 1
ATOM 2556 N N . LEU B 1 84 ? -3.139 -24.594 -1.452 1 94.06 84 LEU B N 1
ATOM 2557 C CA . LEU B 1 84 ? -4.262 -25.094 -2.236 1 94.06 84 LEU B CA 1
ATOM 2558 C C . LEU B 1 84 ? -3.771 -25.766 -3.52 1 94.06 84 LEU B C 1
ATOM 2560 O O . LEU B 1 84 ? -2.975 -25.188 -4.258 1 94.06 84 LEU B O 1
ATOM 2564 N N . LEU B 1 85 ? -4.199 -27.047 -3.744 1 96.06 85 LEU B N 1
ATOM 2565 C CA . LEU B 1 85 ? -3.902 -27.734 -5 1 96.06 85 LEU B CA 1
ATOM 2566 C C . LEU B 1 85 ? -4.785 -27.203 -6.125 1 96.06 85 LEU B C 1
ATOM 2568 O O . LEU B 1 85 ? -6.016 -27.266 -6.039 1 96.06 85 LEU B O 1
ATOM 2572 N N . LEU B 1 86 ? -4.152 -26.703 -7.176 1 95.12 86 LEU B N 1
ATOM 2573 C CA . LEU B 1 86 ? -4.926 -26.125 -8.273 1 95.12 86 LEU B CA 1
ATOM 2574 C C . LEU B 1 86 ? -5.047 -27.109 -9.43 1 95.12 86 LEU B C 1
ATOM 2576 O O . LEU B 1 86 ? -6.113 -27.219 -10.039 1 95.12 86 LEU B O 1
ATOM 2580 N N . VAL B 1 87 ? -3.975 -27.719 -9.773 1 94.12 87 VAL B N 1
ATOM 2581 C CA . VAL B 1 87 ? -3.893 -28.641 -10.891 1 94.12 87 VAL B CA 1
ATOM 2582 C C . VAL B 1 87 ? -3.047 -29.859 -10.492 1 94.12 87 VAL B C 1
ATOM 2584 O O . VAL B 1 87 ? -2.045 -29.719 -9.789 1 94.12 87 VAL B O 1
ATOM 2587 N N . GLU B 1 88 ? -3.486 -31 -10.906 1 95.5 88 GLU B N 1
ATOM 2588 C CA . GLU B 1 88 ? -2.689 -32.219 -10.727 1 95.5 88 GLU B CA 1
ATOM 2589 C C . GLU B 1 88 ? -2.717 -33.062 -11.984 1 95.5 88 GLU B C 1
ATOM 2591 O O . GLU B 1 88 ? -3.771 -33.25 -12.594 1 95.5 88 GLU B O 1
ATOM 2596 N N . THR B 1 89 ? -1.543 -33.438 -12.383 1 92.62 89 THR B N 1
ATOM 2597 C CA . THR B 1 89 ? -1.428 -34.375 -13.5 1 92.62 89 THR B CA 1
ATOM 2598 C C . THR B 1 89 ? -0.479 -35.531 -13.156 1 92.62 89 THR B C 1
ATOM 2600 O O . THR B 1 89 ? 0.454 -35.344 -12.367 1 92.62 89 THR B O 1
ATOM 2603 N N . SER B 1 90 ? -0.821 -36.688 -13.672 1 92.5 90 SER B N 1
ATOM 2604 C CA . SER B 1 90 ? 0.023 -37.875 -13.484 1 92.5 90 SER B CA 1
ATOM 2605 C C . SER B 1 90 ? 0.378 -38.5 -14.82 1 92.5 90 SER B C 1
ATOM 2607 O O . SER B 1 90 ? -0.402 -38.438 -15.773 1 92.5 90 SER B O 1
ATOM 2609 N N . GLN B 1 91 ? 1.583 -39 -14.805 1 89.69 91 GLN B N 1
ATOM 2610 C CA . GLN B 1 91 ? 2.045 -39.719 -16 1 89.69 91 GLN B CA 1
ATOM 2611 C C . GLN B 1 91 ? 2.059 -41.219 -15.781 1 89.69 91 GLN B C 1
ATOM 2613 O O . GLN B 1 91 ? 2.068 -41.688 -14.641 1 89.69 91 GLN B O 1
ATOM 2618 N N . PRO B 1 92 ? 2.061 -41.969 -16.859 1 90.19 92 PRO B N 1
ATOM 2619 C CA . PRO B 1 92 ? 2.064 -43.438 -16.75 1 90.19 92 PRO B CA 1
ATOM 2620 C C . PRO B 1 92 ? 3.281 -43.969 -15.992 1 90.19 92 PRO B C 1
ATOM 2622 O O . PRO B 1 92 ? 3.211 -45.031 -15.375 1 90.19 92 PRO B O 1
ATOM 2625 N N . ASP B 1 93 ? 4.383 -43.219 -16.016 1 87.94 93 ASP B N 1
ATOM 2626 C CA . ASP B 1 93 ? 5.609 -43.688 -15.383 1 87.94 93 ASP B CA 1
ATOM 2627 C C . ASP B 1 93 ? 5.574 -43.469 -13.875 1 87.94 93 ASP B C 1
ATOM 2629 O O . ASP B 1 93 ? 6.543 -43.75 -13.172 1 87.94 93 ASP B O 1
ATOM 2633 N N . GLY B 1 94 ? 4.516 -42.906 -13.422 1 88 94 GLY B N 1
ATOM 2634 C CA . GLY B 1 94 ? 4.371 -42.688 -11.992 1 88 94 GLY B CA 1
ATOM 2635 C C . GLY B 1 94 ? 4.711 -41.281 -11.578 1 88 94 GLY B C 1
ATOM 2636 O O . GLY B 1 94 ? 4.504 -40.906 -10.422 1 88 94 GLY B O 1
ATOM 2637 N N . SER B 1 95 ? 5.215 -40.531 -12.578 1 90.75 95 SER B N 1
ATOM 2638 C CA . SER B 1 95 ? 5.539 -39.156 -12.258 1 90.75 95 SER B CA 1
ATOM 2639 C C . SER B 1 95 ? 4.277 -38.312 -12.062 1 90.75 95 SER B C 1
ATOM 2641 O O . SER B 1 95 ? 3.26 -38.562 -12.719 1 90.75 95 SER B O 1
ATOM 2643 N N . LYS B 1 96 ? 4.406 -37.406 -11.078 1 94.88 96 LYS B N 1
ATOM 2644 C CA . LYS B 1 96 ? 3.279 -36.531 -10.773 1 94.88 96 LYS B CA 1
ATOM 2645 C C . LYS B 1 96 ? 3.699 -35.062 -10.805 1 94.88 96 LYS B C 1
ATOM 2647 O O . LYS B 1 96 ? 4.801 -34.719 -10.367 1 94.88 96 LYS B O 1
ATOM 2652 N N . ALA B 1 97 ? 2.807 -34.25 -11.383 1 95.31 97 ALA B N 1
ATOM 2653 C CA . ALA B 1 97 ? 2.996 -32.781 -11.359 1 95.31 97 ALA B CA 1
ATOM 2654 C C . ALA B 1 97 ? 1.787 -32.094 -10.75 1 95.31 97 ALA B C 1
ATOM 2656 O O . ALA B 1 97 ? 0.643 -32.406 -11.078 1 95.31 97 ALA B O 1
ATOM 2657 N N . GLN B 1 98 ? 2.146 -31.203 -9.836 1 97.31 98 GLN B N 1
ATOM 2658 C CA . GLN B 1 98 ? 1.1 -30.438 -9.172 1 97.31 98 GLN B CA 1
ATOM 2659 C C . GLN B 1 98 ? 1.394 -28.938 -9.234 1 97.31 98 GLN B C 1
ATOM 2661 O O . GLN B 1 98 ? 2.547 -28.516 -9.117 1 97.31 98 GLN B O 1
ATOM 2666 N N . ILE B 1 99 ? 0.397 -28.156 -9.484 1 97.56 99 ILE B N 1
ATOM 2667 C CA . ILE B 1 99 ? 0.494 -26.719 -9.297 1 97.56 99 ILE B CA 1
ATOM 2668 C C . ILE B 1 99 ? -0.239 -26.312 -8.016 1 97.56 99 ILE B C 1
ATOM 2670 O O . ILE B 1 99 ? -1.438 -26.562 -7.875 1 97.56 99 ILE B O 1
ATOM 2674 N N . LEU B 1 100 ? 0.555 -25.656 -7.164 1 97.06 100 LEU B N 1
ATOM 2675 C CA . LEU B 1 100 ? 0.027 -25.297 -5.855 1 97.06 100 LEU B CA 1
ATOM 2676 C C . LEU B 1 100 ? -0.027 -23.781 -5.691 1 97.06 100 LEU B C 1
ATOM 2678 O O . LEU B 1 100 ? 0.86 -23.062 -6.172 1 97.06 100 LEU B O 1
ATOM 2682 N N . TYR B 1 101 ? -1.128 -23.312 -5.066 1 97.12 101 TYR B N 1
ATOM 2683 C CA . TYR B 1 101 ? -1.173 -21.969 -4.5 1 97.12 101 TYR B CA 1
ATOM 2684 C C . TYR B 1 101 ? -0.735 -21.984 -3.041 1 97.12 101 TYR B C 1
ATOM 2686 O O . TYR B 1 101 ? -1.218 -22.797 -2.246 1 97.12 101 TYR B O 1
ATOM 2694 N N . ARG B 1 102 ? 0.207 -21.125 -2.701 1 96.75 102 ARG B N 1
ATOM 2695 C CA . ARG B 1 102 ? 0.665 -20.984 -1.323 1 96.75 102 ARG B CA 1
ATOM 2696 C C . ARG B 1 102 ? 0.531 -19.531 -0.846 1 96.75 102 ARG B C 1
ATOM 2698 O O . ARG B 1 102 ? 0.969 -18.609 -1.528 1 96.75 102 ARG B O 1
ATOM 2705 N N . ASN B 1 103 ? -0.188 -19.359 0.255 1 94.44 103 ASN B N 1
ATOM 2706 C CA . ASN B 1 103 ? -0.234 -18.062 0.923 1 94.44 103 ASN B CA 1
ATOM 2707 C C . ASN B 1 103 ? 0.819 -17.953 2.023 1 94.44 103 ASN B C 1
ATOM 2709 O O . ASN B 1 103 ? 0.66 -18.531 3.098 1 94.44 103 ASN B O 1
ATOM 2713 N N . GLY B 1 104 ? 1.772 -17.281 1.683 1 89.5 104 GLY B N 1
ATOM 2714 C CA . GLY B 1 104 ? 2.9 -17.219 2.6 1 89.5 104 GLY B CA 1
ATOM 2715 C C . GLY B 1 104 ? 3.965 -18.266 2.303 1 89.5 104 GLY B C 1
ATOM 2716 O O . GLY B 1 104 ? 3.953 -18.891 1.239 1 89.5 104 GLY B O 1
ATOM 2717 N N . GLY B 1 105 ? 5.004 -18.422 3.066 1 80.69 105 GLY B N 1
ATOM 2718 C CA . GLY B 1 105 ? 6.129 -19.312 2.867 1 80.69 105 GLY B CA 1
ATOM 2719 C C . GLY B 1 105 ? 7.344 -18.625 2.275 1 80.69 105 GLY B C 1
ATOM 2720 O O . GLY B 1 105 ? 7.25 -17.5 1.799 1 80.69 105 GLY B O 1
ATOM 2721 N N . PRO B 1 106 ? 8.32 -19.344 2.336 1 86.06 106 PRO B N 1
ATOM 2722 C CA . PRO B 1 106 ? 9.562 -18.719 1.862 1 86.06 106 PRO B CA 1
ATOM 2723 C C . PRO B 1 106 ? 9.625 -18.609 0.34 1 86.06 106 PRO B C 1
ATOM 2725 O O . PRO B 1 106 ? 9.234 -19.547 -0.364 1 86.06 106 PRO B O 1
ATOM 2728 N N . VAL B 1 107 ? 9.883 -17.531 -0.168 1 96.25 107 VAL B N 1
ATOM 2729 C CA . VAL B 1 107 ? 10.203 -17.281 -1.571 1 96.25 107 VAL B CA 1
ATOM 2730 C C . VAL B 1 107 ? 11.586 -16.641 -1.685 1 96.25 107 VAL B C 1
ATOM 2732 O O . VAL B 1 107 ? 11.844 -15.602 -1.079 1 96.25 107 VAL B O 1
ATOM 2735 N N . ALA B 1 108 ? 12.453 -17.359 -2.42 1 96.31 108 ALA B N 1
ATOM 2736 C CA . ALA B 1 108 ? 13.789 -16.812 -2.629 1 96.31 108 ALA B CA 1
ATOM 2737 C C . ALA B 1 108 ? 13.758 -15.672 -3.646 1 96.31 108 ALA B C 1
ATOM 2739 O O . ALA B 1 108 ? 13.172 -15.812 -4.723 1 96.31 108 ALA B O 1
ATOM 2740 N N . ALA B 1 109 ? 14.461 -14.602 -3.285 1 97.69 109 ALA B N 1
ATOM 2741 C CA . ALA B 1 109 ? 14.508 -13.445 -4.176 1 97.69 109 ALA B CA 1
ATOM 2742 C C . ALA B 1 109 ? 15.078 -13.82 -5.539 1 97.69 109 ALA B C 1
ATOM 2744 O O . ALA B 1 109 ? 14.625 -13.312 -6.57 1 97.69 109 ALA B O 1
ATOM 2745 N N . ALA B 1 110 ? 16.016 -14.719 -5.512 1 96.56 110 ALA B N 1
ATOM 2746 C CA . ALA B 1 110 ? 16.625 -15.156 -6.762 1 96.56 110 ALA B CA 1
ATOM 2747 C C . ALA B 1 110 ? 15.617 -15.844 -7.664 1 96.56 110 ALA B C 1
ATOM 2749 O O . ALA B 1 110 ? 15.633 -15.656 -8.883 1 96.56 110 ALA B O 1
ATOM 2750 N N . ASP B 1 111 ? 14.773 -16.672 -7.074 1 97.19 111 ASP B N 1
ATOM 2751 C CA . ASP B 1 111 ? 13.734 -17.359 -7.84 1 97.19 111 ASP B CA 1
ATOM 2752 C C . ASP B 1 111 ? 12.742 -16.344 -8.43 1 97.19 111 ASP B C 1
ATOM 2754 O O . ASP B 1 111 ? 12.336 -16.484 -9.586 1 97.19 111 ASP B O 1
ATOM 2758 N N . LEU B 1 112 ? 12.359 -15.344 -7.66 1 98.25 112 LEU B N 1
ATOM 2759 C CA . LEU B 1 112 ? 11.461 -14.305 -8.148 1 98.25 112 LEU B CA 1
ATOM 2760 C C . LEU B 1 112 ? 12.102 -13.523 -9.289 1 98.25 112 LEU B C 1
ATOM 2762 O O . LEU B 1 112 ? 11.461 -13.281 -10.312 1 98.25 112 LEU B O 1
ATOM 2766 N N . GLU B 1 113 ? 13.352 -13.164 -9.148 1 97.25 113 GLU B N 1
ATOM 2767 C CA . GLU B 1 113 ? 14.016 -12.383 -10.188 1 97.25 113 GLU B CA 1
ATOM 2768 C C . GLU B 1 113 ? 14.164 -13.188 -11.477 1 97.25 113 GLU B C 1
ATOM 2770 O O . GLU B 1 113 ? 14.047 -12.641 -12.578 1 97.25 113 GLU B O 1
ATOM 2775 N N . SER B 1 114 ? 14.461 -14.477 -11.305 1 96.62 114 SER B N 1
ATOM 2776 C CA . SER B 1 114 ? 14.492 -15.336 -12.484 1 96.62 114 SER B CA 1
ATOM 2777 C C . SER B 1 114 ? 13.156 -15.328 -13.211 1 96.62 114 SER B C 1
ATOM 2779 O O . SER B 1 114 ? 13.117 -15.273 -14.445 1 96.62 114 SER B O 1
ATOM 2781 N N . LEU B 1 115 ? 12.102 -15.391 -12.484 1 97.25 115 LEU B N 1
ATOM 2782 C CA . LEU B 1 115 ? 10.758 -15.328 -13.055 1 97.25 115 LEU B CA 1
ATOM 2783 C C . LEU B 1 115 ? 10.508 -13.977 -13.711 1 97.25 115 LEU B C 1
ATOM 2785 O O . LEU B 1 115 ? 9.922 -13.906 -14.797 1 97.25 115 LEU B O 1
ATOM 2789 N N . CYS B 1 116 ? 10.945 -12.875 -13.062 1 97 116 CYS B N 1
ATOM 2790 C CA . CYS B 1 116 ? 10.781 -11.523 -13.609 1 97 116 CYS B CA 1
ATOM 2791 C C . CYS B 1 116 ? 11.508 -11.383 -14.938 1 97 116 CYS B C 1
ATOM 2793 O O . CYS B 1 116 ? 10.984 -10.773 -15.875 1 97 116 CYS B O 1
ATOM 2795 N N . VAL B 1 117 ? 12.648 -11.961 -15.047 1 95.06 117 VAL B N 1
ATOM 2796 C CA . VAL B 1 117 ? 13.406 -11.945 -16.297 1 95.06 117 VAL B CA 1
ATOM 2797 C C . VAL B 1 117 ? 12.609 -12.656 -17.391 1 95.06 117 VAL B C 1
ATOM 2799 O O . VAL B 1 117 ? 12.508 -12.164 -18.516 1 95.06 117 VAL B O 1
ATOM 2802 N N . LYS B 1 118 ? 12.047 -13.766 -17.094 1 95.81 118 LYS B N 1
ATOM 2803 C CA . LYS B 1 118 ? 11.289 -14.547 -18.062 1 95.81 118 LYS B CA 1
ATOM 2804 C C . LYS B 1 118 ? 10.125 -13.742 -18.625 1 95.81 118 LYS B C 1
ATOM 2806 O O . LYS B 1 118 ? 9.766 -13.898 -19.797 1 95.81 118 LYS B O 1
ATOM 2811 N N . VAL B 1 119 ? 9.5 -12.883 -17.812 1 95.19 119 VAL B N 1
ATOM 2812 C CA . VAL B 1 119 ? 8.328 -12.156 -18.266 1 95.19 119 VAL B CA 1
ATOM 2813 C C . VAL B 1 119 ? 8.758 -10.828 -18.906 1 95.19 119 VAL B C 1
ATOM 2815 O O . VAL B 1 119 ? 7.918 -10.055 -19.359 1 95.19 119 VAL B O 1
ATOM 2818 N N . GLY B 1 120 ? 10.047 -10.477 -18.875 1 94.31 120 GLY B N 1
ATOM 2819 C CA . GLY B 1 120 ? 10.578 -9.328 -19.578 1 94.31 120 GLY B CA 1
ATOM 2820 C C . GLY B 1 120 ? 10.672 -8.086 -18.719 1 94.31 120 GLY B C 1
ATOM 2821 O O . GLY B 1 120 ? 10.719 -6.969 -19.234 1 94.31 120 GLY B O 1
ATOM 2822 N N . TRP B 1 121 ? 10.664 -8.234 -17.391 1 94.62 121 TRP B N 1
ATOM 2823 C CA . TRP B 1 121 ? 10.781 -7.082 -16.5 1 94.62 121 TRP B CA 1
ATOM 2824 C C . TRP B 1 121 ? 12.242 -6.699 -16.297 1 94.62 121 TRP B C 1
ATOM 2826 O O . TRP B 1 121 ? 13.125 -7.555 -16.359 1 94.62 121 TRP B O 1
ATOM 2836 N N . PRO B 1 122 ? 12.469 -5.371 -16.094 1 92.25 122 PRO B N 1
ATOM 2837 C CA . PRO B 1 122 ? 13.852 -4.98 -15.797 1 92.25 122 PRO B CA 1
ATOM 2838 C C . PRO B 1 122 ? 14.367 -5.578 -14.484 1 92.25 122 PRO B C 1
ATOM 2840 O O . PRO B 1 122 ? 13.594 -5.789 -13.555 1 92.25 122 PRO B O 1
ATOM 2843 N N . ALA B 1 123 ? 15.672 -5.809 -14.477 1 92.88 123 ALA B N 1
ATOM 2844 C CA . ALA B 1 123 ? 16.297 -6.363 -13.281 1 92.88 123 ALA B CA 1
ATOM 2845 C C . ALA B 1 123 ? 16.281 -5.359 -12.133 1 92.88 123 ALA B C 1
ATOM 2847 O O . ALA B 1 123 ? 16.469 -4.16 -12.344 1 92.88 123 ALA B O 1
ATOM 2848 N N . ARG B 1 124 ? 16.031 -5.844 -10.984 1 94.75 124 ARG B N 1
ATOM 2849 C CA . ARG B 1 124 ? 16.078 -5.07 -9.75 1 94.75 124 ARG B CA 1
ATOM 2850 C C . ARG B 1 124 ? 17.156 -5.598 -8.812 1 94.75 124 ARG B C 1
ATOM 2852 O O . ARG B 1 124 ? 17.531 -6.773 -8.875 1 94.75 124 ARG B O 1
ATOM 2859 N N . PRO B 1 125 ? 17.703 -4.719 -7.938 1 95 125 PRO B N 1
ATOM 2860 C CA . PRO B 1 125 ? 18.656 -5.227 -6.953 1 95 125 PRO B CA 1
ATOM 2861 C C . PRO B 1 125 ? 18.062 -6.305 -6.051 1 95 125 PRO B C 1
ATOM 2863 O O . PRO B 1 125 ? 17 -6.094 -5.445 1 95 125 PRO B O 1
ATOM 2866 N N . VAL B 1 126 ? 18.797 -7.402 -5.918 1 96.38 126 VAL B N 1
ATOM 2867 C CA . VAL B 1 126 ? 18.281 -8.578 -5.219 1 96.38 126 VAL B CA 1
ATOM 2868 C C . VAL B 1 126 ? 18.016 -8.227 -3.756 1 96.38 126 VAL B C 1
ATOM 2870 O O . VAL B 1 126 ? 17.031 -8.68 -3.176 1 96.38 126 VAL B O 1
ATOM 2873 N N . SER B 1 127 ? 18.875 -7.445 -3.172 1 96.88 127 SER B N 1
ATOM 2874 C CA . SER B 1 127 ? 18.719 -7.07 -1.772 1 96.88 127 SER B CA 1
ATOM 2875 C C . SER B 1 127 ? 17.422 -6.285 -1.563 1 96.88 127 SER B C 1
ATOM 2877 O O . SER B 1 127 ? 16.75 -6.438 -0.537 1 96.88 127 SER B O 1
ATOM 2879 N N . LYS B 1 128 ? 17.047 -5.445 -2.48 1 97.25 128 LYS B N 1
ATOM 2880 C CA . LYS B 1 128 ? 15.805 -4.684 -2.387 1 97.25 128 LYS B CA 1
ATOM 2881 C C . LYS B 1 128 ? 14.586 -5.586 -2.578 1 97.25 128 LYS B C 1
ATOM 2883 O O . LYS B 1 128 ? 13.562 -5.398 -1.925 1 97.25 128 LYS B O 1
ATOM 2888 N N . VAL B 1 129 ? 14.781 -6.551 -3.471 1 98 129 VAL B N 1
ATOM 2889 C CA . VAL B 1 129 ? 13.711 -7.512 -3.678 1 98 129 VAL B CA 1
ATOM 2890 C C . VAL B 1 129 ? 13.484 -8.32 -2.4 1 98 129 VAL B C 1
ATOM 2892 O O . VAL B 1 129 ? 12.344 -8.555 -2.002 1 98 129 VAL B O 1
ATOM 2895 N N . GLU B 1 130 ? 14.523 -8.719 -1.785 1 97.88 130 GLU B N 1
ATOM 2896 C CA . GLU B 1 130 ? 14.422 -9.438 -0.518 1 97.88 130 GLU B CA 1
ATOM 2897 C C . GLU B 1 130 ? 13.688 -8.609 0.531 1 97.88 130 GLU B C 1
ATOM 2899 O O . GLU B 1 130 ? 12.828 -9.125 1.246 1 97.88 130 GLU B O 1
ATOM 2904 N N . ALA B 1 131 ? 14.047 -7.363 0.608 1 97.94 131 ALA B N 1
ATOM 2905 C CA . ALA B 1 131 ? 13.398 -6.461 1.558 1 97.94 131 ALA B CA 1
ATOM 2906 C C . ALA B 1 131 ? 11.914 -6.324 1.253 1 97.94 131 ALA B C 1
ATOM 2908 O O . ALA B 1 131 ? 11.078 -6.348 2.164 1 97.94 131 ALA B O 1
ATOM 2909 N N . ALA B 1 132 ? 11.609 -6.199 -0.048 1 98.25 132 ALA B N 1
ATOM 2910 C CA . ALA B 1 132 ? 10.211 -6.07 -0.449 1 98.25 132 ALA B CA 1
ATOM 2911 C C . ALA B 1 132 ? 9.414 -7.312 -0.063 1 98.25 132 ALA B C 1
ATOM 2913 O O . ALA B 1 132 ? 8.297 -7.203 0.446 1 98.25 132 ALA B O 1
ATOM 2914 N N . LEU B 1 133 ? 10 -8.461 -0.275 1 98.12 133 LEU B N 1
ATOM 2915 C CA . LEU B 1 133 ? 9.336 -9.711 0.085 1 98.12 133 LEU B CA 1
ATOM 2916 C C . LEU B 1 133 ? 9.141 -9.812 1.595 1 98.12 133 LEU B C 1
ATOM 2918 O O . LEU B 1 133 ? 8.055 -10.156 2.064 1 98.12 133 LEU B O 1
ATOM 2922 N N . ARG B 1 134 ? 10.125 -9.438 2.314 1 97.31 134 ARG B N 1
ATOM 2923 C CA . ARG B 1 134 ? 10.117 -9.539 3.771 1 97.31 134 ARG B CA 1
ATOM 2924 C C . ARG B 1 134 ? 9.086 -8.594 4.379 1 97.31 134 ARG B C 1
ATOM 2926 O O . ARG B 1 134 ? 8.453 -8.93 5.379 1 97.31 134 ARG B O 1
ATOM 2933 N N . ASN B 1 135 ? 8.883 -7.469 3.752 1 97.44 135 ASN B N 1
ATOM 2934 C CA . ASN B 1 135 ? 8.062 -6.43 4.367 1 97.44 135 ASN B CA 1
ATOM 2935 C C . ASN B 1 135 ? 6.68 -6.355 3.729 1 97.44 135 ASN B C 1
ATOM 2937 O O . ASN B 1 135 ? 5.891 -5.465 4.043 1 97.44 135 ASN B O 1
ATOM 2941 N N . SER B 1 136 ? 6.438 -7.305 2.865 1 98.12 136 SER B N 1
ATOM 2942 C CA . SER B 1 136 ? 5.074 -7.43 2.359 1 98.12 136 SER B CA 1
ATOM 2943 C C . SER B 1 136 ? 4.148 -8.039 3.406 1 98.12 136 SER B C 1
ATOM 2945 O O . SER B 1 136 ? 4.574 -8.883 4.203 1 98.12 136 SER B O 1
ATOM 2947 N N . PHE B 1 137 ? 2.92 -7.52 3.395 1 98 137 PHE B N 1
ATOM 2948 C CA . PHE B 1 137 ? 1.906 -8.047 4.297 1 98 137 PHE B CA 1
ATOM 2949 C C . PHE B 1 137 ? 1.564 -9.492 3.943 1 98 137 PHE B C 1
ATOM 2951 O O . PHE B 1 137 ? 1.373 -10.328 4.832 1 98 137 PHE B O 1
ATOM 2958 N N . MET B 1 138 ? 1.538 -9.719 2.645 1 97.25 138 MET B N 1
ATOM 2959 C CA . MET B 1 138 ? 1.197 -11.031 2.107 1 97.25 138 MET B CA 1
ATOM 2960 C C . MET B 1 138 ? 1.979 -11.32 0.829 1 97.25 138 MET B C 1
ATOM 2962 O O . MET B 1 138 ? 2.129 -10.438 -0.021 1 97.25 138 MET B O 1
ATOM 2966 N N . VAL B 1 139 ? 2.512 -12.523 0.832 1 98.19 139 VAL B N 1
ATOM 2967 C CA . VAL B 1 139 ? 3.141 -13.047 -0.377 1 98.19 139 VAL B CA 1
ATOM 2968 C C . VAL B 1 139 ? 2.492 -14.375 -0.768 1 98.19 139 VAL B C 1
ATOM 2970 O O . VAL B 1 139 ? 2.477 -15.32 0.021 1 98.19 139 VAL B O 1
ATOM 2973 N N . SER B 1 140 ? 1.904 -14.359 -1.926 1 97.88 140 SER B N 1
ATOM 2974 C CA . SER B 1 140 ? 1.31 -15.578 -2.473 1 97.88 140 SER B CA 1
ATOM 2975 C C . SER B 1 140 ? 2.092 -16.078 -3.682 1 97.88 140 SER B C 1
ATOM 2977 O O . SER B 1 140 ? 2.535 -15.289 -4.516 1 97.88 140 SER B O 1
ATOM 2979 N N . SER B 1 141 ? 2.234 -17.422 -3.719 1 98.25 141 SER B N 1
ATOM 2980 C CA . SER B 1 141 ? 3.039 -17.984 -4.793 1 98.25 141 SER B CA 1
ATOM 2981 C C . SER B 1 141 ? 2.311 -19.141 -5.48 1 98.25 141 SER B C 1
ATOM 2983 O O . SER B 1 141 ? 1.444 -19.781 -4.879 1 98.25 141 SER B O 1
ATOM 2985 N N . LEU B 1 142 ? 2.545 -19.297 -6.715 1 98.25 142 LEU B N 1
ATOM 2986 C CA . LEU B 1 142 ? 2.271 -20.516 -7.473 1 98.25 142 LEU B CA 1
ATOM 2987 C C . LEU B 1 142 ? 3.535 -21.359 -7.625 1 98.25 142 LEU B C 1
ATOM 2989 O O . LEU B 1 142 ? 4.57 -20.859 -8.07 1 98.25 142 LEU B O 1
ATOM 2993 N N . VAL B 1 143 ? 3.354 -22.641 -7.289 1 97.94 143 VAL B N 1
ATOM 2994 C CA . VAL B 1 143 ? 4.516 -23.531 -7.289 1 97.94 143 VAL B CA 1
ATOM 2995 C C . VAL B 1 143 ? 4.219 -24.781 -8.109 1 97.94 143 VAL B C 1
ATOM 2997 O O . VAL B 1 143 ? 3.168 -25.406 -7.941 1 97.94 143 VAL B O 1
ATOM 3000 N N . LEU B 1 144 ? 5.113 -25.047 -9.008 1 97.75 144 LEU B N 1
ATOM 3001 C CA . LEU B 1 144 ? 5.094 -26.344 -9.68 1 97.75 144 LEU B CA 1
ATOM 3002 C C . LEU B 1 144 ? 5.879 -27.391 -8.891 1 97.75 144 LEU B C 1
ATOM 3004 O O . LEU B 1 144 ? 7.082 -27.234 -8.672 1 97.75 144 LEU B O 1
ATOM 3008 N N . ARG B 1 145 ? 5.152 -28.391 -8.445 1 97.19 145 ARG B N 1
ATOM 3009 C CA . ARG B 1 145 ? 5.785 -29.5 -7.738 1 97.19 145 ARG B CA 1
ATOM 3010 C C . ARG B 1 145 ? 5.805 -30.766 -8.594 1 97.19 145 ARG B C 1
ATOM 3012 O O . ARG B 1 145 ? 4.754 -31.234 -9.039 1 97.19 145 ARG B O 1
ATOM 3019 N N . VAL B 1 146 ? 7 -31.297 -8.805 1 96.25 146 VAL B N 1
ATOM 3020 C CA . VAL B 1 146 ? 7.156 -32.531 -9.586 1 96.25 146 VAL B CA 1
ATOM 3021 C C . VAL B 1 146 ? 7.68 -33.656 -8.695 1 96.25 146 VAL B C 1
ATOM 3023 O O . VAL B 1 146 ? 8.664 -33.469 -7.98 1 96.25 146 VAL B O 1
ATOM 3026 N N . THR B 1 147 ? 6.953 -34.781 -8.719 1 94.94 147 THR B N 1
ATOM 3027 C CA . THR B 1 147 ? 7.355 -35.969 -8 1 94.94 147 THR B CA 1
ATOM 3028 C C . THR B 1 147 ? 7.695 -37.094 -8.969 1 94.94 147 THR B C 1
ATOM 3030 O O . THR B 1 147 ? 6.855 -37.5 -9.766 1 94.94 147 THR B O 1
ATOM 3033 N N . LEU B 1 148 ? 8.898 -37.562 -8.812 1 92.19 148 LEU B N 1
ATOM 3034 C CA . LEU B 1 148 ? 9.344 -38.688 -9.633 1 92.19 148 LEU B CA 1
ATOM 3035 C C . LEU B 1 148 ? 9.398 -39.969 -8.805 1 92.19 148 LEU B C 1
ATOM 3037 O O . LEU B 1 148 ? 9.867 -39.969 -7.664 1 92.19 148 LEU B O 1
ATOM 3041 N N . PRO B 1 149 ? 8.852 -41 -9.375 1 88.12 149 PRO B N 1
ATOM 3042 C CA . PRO B 1 149 ? 8.898 -42.281 -8.656 1 88.12 149 PRO B CA 1
ATOM 3043 C C . PRO B 1 149 ? 10.32 -42.812 -8.469 1 88.12 149 PRO B C 1
ATOM 3045 O O . PRO B 1 149 ? 11.227 -42.406 -9.203 1 88.12 149 PRO B O 1
ATOM 3048 N N . PRO B 1 150 ? 10.359 -43.531 -7.434 1 82.44 150 PRO B N 1
ATOM 3049 C CA . PRO B 1 150 ? 11.688 -44.125 -7.258 1 82.44 150 PRO B CA 1
ATOM 3050 C C . PRO B 1 150 ? 12.109 -44.969 -8.453 1 82.44 150 PRO B C 1
ATOM 3052 O O . PRO B 1 150 ? 11.266 -45.531 -9.156 1 82.44 150 PRO B O 1
ATOM 3055 N N . ARG B 1 151 ? 13.25 -44.812 -9.102 1 72.25 151 ARG B N 1
ATOM 3056 C CA . ARG B 1 151 ? 13.75 -45.625 -10.203 1 72.25 151 ARG B CA 1
ATOM 3057 C C . ARG B 1 151 ? 13.781 -47.094 -9.812 1 72.25 151 ARG B C 1
ATOM 3059 O O . ARG B 1 151 ? 14.273 -47.469 -8.734 1 72.25 151 ARG B O 1
ATOM 3066 N N . PRO B 1 152 ? 13 -47.875 -10.664 1 59.81 152 PRO B N 1
ATOM 3067 C CA . PRO B 1 152 ? 13.164 -49.344 -10.484 1 59.81 152 PRO B CA 1
ATOM 3068 C C . PRO B 1 152 ? 14.602 -49.781 -10.727 1 59.81 152 PRO B C 1
ATOM 3070 O O . PRO B 1 152 ? 15.312 -49.219 -11.555 1 59.81 152 PRO B O 1
ATOM 3073 N N . GLY B 1 153 ? 15.289 -50.406 -9.875 1 58.19 153 GLY B N 1
ATOM 3074 C CA . GLY B 1 153 ? 16.469 -51.25 -10.07 1 58.19 153 GLY B CA 1
ATOM 3075 C C . GLY B 1 153 ? 17.75 -50.562 -9.641 1 58.19 153 GLY B C 1
ATOM 3076 O O . GLY B 1 153 ? 18.844 -51.031 -9.984 1 58.19 153 GLY B O 1
ATOM 3077 N N . SER B 1 154 ? 17.812 -49.281 -9.406 1 50.22 154 SER B N 1
ATOM 3078 C CA . SER B 1 154 ? 19.219 -49.062 -9.055 1 50.22 154 SER B CA 1
ATOM 3079 C C . SER B 1 154 ? 19.672 -50.031 -7.957 1 50.22 154 SER B C 1
ATOM 3081 O O . SER B 1 154 ? 19.328 -49.844 -6.785 1 50.22 154 SER B O 1
ATOM 3083 N N . SER B 1 155 ? 19.688 -51.312 -8.25 1 43.16 155 SER B N 1
ATOM 3084 C CA . SER B 1 155 ? 20.281 -52.344 -7.402 1 43.16 155 SER B CA 1
ATOM 3085 C C . SER B 1 155 ? 21.688 -51.938 -6.965 1 43.16 155 SER B C 1
ATOM 3087 O O . SER B 1 155 ? 22.375 -52.719 -6.293 1 43.16 155 SER B O 1
ATOM 3089 N N . GLU B 1 156 ? 22.609 -51.375 -7.906 1 43.28 156 GLU B N 1
ATOM 3090 C CA . GLU B 1 156 ? 23.984 -51.406 -7.391 1 43.28 156 GLU B CA 1
ATOM 3091 C C . GLU B 1 156 ? 24.047 -50.844 -5.973 1 43.28 156 GLU B C 1
ATOM 3093 O O . GLU B 1 156 ? 23.172 -50.062 -5.57 1 43.28 156 GLU B O 1
ATOM 3098 N N . SER B 1 157 ? 25.234 -51.219 -5.16 1 39 157 SER B N 1
ATOM 3099 C CA . SER B 1 157 ? 25.547 -51.062 -3.74 1 39 157 SER B CA 1
ATOM 3100 C C . SER B 1 157 ? 25.281 -49.625 -3.266 1 39 157 SER B C 1
ATOM 3102 O O . SER B 1 157 ? 25.203 -49.375 -2.062 1 39 157 SER B O 1
ATOM 3104 N N . THR B 1 158 ? 26.219 -48.719 -3.896 1 40.94 158 THR B N 1
ATOM 3105 C CA . THR B 1 158 ? 26.656 -47.656 -3 1 40.94 158 THR B CA 1
ATOM 3106 C C . THR B 1 158 ? 25.469 -46.969 -2.332 1 40.94 158 THR B C 1
ATOM 3108 O O . THR B 1 158 ? 24.359 -46.969 -2.881 1 40.94 158 THR B O 1
ATOM 3111 N N . THR B 1 159 ? 25.766 -46.219 -1.193 1 38.84 159 THR B N 1
ATOM 3112 C CA . THR B 1 159 ? 25.062 -45.531 -0.121 1 38.84 159 THR B CA 1
ATOM 3113 C C . THR B 1 159 ? 23.938 -44.656 -0.682 1 38.84 159 THR B C 1
ATOM 3115 O O . THR B 1 159 ? 23.344 -43.875 0.039 1 38.84 159 THR B O 1
ATOM 3118 N N . THR B 1 160 ? 24.234 -44.219 -1.89 1 41.75 160 THR B N 1
ATOM 3119 C CA . THR B 1 160 ? 23.156 -43.25 -2.104 1 41.75 160 THR B CA 1
ATOM 3120 C C . THR B 1 160 ? 21.797 -43.938 -2.035 1 41.75 160 THR B C 1
ATOM 3122 O O . THR B 1 160 ? 21.484 -44.781 -2.875 1 41.75 160 THR B O 1
ATOM 3125 N N . THR B 1 161 ? 21.391 -44.25 -0.887 1 43.09 161 THR B N 1
ATOM 3126 C CA . THR B 1 161 ? 20.266 -44.938 -0.248 1 43.09 161 THR B CA 1
ATOM 3127 C C . THR B 1 161 ? 19.047 -44.969 -1.179 1 43.09 161 THR B C 1
ATOM 3129 O O . THR B 1 161 ? 19.047 -44.312 -2.227 1 43.09 161 THR B O 1
ATOM 3132 N N . ASP B 1 162 ? 17.766 -44.344 -0.653 1 46.47 162 ASP B N 1
ATOM 3133 C CA . ASP B 1 162 ? 16.344 -44.594 -0.404 1 46.47 162 ASP B CA 1
ATOM 3134 C C . ASP B 1 162 ? 15.508 -44.312 -1.646 1 46.47 162 ASP B C 1
ATOM 3136 O O . ASP B 1 162 ? 15.836 -43.438 -2.432 1 46.47 162 ASP B O 1
ATOM 3140 N N . GLY B 1 163 ? 14.586 -45.312 -2.354 1 59 163 GLY B N 1
ATOM 3141 C CA . GLY B 1 163 ? 13.25 -45.625 -2.832 1 59 163 GLY B CA 1
ATOM 3142 C C . GLY B 1 163 ? 12.289 -44.438 -2.67 1 59 163 GLY B C 1
ATOM 3143 O O . GLY B 1 163 ? 11.07 -44.656 -2.605 1 59 163 GLY B O 1
ATOM 3144 N N . GLU B 1 164 ? 12.953 -43.469 -2.281 1 73.94 164 GLU B N 1
ATOM 3145 C CA . GLU B 1 164 ? 12.023 -42.406 -1.963 1 73.94 164 GLU B CA 1
ATOM 3146 C C . GLU B 1 164 ? 11.789 -41.5 -3.17 1 73.94 164 GLU B C 1
ATOM 3148 O O . GLU B 1 164 ? 12.672 -41.344 -4.016 1 73.94 164 GLU B O 1
ATOM 3153 N N . ALA B 1 165 ? 10.602 -41.219 -3.43 1 83.5 165 ALA B N 1
ATOM 3154 C CA . ALA B 1 165 ? 10.18 -40.25 -4.457 1 83.5 165 ALA B CA 1
ATOM 3155 C C . ALA B 1 165 ? 10.969 -38.969 -4.363 1 83.5 165 ALA B C 1
ATOM 3157 O O . ALA B 1 165 ? 11.32 -38.5 -3.266 1 83.5 165 ALA B O 1
ATOM 3158 N N . VAL B 1 166 ? 11.594 -38.594 -5.473 1 90.44 166 VAL B N 1
ATOM 3159 C CA . VAL B 1 166 ? 12.266 -37.281 -5.539 1 90.44 166 VAL B CA 1
ATOM 3160 C C . VAL B 1 166 ? 11.25 -36.188 -5.812 1 90.44 166 VAL B C 1
ATOM 3162 O O . VAL B 1 166 ? 10.461 -36.281 -6.754 1 90.44 166 VAL B O 1
ATOM 3165 N N . VAL B 1 167 ? 11.266 -35.219 -4.977 1 93.75 167 VAL B N 1
ATOM 3166 C CA . VAL B 1 167 ? 10.32 -34.125 -5.129 1 93.75 167 VAL B CA 1
ATOM 3167 C C . VAL B 1 167 ? 11.078 -32.812 -5.441 1 93.75 167 VAL B C 1
ATOM 3169 O O . VAL B 1 167 ? 12.086 -32.531 -4.805 1 93.75 167 VAL B O 1
ATOM 3172 N N . SER B 1 168 ? 10.695 -32.094 -6.492 1 95.44 168 SER B N 1
ATOM 3173 C CA . SER B 1 168 ? 11.227 -30.781 -6.828 1 95.44 168 SER B CA 1
ATOM 3174 C C . SER B 1 168 ? 10.117 -29.734 -6.941 1 95.44 168 SER B C 1
ATOM 3176 O O . SER B 1 168 ? 9 -30.062 -7.352 1 95.44 168 SER B O 1
ATOM 3178 N N . GLU B 1 169 ? 10.516 -28.469 -6.543 1 96.31 169 GLU B N 1
ATOM 3179 C CA . GLU B 1 169 ? 9.555 -27.359 -6.617 1 96.31 169 GLU B CA 1
ATOM 3180 C C . GLU B 1 169 ? 10.133 -26.172 -7.359 1 96.31 169 GLU B C 1
ATOM 3182 O O . GLU B 1 169 ? 11.328 -25.875 -7.246 1 96.31 169 GLU B O 1
ATOM 3187 N N . GLN B 1 170 ? 9.312 -25.594 -8.125 1 96.75 170 GLN B N 1
ATOM 3188 C CA . GLN B 1 170 ? 9.688 -24.406 -8.891 1 96.75 170 GLN B CA 1
ATOM 3189 C C . GLN B 1 170 ? 8.641 -23.297 -8.742 1 96.75 170 GLN B C 1
ATOM 3191 O O . GLN B 1 170 ? 7.441 -23.562 -8.82 1 96.75 170 GLN B O 1
ATOM 3196 N N . LEU B 1 171 ? 9.148 -22.062 -8.5 1 98.31 171 LEU B N 1
ATOM 3197 C CA . LEU B 1 171 ? 8.25 -20.906 -8.484 1 98.31 171 LEU B CA 1
ATOM 3198 C C . LEU B 1 171 ? 7.773 -20.578 -9.891 1 98.31 171 LEU B C 1
ATOM 3200 O O . LEU B 1 171 ? 8.586 -20.344 -10.789 1 98.31 171 LEU B O 1
ATOM 3204 N N . ILE B 1 172 ? 6.418 -20.531 -10.094 1 98.5 172 ILE B N 1
ATOM 3205 C CA . ILE B 1 172 ? 5.949 -20.266 -11.453 1 98.5 172 ILE B CA 1
ATOM 3206 C C . ILE B 1 172 ? 5 -19.078 -11.445 1 98.5 172 ILE B C 1
ATOM 3208 O O . ILE B 1 172 ? 4.512 -18.656 -12.492 1 98.5 172 ILE B O 1
ATOM 3212 N N . GLY B 1 173 ? 4.68 -18.453 -10.281 1 98.69 173 GLY B N 1
ATOM 3213 C CA . GLY B 1 173 ? 3.871 -17.25 -10.164 1 98.69 173 GLY B CA 1
ATOM 3214 C C . GLY B 1 173 ? 3.947 -16.609 -8.797 1 98.69 173 GLY B C 1
ATOM 3215 O O . GLY B 1 173 ? 4.312 -17.266 -7.816 1 98.69 173 GLY B O 1
ATOM 3216 N N . LEU B 1 174 ? 3.633 -15.359 -8.734 1 98.62 174 LEU B N 1
ATOM 3217 C CA . LEU B 1 174 ? 3.699 -14.656 -7.461 1 98.62 174 LEU B CA 1
ATOM 3218 C C . LEU B 1 174 ? 2.816 -13.406 -7.488 1 98.62 174 LEU B C 1
ATOM 3220 O O . LEU B 1 174 ? 2.625 -12.797 -8.539 1 98.62 174 LEU B O 1
ATOM 3224 N N . ALA B 1 175 ? 2.281 -13.086 -6.367 1 98.44 175 ALA B N 1
ATOM 3225 C CA . ALA B 1 175 ? 1.662 -11.805 -6.047 1 98.44 175 ALA B CA 1
ATOM 3226 C C . ALA B 1 175 ? 1.98 -11.383 -4.613 1 98.44 175 ALA B C 1
ATOM 3228 O O . ALA B 1 175 ? 2.102 -12.234 -3.725 1 98.44 175 ALA B O 1
ATOM 3229 N N . ARG B 1 176 ? 2.168 -10.148 -4.383 1 98.31 176 ARG B N 1
ATOM 3230 C CA . ARG B 1 176 ? 2.357 -9.695 -3.012 1 98.31 176 ARG B CA 1
ATOM 3231 C C . ARG B 1 176 ? 1.481 -8.484 -2.713 1 98.31 176 ARG B C 1
ATOM 3233 O O . ARG B 1 176 ? 0.952 -7.852 -3.629 1 98.31 176 ARG B O 1
ATOM 3240 N N . ALA B 1 177 ? 1.24 -8.219 -1.425 1 98.62 177 ALA B N 1
ATOM 3241 C CA . ALA B 1 177 ? 0.414 -7.082 -1.022 1 98.62 177 ALA B CA 1
ATOM 3242 C C . ALA B 1 177 ? 1.049 -6.328 0.141 1 98.62 177 ALA B C 1
ATOM 3244 O O . ALA B 1 177 ? 1.599 -6.938 1.061 1 98.62 177 ALA B O 1
ATOM 3245 N N . THR B 1 178 ? 1.074 -5.004 0.067 1 98.75 178 THR B N 1
ATOM 3246 C CA . THR B 1 178 ? 1.305 -4.156 1.233 1 98.75 178 THR B CA 1
ATOM 3247 C C . TH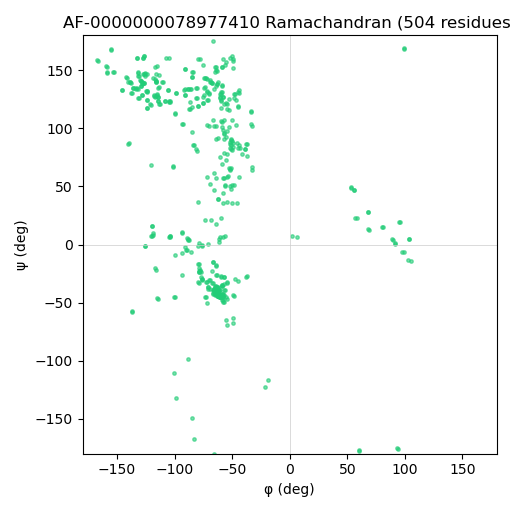R B 1 178 ? -0.017 -3.777 1.896 1 98.75 178 THR B C 1
ATOM 3249 O O . THR B 1 178 ? -1.058 -3.734 1.235 1 98.75 178 THR B O 1
ATOM 3252 N N . SER B 1 179 ? 0.007 -3.547 3.215 1 98.81 179 SER B N 1
ATOM 3253 C CA . SER B 1 179 ? -1.233 -3.305 3.943 1 98.81 179 SER B CA 1
ATOM 3254 C C . SER B 1 179 ? -0.969 -2.578 5.258 1 98.81 179 SER B C 1
ATOM 3256 O O . SER B 1 179 ? 0.145 -2.623 5.785 1 98.81 179 SER B O 1
ATOM 3258 N N . ASP B 1 180 ? -1.955 -1.872 5.668 1 98.5 180 ASP B N 1
ATOM 3259 C CA . ASP B 1 180 ? -1.949 -1.341 7.027 1 98.5 180 ASP B CA 1
ATOM 3260 C C . ASP B 1 180 ? -2.543 -2.346 8.016 1 98.5 180 ASP B C 1
ATOM 3262 O O . ASP B 1 180 ? -2.758 -2.023 9.188 1 98.5 180 ASP B O 1
ATOM 3266 N N . HIS B 1 181 ? -2.893 -3.547 7.562 1 98.19 181 HIS B N 1
ATOM 3267 C CA . HIS B 1 181 ? -3.391 -4.684 8.336 1 98.19 181 HIS B CA 1
ATOM 3268 C C . HIS B 1 181 ? -4.785 -4.41 8.883 1 98.19 181 HIS B C 1
ATOM 3270 O O . HIS B 1 181 ? -5.242 -5.094 9.797 1 98.19 181 HIS B O 1
ATOM 3276 N N . ALA B 1 182 ? -5.441 -3.367 8.398 1 98 182 ALA B N 1
ATOM 3277 C CA . ALA B 1 182 ? -6.727 -2.988 8.984 1 98 182 ALA B CA 1
ATOM 3278 C C . ALA B 1 182 ? -7.742 -2.646 7.895 1 98 182 ALA B C 1
ATOM 3280 O O . ALA B 1 182 ? -8.781 -3.299 7.781 1 98 182 ALA B O 1
ATOM 3281 N N . PHE B 1 183 ? -7.383 -1.693 7.074 1 97.56 183 PHE B N 1
ATOM 3282 C CA . PHE B 1 183 ? -8.367 -1.185 6.125 1 97.56 183 PHE B CA 1
ATOM 3283 C C . PHE B 1 183 ? -7.945 -1.496 4.691 1 97.56 183 PHE B C 1
ATOM 3285 O O . PHE B 1 183 ? -8.758 -1.961 3.889 1 97.56 183 PHE B O 1
ATOM 3292 N N . ASN B 1 184 ? -6.656 -1.236 4.395 1 98.19 184 ASN B N 1
ATOM 3293 C CA . ASN B 1 184 ? -6.211 -1.108 3.01 1 98.19 184 ASN B CA 1
ATOM 3294 C C . ASN B 1 184 ? -5.172 -2.168 2.654 1 98.19 184 ASN B C 1
ATOM 3296 O O . ASN B 1 184 ? -4.328 -2.518 3.48 1 98.19 184 ASN B O 1
ATOM 3300 N N . ALA B 1 185 ? -5.242 -2.648 1.466 1 98.75 185 ALA B N 1
ATOM 3301 C CA . ALA B 1 185 ? -4.16 -3.424 0.861 1 98.75 185 ALA B CA 1
ATOM 3302 C C . ALA B 1 185 ? -3.98 -3.061 -0.61 1 98.75 185 ALA B C 1
ATOM 3304 O O . ALA B 1 185 ? -4.957 -2.773 -1.31 1 98.75 185 ALA B O 1
ATOM 3305 N N . THR B 1 186 ? -2.756 -2.98 -1.044 1 98.88 186 THR B N 1
ATOM 3306 C CA . THR B 1 186 ? -2.432 -2.822 -2.457 1 98.88 186 THR B CA 1
ATOM 3307 C C . THR B 1 186 ? -1.653 -4.031 -2.973 1 98.88 186 THR B C 1
ATOM 3309 O O . THR B 1 186 ? -0.657 -4.434 -2.369 1 98.88 186 THR B O 1
ATOM 3312 N N . ILE B 1 187 ? -2.102 -4.621 -4.047 1 98.69 187 ILE B N 1
ATOM 3313 C CA . ILE B 1 187 ? -1.475 -5.793 -4.652 1 98.69 187 ILE B CA 1
ATOM 3314 C C . ILE B 1 187 ? -0.414 -5.348 -5.656 1 98.69 187 ILE B C 1
ATOM 3316 O O . ILE B 1 187 ? -0.649 -4.441 -6.457 1 98.69 187 ILE B O 1
ATOM 3320 N N . TRP B 1 188 ? 0.736 -6.016 -5.539 1 97.62 188 TRP B N 1
ATOM 3321 C CA . TRP B 1 188 ? 1.887 -5.707 -6.387 1 97.62 188 TRP B CA 1
ATOM 3322 C C . TRP B 1 188 ? 2.416 -6.969 -7.062 1 97.62 188 TRP B C 1
ATOM 3324 O O . TRP B 1 188 ? 2.182 -8.078 -6.586 1 97.62 188 TRP B O 1
ATOM 3334 N N . ASP B 1 189 ? 3.174 -6.793 -8.125 1 96.38 189 ASP B N 1
ATOM 3335 C CA . ASP B 1 189 ? 4.074 -7.77 -8.734 1 96.38 189 ASP B CA 1
ATOM 3336 C C . ASP B 1 189 ? 3.33 -9.055 -9.094 1 96.38 189 ASP B C 1
ATOM 3338 O O . ASP B 1 189 ? 3.773 -10.156 -8.75 1 96.38 189 ASP B O 1
ATOM 3342 N N . VAL B 1 190 ? 2.244 -8.898 -9.695 1 98.06 190 VAL B N 1
ATOM 3343 C CA . VAL B 1 190 ? 1.523 -10.094 -10.133 1 98.06 190 VAL B CA 1
ATOM 3344 C C . VAL B 1 190 ? 2.141 -10.625 -11.422 1 98.06 190 VAL B C 1
ATOM 3346 O O . VAL B 1 190 ? 2.178 -9.922 -12.438 1 98.06 190 VAL B O 1
ATOM 3349 N N . LEU B 1 191 ? 2.627 -11.859 -11.359 1 98.06 191 LEU B N 1
ATOM 3350 C CA . LEU B 1 191 ? 3.219 -12.43 -12.57 1 98.06 191 LEU B CA 1
ATOM 3351 C C . LEU B 1 191 ? 3.113 -13.953 -12.562 1 98.06 191 LEU B C 1
ATOM 3353 O O . LEU B 1 191 ? 3.086 -14.57 -11.492 1 98.06 191 LEU B O 1
ATOM 3357 N N . VAL B 1 192 ? 3.002 -14.531 -13.656 1 98.56 192 VAL B N 1
ATOM 3358 C CA . VAL B 1 192 ? 2.99 -15.969 -13.922 1 98.56 192 VAL B CA 1
ATOM 3359 C C . VAL B 1 192 ? 3.99 -16.297 -15.023 1 98.56 192 VAL B C 1
ATOM 3361 O O . VAL B 1 192 ? 4.09 -15.57 -16.016 1 98.56 192 VAL B O 1
ATOM 3364 N N . ASP B 1 193 ? 4.73 -17.344 -14.828 1 98.56 193 ASP B N 1
ATOM 3365 C CA . ASP B 1 193 ? 5.629 -17.844 -15.859 1 98.56 193 ASP B CA 1
ATOM 3366 C C . ASP B 1 193 ? 4.922 -17.953 -17.203 1 98.56 193 ASP B C 1
ATOM 3368 O O . ASP B 1 193 ? 3.834 -18.516 -17.312 1 98.56 193 ASP B O 1
ATOM 3372 N N . PRO B 1 194 ? 5.555 -17.375 -18.25 1 97.94 194 PRO B N 1
ATOM 3373 C CA . PRO B 1 194 ? 4.902 -17.359 -19.547 1 97.94 194 PRO B CA 1
ATOM 3374 C C . PRO B 1 194 ? 4.484 -18.75 -20.016 1 97.94 194 PRO B C 1
ATOM 3376 O O . PRO B 1 194 ? 3.461 -18.891 -20.688 1 97.94 194 PRO B O 1
ATOM 3379 N N . GLU B 1 195 ? 5.211 -19.75 -19.688 1 96.94 195 GLU B N 1
ATOM 3380 C CA . GLU B 1 195 ? 4.918 -21.109 -20.094 1 96.94 195 GLU B CA 1
ATOM 3381 C C . GLU B 1 195 ? 3.627 -21.625 -19.453 1 96.94 195 GLU B C 1
ATOM 3383 O O . GLU B 1 195 ? 3.059 -22.625 -19.891 1 96.94 195 GLU B O 1
ATOM 3388 N N . PHE B 1 196 ? 3.146 -20.938 -18.438 1 96.94 196 PHE B N 1
ATOM 3389 C CA . PHE B 1 196 ? 1.975 -21.391 -17.703 1 96.94 196 PHE B CA 1
ATOM 3390 C C . PHE B 1 196 ? 0.839 -20.391 -17.797 1 96.94 196 PHE B C 1
ATOM 3392 O O . PHE B 1 196 ? -0.161 -20.5 -17.094 1 96.94 196 PHE B O 1
ATOM 3399 N N . GLN B 1 197 ? 0.984 -19.375 -18.625 1 95.75 197 GLN B N 1
ATOM 3400 C CA . GLN B 1 197 ? -0.041 -18.344 -18.781 1 95.75 197 GLN B CA 1
ATOM 3401 C C . GLN B 1 197 ? -1.185 -18.828 -19.656 1 95.75 197 GLN B C 1
ATOM 3403 O O . GLN B 1 197 ? -1.052 -19.844 -20.359 1 95.75 197 GLN B O 1
ATOM 3408 N N . GLY B 1 198 ? -2.291 -18.141 -19.484 1 94.19 198 GLY B N 1
ATOM 3409 C CA . GLY B 1 198 ? -3.439 -18.453 -20.328 1 94.19 198 GLY B CA 1
ATOM 3410 C C . GLY B 1 198 ? -4.215 -19.672 -19.844 1 94.19 198 GLY B C 1
ATOM 3411 O O . GLY B 1 198 ? -5.051 -20.203 -20.562 1 94.19 198 GLY B O 1
ATOM 3412 N N . GLN B 1 199 ? -3.951 -20.062 -18.609 1 93.88 199 GLN B N 1
ATOM 3413 C CA . GLN B 1 199 ? -4.586 -21.266 -18.062 1 93.88 199 GLN B CA 1
ATOM 3414 C C . GLN B 1 199 ? -5.414 -20.938 -16.828 1 93.88 199 GLN B C 1
ATOM 3416 O O . GLN B 1 199 ? -5.844 -21.828 -16.094 1 93.88 199 GLN B O 1
ATOM 3421 N N . GLY B 1 200 ? -5.551 -19.688 -16.547 1 96.19 200 GLY B N 1
ATOM 3422 C CA . GLY B 1 200 ? -6.371 -19.25 -15.422 1 96.19 200 GLY B CA 1
ATOM 3423 C C . GLY B 1 200 ? -5.602 -19.172 -14.117 1 96.19 200 GLY B C 1
ATOM 3424 O O . GLY B 1 200 ? -6.172 -18.875 -13.062 1 96.19 200 GLY B O 1
ATOM 3425 N N . LEU B 1 201 ? -4.301 -19.391 -14.133 1 97.38 201 LEU B N 1
ATOM 3426 C CA . LEU B 1 201 ? -3.496 -19.438 -12.914 1 97.38 201 LEU B CA 1
ATOM 3427 C C . LEU B 1 201 ? -3.363 -18.047 -12.305 1 97.38 201 LEU B C 1
ATOM 3429 O O . LEU B 1 201 ? -3.359 -17.891 -11.078 1 97.38 201 LEU B O 1
ATOM 3433 N N . GLY B 1 202 ? -3.227 -17.062 -13.18 1 97.69 202 GLY B N 1
ATOM 3434 C CA . GLY B 1 202 ? -3.193 -15.695 -12.68 1 97.69 202 GLY B CA 1
ATOM 3435 C C . GLY B 1 202 ? -4.461 -15.297 -11.953 1 97.69 202 GLY B C 1
ATOM 3436 O O . GLY B 1 202 ? -4.406 -14.664 -10.898 1 97.69 202 GLY B O 1
ATOM 3437 N N . LYS B 1 203 ? -5.562 -15.633 -12.555 1 96.88 203 LYS B N 1
ATOM 3438 C CA . LYS B 1 203 ? -6.859 -15.375 -11.922 1 96.88 203 LYS B CA 1
ATOM 3439 C C . LYS B 1 203 ? -6.957 -16.062 -10.57 1 96.88 203 LYS B C 1
ATOM 3441 O O . LYS B 1 203 ? -7.367 -15.453 -9.578 1 96.88 203 LYS B O 1
ATOM 3446 N N . ALA B 1 204 ? -6.582 -17.312 -10.562 1 96.12 204 ALA B N 1
ATOM 3447 C CA . ALA B 1 204 ? -6.613 -18.078 -9.312 1 96.12 204 ALA B CA 1
ATOM 3448 C C . ALA B 1 204 ? -5.734 -17.422 -8.25 1 96.12 204 ALA B C 1
ATOM 3450 O O . ALA B 1 204 ? -6.121 -17.312 -7.086 1 96.12 204 ALA B O 1
ATOM 3451 N N . LEU B 1 205 ? -4.578 -17 -8.633 1 97.12 205 LEU B N 1
ATOM 3452 C CA . LEU B 1 205 ? -3.611 -16.359 -7.75 1 97.12 205 LEU B CA 1
ATOM 3453 C C . LEU B 1 205 ? -4.211 -15.109 -7.105 1 97.12 205 LEU B C 1
ATOM 3455 O O . LEU B 1 205 ? -4.227 -14.992 -5.879 1 97.12 205 LEU B O 1
ATOM 3459 N N . VAL B 1 206 ? -4.809 -14.234 -7.875 1 97.5 206 VAL B N 1
ATOM 3460 C CA . VAL B 1 206 ? -5.336 -12.961 -7.398 1 97.5 206 VAL B CA 1
ATOM 3461 C C . VAL B 1 206 ? -6.609 -13.195 -6.594 1 97.5 206 VAL B C 1
ATOM 3463 O O . VAL B 1 206 ? -6.785 -12.625 -5.516 1 97.5 206 VAL B O 1
ATOM 3466 N N . GLU B 1 207 ? -7.453 -14.008 -7.09 1 95.5 207 GLU B N 1
ATOM 3467 C CA . GLU B 1 207 ? -8.711 -14.266 -6.391 1 95.5 207 GLU B CA 1
ATOM 3468 C C . GLU B 1 207 ? -8.461 -14.867 -5.008 1 95.5 207 GLU B C 1
ATOM 3470 O O . GLU B 1 207 ? -9.117 -14.492 -4.035 1 95.5 207 GLU B O 1
ATOM 3475 N N . GLN B 1 208 ? -7.551 -15.805 -4.941 1 95.31 208 GLN B N 1
ATOM 3476 C CA . GLN B 1 208 ? -7.25 -16.406 -3.645 1 95.31 208 GLN B CA 1
ATOM 3477 C C . GLN B 1 208 ? -6.633 -15.375 -2.695 1 95.31 208 GLN B C 1
ATOM 3479 O O . GLN B 1 208 ? -6.926 -15.383 -1.499 1 95.31 208 GLN B O 1
ATOM 3484 N N . MET B 1 209 ? -5.773 -14.547 -3.203 1 96.25 209 MET B N 1
ATOM 3485 C CA . MET B 1 209 ? -5.203 -13.492 -2.367 1 96.25 209 MET B CA 1
ATOM 3486 C C . MET B 1 209 ? -6.297 -12.562 -1.85 1 96.25 209 MET B C 1
ATOM 3488 O O . MET B 1 209 ? -6.301 -12.203 -0.672 1 96.25 209 MET B O 1
ATOM 3492 N N . VAL B 1 210 ? -7.238 -12.172 -2.723 1 96.81 210 VAL B N 1
ATOM 3493 C CA . VAL B 1 210 ? -8.344 -11.312 -2.328 1 96.81 210 VAL B CA 1
ATOM 3494 C C . VAL B 1 210 ? -9.148 -11.977 -1.216 1 96.81 210 VAL B C 1
ATOM 3496 O O . VAL B 1 210 ? -9.484 -11.344 -0.213 1 96.81 210 VAL B O 1
ATOM 3499 N N . ARG B 1 211 ? -9.375 -13.242 -1.354 1 94.62 211 ARG B N 1
ATOM 3500 C CA . ARG B 1 211 ? -10.094 -13.977 -0.32 1 94.62 211 ARG B CA 1
ATOM 3501 C C . ARG B 1 211 ? -9.344 -13.93 1.009 1 94.62 211 ARG B C 1
ATOM 3503 O O . ARG B 1 211 ? -9.953 -13.742 2.062 1 94.62 211 ARG B O 1
ATOM 3510 N N . SER B 1 212 ? -8.078 -14.141 0.933 1 94.69 212 SER B N 1
ATOM 3511 C CA . SER B 1 212 ? -7.266 -14.125 2.145 1 94.69 212 SER B CA 1
ATOM 3512 C C . SER B 1 212 ? -7.305 -12.758 2.818 1 94.69 212 SER B C 1
ATOM 3514 O O . SER B 1 212 ? -7.379 -12.664 4.047 1 94.69 212 SER B O 1
ATOM 3516 N N . LEU B 1 213 ? -7.281 -11.727 2.053 1 96.5 213 LEU B N 1
ATOM 3517 C CA . LEU B 1 213 ? -7.344 -10.367 2.588 1 96.5 213 LEU B CA 1
ATOM 3518 C C . LEU B 1 213 ? -8.703 -10.102 3.225 1 96.5 213 LEU B C 1
ATOM 3520 O O . LEU B 1 213 ? -8.781 -9.539 4.32 1 96.5 213 LEU B O 1
ATOM 3524 N N . LEU B 1 214 ? -9.781 -10.531 2.586 1 95.44 214 LEU B N 1
ATOM 3525 C CA . LEU B 1 214 ? -11.125 -10.352 3.111 1 95.44 214 LEU B CA 1
ATOM 3526 C C . LEU B 1 214 ? -11.305 -11.094 4.43 1 95.44 214 LEU B C 1
ATOM 3528 O O . LEU B 1 214 ? -11.961 -10.602 5.348 1 95.44 214 LEU B O 1
ATOM 3532 N N . ARG B 1 215 ? -10.68 -12.25 4.492 1 94.25 215 ARG B N 1
ATOM 3533 C CA . ARG B 1 215 ? -10.75 -13.031 5.723 1 94.25 215 ARG B CA 1
ATOM 3534 C C . ARG B 1 215 ? -10.102 -12.281 6.883 1 94.25 215 ARG B C 1
ATOM 3536 O O . ARG B 1 215 ? -10.445 -12.516 8.047 1 94.25 215 ARG B O 1
ATOM 3543 N N . LYS B 1 216 ? -9.188 -11.438 6.566 1 94.56 216 LYS B N 1
ATOM 3544 C CA . LYS B 1 216 ? -8.5 -10.656 7.59 1 94.56 216 LYS B CA 1
ATOM 3545 C C . LYS B 1 216 ? -9.18 -9.305 7.797 1 94.56 216 LYS B C 1
ATOM 3547 O O . LYS B 1 216 ? -8.602 -8.406 8.406 1 94.56 216 LYS B O 1
ATOM 3552 N N . ASP B 1 217 ? -10.352 -9.141 7.219 1 94.94 217 ASP B N 1
ATOM 3553 C CA . ASP B 1 217 ? -11.203 -7.965 7.355 1 94.94 217 ASP B CA 1
ATOM 3554 C C . ASP B 1 217 ? -10.562 -6.746 6.688 1 94.94 217 ASP B C 1
ATOM 3556 O O . ASP B 1 217 ? -10.68 -5.625 7.195 1 94.94 217 ASP B O 1
ATOM 3560 N N . ILE B 1 218 ? -9.781 -7.012 5.723 1 96.88 218 ILE B N 1
ATOM 3561 C CA . ILE B 1 218 ? -9.258 -5.965 4.852 1 96.88 218 ILE B CA 1
ATOM 3562 C C . ILE B 1 218 ? -10.07 -5.91 3.561 1 96.88 218 ILE B C 1
ATOM 3564 O O . ILE B 1 218 ? -9.984 -6.82 2.73 1 96.88 218 ILE B O 1
ATOM 3568 N N . SER B 1 219 ? -10.789 -4.805 3.422 1 94.44 219 SER B N 1
ATOM 3569 C CA . SER B 1 219 ? -11.773 -4.816 2.342 1 94.44 219 SER B CA 1
ATOM 3570 C C . SER B 1 219 ? -11.438 -3.771 1.281 1 94.44 219 SER B C 1
ATOM 3572 O O . SER B 1 219 ? -11.969 -3.818 0.17 1 94.44 219 SER B O 1
ATOM 3574 N N . ASN B 1 220 ? -10.656 -2.732 1.634 1 96.88 220 ASN B N 1
ATOM 3575 C CA . ASN B 1 220 ? -10.211 -1.792 0.611 1 96.88 220 ASN B CA 1
ATOM 3576 C C . ASN B 1 220 ? -8.969 -2.301 -0.118 1 96.88 220 ASN B C 1
ATOM 3578 O O . ASN B 1 220 ? -7.844 -1.957 0.248 1 96.88 220 ASN B O 1
ATOM 3582 N N . ILE B 1 221 ? -9.219 -3.117 -1.148 1 98.31 221 ILE B N 1
ATOM 3583 C CA . ILE B 1 221 ? -8.156 -3.777 -1.893 1 98.31 2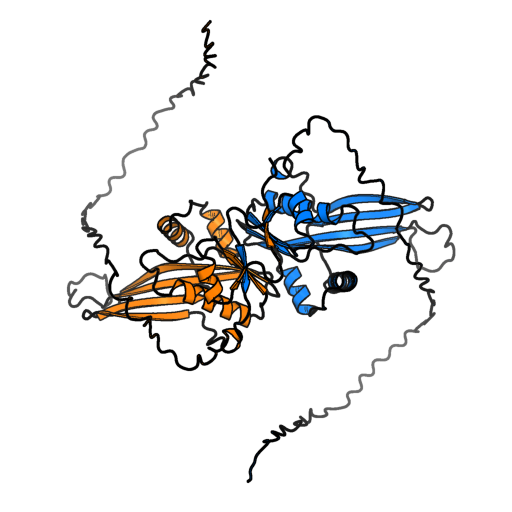21 ILE B CA 1
ATOM 3584 C C . ILE B 1 221 ? -7.953 -3.076 -3.232 1 98.31 221 ILE B C 1
ATOM 3586 O O . ILE B 1 221 ? -8.891 -2.932 -4.016 1 98.31 221 ILE B O 1
ATOM 3590 N N . THR B 1 222 ? -6.719 -2.607 -3.455 1 98.5 222 THR B N 1
ATOM 3591 C CA . THR B 1 222 ? -6.422 -1.829 -4.652 1 98.5 222 THR B CA 1
ATOM 3592 C C . THR B 1 222 ? -5.234 -2.424 -5.402 1 98.5 222 THR B C 1
ATOM 3594 O O . THR B 1 222 ? -4.516 -3.273 -4.871 1 98.5 222 THR B O 1
ATOM 3597 N N . LEU B 1 223 ? -5.082 -2.07 -6.625 1 98.31 223 LEU B N 1
ATOM 3598 C CA . LEU B 1 223 ? -3.895 -2.344 -7.426 1 98.31 223 LEU B CA 1
ATOM 3599 C C . LEU B 1 223 ? -3.754 -1.328 -8.555 1 98.31 223 LEU B C 1
ATOM 3601 O O . LEU B 1 223 ? -4.637 -0.493 -8.758 1 98.31 223 LEU B O 1
ATOM 3605 N N . PHE B 1 224 ? -2.602 -1.308 -9.195 1 96.69 224 PHE B N 1
ATOM 3606 C CA . PHE B 1 224 ? -2.33 -0.527 -10.398 1 96.69 224 PHE B CA 1
ATOM 3607 C C . PHE B 1 224 ? -2.111 -1.44 -11.602 1 96.69 224 PHE B C 1
ATOM 3609 O O . PHE B 1 224 ? -1.232 -2.305 -11.578 1 96.69 224 PHE B O 1
ATOM 3616 N N . ALA B 1 225 ? -2.893 -1.287 -12.594 1 96.56 225 ALA B N 1
ATOM 3617 C CA . ALA B 1 225 ? -2.863 -2.172 -13.758 1 96.56 225 ALA B CA 1
ATOM 3618 C C . ALA B 1 225 ? -2.412 -1.42 -15.008 1 96.56 225 ALA B C 1
ATOM 3620 O O . ALA B 1 225 ? -2.881 -0.311 -15.273 1 96.56 225 ALA B O 1
ATOM 3621 N N . ASP B 1 226 ? -1.523 -2.068 -15.734 1 92.5 226 ASP B N 1
ATOM 3622 C CA . ASP B 1 226 ? -1.266 -1.598 -17.094 1 92.5 226 ASP B CA 1
ATOM 3623 C C . ASP B 1 226 ? -2.541 -1.613 -17.922 1 92.5 226 ASP B C 1
ATOM 3625 O O . ASP B 1 226 ? -3.426 -2.443 -17.703 1 92.5 226 ASP B O 1
ATOM 3629 N N . SER B 1 227 ? -2.592 -0.741 -18.906 1 91.31 227 SER B N 1
ATOM 3630 C CA . SER B 1 227 ? -3.787 -0.62 -19.734 1 91.31 227 SER B CA 1
ATOM 3631 C C . SER B 1 227 ? -4.137 -1.947 -20.391 1 91.31 227 SER B C 1
ATOM 3633 O O . SER B 1 227 ? -5.312 -2.242 -20.625 1 91.31 227 SER B O 1
ATOM 3635 N N . LYS B 1 228 ? -3.186 -2.818 -20.641 1 91.94 228 LYS B N 1
ATOM 3636 C CA . LYS B 1 228 ? -3.387 -4.059 -21.375 1 91.94 228 LYS B CA 1
ATOM 3637 C C . LYS B 1 228 ? -4.02 -5.133 -20.5 1 91.94 228 LYS B C 1
ATOM 3639 O O . LYS B 1 228 ? -4.535 -6.133 -21 1 91.94 228 LYS B O 1
ATOM 3644 N N . VAL B 1 229 ? -3.959 -4.902 -19.172 1 94.12 229 VAL B N 1
ATOM 3645 C CA . VAL B 1 229 ? -4.438 -5.977 -18.312 1 94.12 229 VAL B CA 1
ATOM 3646 C C . VAL B 1 229 ? -5.609 -5.48 -17.469 1 94.12 229 VAL B C 1
ATOM 3648 O O . VAL B 1 229 ? -6.035 -6.152 -16.516 1 94.12 229 VAL B O 1
ATOM 3651 N N . VAL B 1 230 ? -6.219 -4.391 -17.781 1 95.81 230 VAL B N 1
ATOM 3652 C CA . VAL B 1 230 ? -7.355 -3.836 -17.062 1 95.81 230 VAL B CA 1
ATOM 3653 C C . VAL B 1 230 ? -8.539 -4.805 -17.125 1 95.81 230 VAL B C 1
ATOM 3655 O O . VAL B 1 230 ? -9.195 -5.059 -16.125 1 95.81 230 VAL B O 1
ATOM 3658 N N . ASP B 1 231 ? -8.758 -5.328 -18.297 1 95.38 231 ASP B N 1
ATOM 3659 C CA . ASP B 1 231 ? -9.875 -6.246 -18.484 1 95.38 231 ASP B CA 1
ATOM 3660 C C . ASP B 1 231 ? -9.68 -7.523 -17.672 1 95.38 231 ASP B C 1
ATOM 3662 O O . ASP B 1 231 ? -10.641 -8.094 -17.156 1 95.38 231 ASP B O 1
ATOM 3666 N N . PHE B 1 232 ? -8.461 -7.934 -17.609 1 95.88 232 PHE B N 1
ATOM 3667 C CA . PHE B 1 232 ? -8.117 -9.094 -16.797 1 95.88 232 PHE B CA 1
ATOM 3668 C C . PHE B 1 232 ? -8.594 -8.906 -15.367 1 95.88 232 PHE B C 1
ATOM 3670 O O . PHE B 1 232 ? -9.273 -9.773 -14.812 1 95.88 232 PHE B O 1
ATOM 3677 N N . TYR B 1 233 ? -8.359 -7.793 -14.766 1 97.25 233 TYR B N 1
ATOM 3678 C CA . TYR B 1 233 ? -8.695 -7.527 -13.367 1 97.25 233 TYR B CA 1
ATOM 3679 C C . TYR B 1 233 ? -10.18 -7.211 -13.219 1 97.25 233 TYR B C 1
ATOM 3681 O O . TYR B 1 233 ? -10.789 -7.535 -12.195 1 97.25 233 TYR B O 1
ATOM 3689 N N . ARG B 1 234 ? -10.75 -6.594 -14.203 1 95.88 234 ARG B N 1
ATOM 3690 C CA . ARG B 1 234 ? -12.188 -6.309 -14.18 1 95.88 234 ARG B CA 1
ATOM 3691 C C . ARG B 1 234 ? -12.992 -7.59 -14 1 95.88 234 ARG B C 1
ATOM 3693 O O . ARG B 1 234 ? -13.992 -7.605 -13.281 1 95.88 234 ARG B O 1
ATOM 3700 N N . GLN B 1 235 ? -12.562 -8.609 -14.625 1 93.62 235 GLN B N 1
ATOM 3701 C CA . GLN B 1 235 ? -13.258 -9.891 -14.555 1 93.62 235 GLN B CA 1
ATOM 3702 C C . GLN B 1 235 ? -13.242 -10.445 -13.133 1 93.62 235 GLN B C 1
ATOM 3704 O O . GLN B 1 235 ? -14.031 -11.336 -12.805 1 93.62 235 GLN B O 1
ATOM 3709 N N . MET B 1 236 ? -12.359 -9.945 -12.328 1 94.38 236 MET B N 1
ATOM 3710 C CA . MET B 1 236 ? -12.219 -10.453 -10.969 1 94.38 236 MET B CA 1
ATOM 3711 C C . MET B 1 236 ? -12.844 -9.492 -9.961 1 94.38 236 MET B C 1
ATOM 3713 O O . MET B 1 236 ? -12.609 -9.609 -8.758 1 94.38 236 MET B O 1
ATOM 3717 N N . GLY B 1 237 ? -13.523 -8.469 -10.453 1 94.69 237 GLY B N 1
ATOM 3718 C CA . GLY B 1 237 ? -14.258 -7.598 -9.555 1 94.69 237 GLY B CA 1
ATOM 3719 C C . GLY B 1 237 ? -13.562 -6.273 -9.312 1 94.69 237 GLY B C 1
ATOM 3720 O O . GLY B 1 237 ? -14.047 -5.449 -8.531 1 94.69 237 GLY B O 1
ATOM 3721 N N . PHE B 1 238 ? -12.453 -6.07 -10.016 1 96.94 238 PHE B N 1
ATOM 3722 C CA . PHE B 1 238 ? -11.789 -4.781 -9.883 1 96.94 238 PHE B CA 1
ATOM 3723 C C . PHE B 1 238 ? -12.406 -3.754 -10.82 1 96.94 238 PHE B C 1
ATOM 3725 O O . PHE B 1 238 ? -12.789 -4.086 -11.945 1 96.94 238 PHE B O 1
ATOM 3732 N N . GLU B 1 239 ? -12.469 -2.52 -10.328 1 96.19 239 GLU B N 1
ATOM 3733 C CA . GLU B 1 239 ? -13.008 -1.413 -11.117 1 96.19 239 GLU B CA 1
ATOM 3734 C C . GLU B 1 239 ? -12 -0.272 -11.227 1 96.19 239 GLU B C 1
ATOM 3736 O O . GLU B 1 239 ? -11.406 0.142 -10.219 1 96.19 239 GLU B O 1
ATOM 3741 N N . ALA B 1 240 ? -11.852 0.139 -12.422 1 93.81 240 ALA B N 1
ATOM 3742 C CA . ALA B 1 240 ? -10.977 1.285 -12.648 1 93.81 240 ALA B CA 1
ATOM 3743 C C . ALA B 1 240 ? -11.695 2.596 -12.344 1 93.81 240 ALA B C 1
ATOM 3745 O O . ALA B 1 240 ? -12.867 2.76 -12.688 1 93.81 240 ALA B O 1
ATOM 3746 N N . ASP B 1 241 ? -11.039 3.551 -11.602 1 90.25 241 ASP B N 1
ATOM 3747 C CA . ASP B 1 241 ? -11.477 4.918 -11.344 1 90.25 241 ASP B CA 1
ATOM 3748 C C . ASP B 1 241 ? -12.898 4.945 -10.781 1 90.25 241 ASP B C 1
ATOM 3750 O O . ASP B 1 241 ? -13.758 5.68 -11.281 1 90.25 241 ASP B O 1
ATOM 3754 N N . PRO B 1 242 ? -13.148 4.141 -9.797 1 88.56 242 PRO B N 1
ATOM 3755 C CA . PRO B 1 242 ? -14.508 4.176 -9.258 1 88.56 242 PRO B CA 1
ATOM 3756 C C . PRO B 1 242 ? -14.891 5.551 -8.719 1 88.56 242 PRO B C 1
ATOM 3758 O O . PRO B 1 242 ? -14.125 6.172 -7.98 1 88.56 242 PRO B O 1
ATOM 3761 N N . GLU B 1 243 ? -16.094 6.039 -9.18 1 88.94 243 GLU B N 1
ATOM 3762 C CA . GLU B 1 243 ? -16.641 7.324 -8.75 1 88.94 243 GLU B CA 1
ATOM 3763 C C . GLU B 1 243 ? -15.672 8.461 -9.062 1 88.94 243 GLU B C 1
ATOM 3765 O O . GLU B 1 243 ? -15.602 9.445 -8.328 1 88.94 243 GLU B O 1
ATOM 3770 N N . GLY B 1 244 ? -14.82 8.25 -9.984 1 89.62 244 GLY B N 1
ATOM 3771 C CA . GLY B 1 244 ? -13.922 9.289 -10.453 1 89.62 244 GLY B CA 1
ATOM 3772 C C . GLY B 1 244 ? -12.594 9.312 -9.719 1 89.62 244 GLY B C 1
ATOM 3773 O O . GLY B 1 244 ? -11.742 10.164 -9.984 1 89.62 244 GLY B O 1
ATOM 3774 N N . ILE B 1 245 ? -12.453 8.391 -8.805 1 93.31 245 ILE B N 1
ATOM 3775 C CA . ILE B 1 245 ? -11.195 8.305 -8.078 1 93.31 245 ILE B CA 1
ATOM 3776 C C . ILE B 1 245 ? -10.055 7.965 -9.039 1 93.31 245 ILE B C 1
ATOM 3778 O O . ILE B 1 245 ? -10.219 7.117 -9.922 1 93.31 245 ILE B O 1
ATOM 3782 N N . LYS B 1 246 ? -8.906 8.633 -8.859 1 95.06 246 LYS B N 1
ATOM 3783 C CA . LYS B 1 246 ? -7.762 8.406 -9.734 1 95.06 246 LYS B CA 1
ATOM 3784 C C . LYS B 1 246 ? -6.57 7.867 -8.945 1 95.06 246 LYS B C 1
ATOM 3786 O O . LYS B 1 246 ? -6.242 8.383 -7.875 1 95.06 246 LYS B O 1
ATOM 3791 N N . GLY B 1 247 ? -6.055 6.754 -9.461 1 96.06 247 GLY B N 1
ATOM 3792 C CA . GLY B 1 247 ? -4.723 6.391 -9.008 1 96.06 247 GLY B CA 1
ATOM 3793 C C . GLY B 1 247 ? -3.637 7.293 -9.562 1 96.06 247 GLY B C 1
ATOM 3794 O O . GLY B 1 247 ? -3.635 7.613 -10.758 1 96.06 247 GLY B O 1
ATOM 3795 N N . MET B 1 248 ? -2.754 7.781 -8.648 1 97.38 248 MET B N 1
ATOM 3796 C CA . MET B 1 248 ? -1.728 8.727 -9.078 1 97.38 248 MET B CA 1
ATOM 3797 C C . MET B 1 248 ? -0.341 8.25 -8.656 1 97.38 248 MET B C 1
ATOM 3799 O O . MET B 1 248 ? -0.19 7.605 -7.621 1 97.38 248 MET B O 1
ATOM 3803 N N . PHE B 1 249 ? 0.632 8.578 -9.523 1 96.88 249 PHE B N 1
ATOM 3804 C CA . PHE B 1 249 ? 2.039 8.273 -9.289 1 96.88 249 PHE B CA 1
ATOM 3805 C C . PHE B 1 249 ? 2.854 9.555 -9.156 1 96.88 249 PHE B C 1
ATOM 3807 O O . PHE B 1 249 ? 2.65 10.508 -9.914 1 96.88 249 PHE B O 1
ATOM 3814 N N . TRP B 1 250 ? 3.762 9.492 -8.25 1 95.69 250 TRP B N 1
ATOM 3815 C CA . TRP B 1 250 ? 4.641 10.641 -8.094 1 95.69 250 TRP B CA 1
ATOM 3816 C C . TRP B 1 250 ? 5.82 10.562 -9.047 1 95.69 250 TRP B C 1
ATOM 3818 O O . TRP B 1 250 ? 6.445 9.508 -9.188 1 95.69 250 TRP B O 1
ATOM 3828 N N . TYR B 1 251 ? 6.117 11.602 -9.703 1 89.06 251 TYR B N 1
ATOM 3829 C CA . TYR B 1 251 ? 7.293 11.773 -10.547 1 89.06 251 TYR B CA 1
ATOM 3830 C C . TYR B 1 251 ? 8.023 13.062 -10.211 1 89.06 251 TYR B C 1
ATOM 3832 O O . TYR B 1 251 ? 7.402 14.062 -9.859 1 89.06 251 TYR B O 1
ATOM 3840 N N . PRO B 1 252 ? 9.344 12.984 -10.242 1 79 252 PRO B N 1
ATOM 3841 C CA . PRO B 1 252 ? 10.07 14.234 -10.016 1 79 252 PRO B CA 1
ATOM 3842 C C . PRO B 1 252 ? 9.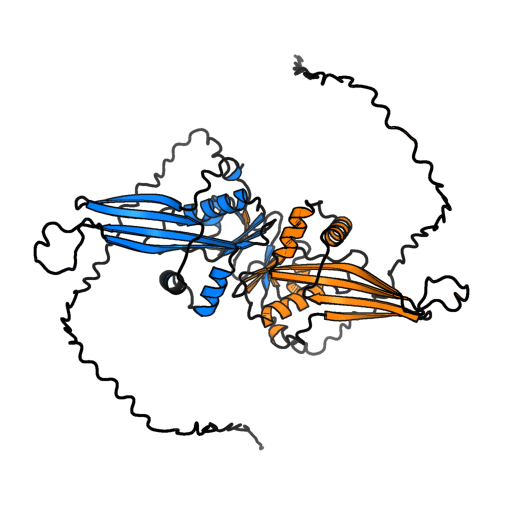758 15.297 -11.062 1 79 252 PRO B C 1
ATOM 3844 O O . PRO B 1 252 ? 9.539 14.977 -12.234 1 79 252 PRO B O 1
ATOM 3847 N N . LYS B 1 253 ? 9.352 16.484 -10.617 1 66.81 253 LYS B N 1
ATOM 3848 C CA . LYS B 1 253 ? 9.148 17.578 -11.562 1 66.81 253 LYS B CA 1
ATOM 3849 C C . LYS B 1 253 ? 10.477 18.078 -12.125 1 66.81 253 LYS B C 1
ATOM 3851 O O . LYS B 1 253 ? 11.43 18.297 -11.383 1 66.81 253 LYS B O 1
ATOM 3856 N N . PHE B 1 254 ? 10.82 17.672 -13.383 1 49.66 254 PHE B N 1
ATOM 3857 C CA . PHE B 1 254 ? 11.984 18.25 -14.031 1 49.66 254 PHE B CA 1
ATOM 3858 C C . PHE B 1 254 ? 11.664 19.656 -14.531 1 49.66 254 PHE B C 1
ATOM 3860 O O . PHE B 1 254 ? 10.516 19.969 -14.836 1 49.66 254 PHE B O 1
#

Radius of gyration: 33.17 Å; Cα contacts (8 Å, |Δi|>4): 739; chains: 2; bounding box: 111×93×102 Å